Protein AF-A0A947VYG8-F1 (afdb_monomer_lite)

Radius of gyration: 32.1 Å; chains: 1; bounding box: 90×70×93 Å

Foldseek 3Di:
DAEEEEFEDDPQFTWDAQLLDPVRIDTPGSAVLVVLVVLVVLVHQAYEYEDVVQLQVLARDNLVSLLSNVVRDNHAYEYEGNCQAPVRVVSCVVSPHQAYEAEQNVVVPLVRVLVCCLFPNQRRYEYEFEDDPQFTAHSSNPDTPVDGNLVVLVVCVVSPHAEYEYEDSVAANVLQADDPVVLLVSVVSNHQYEYEGNDQAPVNLVVCVVSPHNHYYDYPNCSVVSDRSSVSCVVRRDPPAAFFEEEEFEDEPQFGWDDFLPPPTDTLGHPLVVLLVVLQLFGQEYEYEYQYADPVCLVVVLVSLLSNQVRHDHAYEYEYNDQAPVSLVSSVVSRHQAYEDEPNCVVPVLRLLVNCVVPNQLRAEYEFEWEDDPPFIFGADPSRPRTPVDTRLVSLLSSVVSRHQEYEYHYPVQAPPLQAFPLVNLQSNVVSDDHAYETDGHHNDLVSQLCNCPRRVHRYYYDYPCPSVVVDRPNVSVVVNVVVVRRHDDDQNDLVPADLVPPVQKAKEFEAAQNRRHGAEIAIAGPVQVVCCVVVQWRWGQDPVVRHIDTQCPPPVWIWGFDDWGADPNNRYIYTHTHTPADSDPVRHSHPPDDPPDDLQVLLVVLLVCCVPVDPPDPSSVCVVVHDVSLVVQLVVLVVQLVVCVVPVDDVSNVVSVVSNSSSVSSNCSSVVHDPVNVVVVVVVVVD

Structure (mmCIF, N/CA/C/O backbone):
data_AF-A0A947VYG8-F1
#
_entry.id   AF-A0A947VYG8-F1
#
loop_
_atom_site.group_PDB
_atom_site.id
_atom_site.type_symbol
_atom_site.label_atom_id
_atom_site.label_alt_id
_atom_site.label_comp_id
_atom_site.label_asym_id
_atom_site.label_entity_id
_atom_site.label_seq_id
_atom_site.pdbx_PDB_ins_code
_atom_site.Cartn_x
_atom_site.Cartn_y
_atom_site.Cartn_z
_atom_site.occupancy
_atom_site.B_iso_or_equiv
_atom_site.auth_seq_id
_atom_site.auth_comp_id
_atom_site.auth_asym_id
_atom_site.auth_atom_id
_atom_site.pdbx_PDB_model_num
ATOM 1 N N . MET A 1 1 ? 12.716 6.355 5.913 1.00 83.19 1 MET A N 1
ATOM 2 C CA . MET A 1 1 ? 11.717 6.657 6.961 1.00 83.19 1 MET A CA 1
ATOM 3 C C . MET A 1 1 ? 10.630 7.531 6.345 1.00 83.19 1 MET A C 1
ATOM 5 O O . MET A 1 1 ? 10.802 7.948 5.210 1.00 83.19 1 MET A O 1
ATOM 9 N N . LEU A 1 2 ? 9.520 7.810 7.023 1.00 86.75 2 LEU A N 1
ATOM 10 C CA . LEU A 1 2 ? 8.539 8.784 6.518 1.00 86.75 2 LEU A CA 1
ATOM 11 C C . LEU A 1 2 ? 9.048 10.226 6.698 1.00 86.75 2 LEU A C 1
ATOM 13 O O . LEU A 1 2 ? 9.554 10.544 7.772 1.00 86.75 2 LEU A O 1
ATOM 17 N N . ILE A 1 3 ? 8.870 11.100 5.704 1.00 93.06 3 ILE A N 1
ATOM 18 C CA . ILE A 1 3 ? 9.035 12.554 5.846 1.00 93.06 3 ILE A CA 1
ATOM 19 C C . ILE A 1 3 ? 7.648 13.195 5.852 1.00 93.06 3 ILE A C 1
ATOM 21 O O . ILE A 1 3 ? 6.894 13.083 4.887 1.00 93.06 3 ILE A O 1
ATOM 25 N N . LEU A 1 4 ? 7.298 13.829 6.972 1.00 94.69 4 LEU A N 1
ATOM 26 C CA . LEU A 1 4 ? 5.983 14.417 7.209 1.00 94.69 4 LEU A CA 1
ATOM 27 C C . LEU A 1 4 ? 6.114 15.940 7.354 1.00 94.69 4 LEU A C 1
ATOM 29 O O . LEU A 1 4 ? 6.438 16.420 8.445 1.00 94.69 4 LEU A O 1
ATOM 33 N N . PRO A 1 5 ? 5.880 16.727 6.295 1.00 95.88 5 PRO A N 1
ATOM 34 C CA . PRO A 1 5 ? 5.713 18.164 6.442 1.00 95.88 5 PRO A CA 1
ATOM 35 C C . PRO A 1 5 ? 4.527 18.486 7.367 1.00 95.88 5 PRO A C 1
ATOM 37 O O . PRO A 1 5 ? 3.507 17.790 7.354 1.00 95.88 5 PRO A O 1
ATOM 40 N N . ALA A 1 6 ? 4.673 19.526 8.191 1.00 95.81 6 ALA A N 1
ATOM 41 C CA . ALA A 1 6 ? 3.685 19.910 9.198 1.00 95.81 6 ALA A CA 1
ATOM 42 C C . ALA A 1 6 ? 2.953 21.218 8.864 1.00 95.81 6 ALA A C 1
ATOM 44 O O . ALA A 1 6 ? 3.576 22.214 8.481 1.00 95.81 6 ALA A O 1
ATOM 45 N N . ILE A 1 7 ? 1.641 21.232 9.098 1.00 96.12 7 ILE A N 1
ATOM 46 C CA . ILE A 1 7 ? 0.778 22.415 9.080 1.00 96.12 7 ILE A CA 1
ATOM 47 C C . ILE A 1 7 ? 0.109 22.539 10.448 1.00 96.12 7 ILE A C 1
ATOM 49 O O . ILE A 1 7 ? -0.629 21.645 10.860 1.00 96.12 7 ILE A O 1
ATOM 53 N N . ASP A 1 8 ? 0.309 23.671 11.117 1.00 95.12 8 ASP A N 1
ATOM 54 C CA . ASP A 1 8 ? -0.466 24.007 12.309 1.00 95.12 8 ASP A CA 1
ATOM 55 C C . ASP A 1 8 ? -1.554 25.013 11.921 1.00 95.12 8 ASP A C 1
ATOM 57 O O . ASP A 1 8 ? -1.298 25.924 11.127 1.00 95.12 8 ASP A O 1
ATOM 61 N N . ILE A 1 9 ? -2.763 24.855 12.464 1.00 95.62 9 ILE A N 1
ATOM 62 C CA . ILE A 1 9 ? -3.916 25.694 12.120 1.00 95.62 9 ILE A CA 1
ATOM 63 C C . ILE A 1 9 ? -4.407 26.459 13.351 1.00 95.62 9 ILE A C 1
ATOM 65 O O . ILE A 1 9 ? -4.705 25.849 14.379 1.00 95.62 9 ILE A O 1
ATOM 69 N N . ILE A 1 10 ? -4.501 27.788 13.221 1.00 94.25 10 ILE A N 1
ATOM 70 C CA . ILE A 1 10 ? -5.163 28.696 14.173 1.00 94.25 10 ILE A CA 1
ATOM 71 C C . ILE A 1 10 ? -6.081 29.635 13.391 1.00 94.25 10 ILE A C 1
ATOM 73 O O . ILE A 1 10 ? -5.635 30.292 12.450 1.00 94.25 10 ILE A O 1
ATOM 77 N N . GLY A 1 11 ? -7.349 29.735 13.785 1.00 92.19 11 GLY A N 1
ATOM 78 C CA . GLY A 1 11 ? -8.349 30.595 13.152 1.00 92.19 11 GLY A CA 1
ATOM 79 C C . GLY A 1 11 ? -8.540 30.304 11.662 1.00 92.19 11 GLY A C 1
ATOM 80 O O . GLY A 1 11 ? -8.814 31.219 10.889 1.00 92.19 11 GLY A O 1
ATOM 81 N N . GLY A 1 12 ? -8.332 29.053 11.244 1.00 93.12 12 GLY A N 1
ATOM 82 C CA . GLY A 1 12 ? -8.359 28.636 9.846 1.00 93.12 12 GLY A CA 1
ATOM 83 C C . GLY A 1 12 ? -7.119 28.993 9.016 1.00 93.12 12 GLY A C 1
ATOM 84 O O . GLY A 1 12 ? -7.085 28.659 7.834 1.00 93.12 12 GLY A O 1
ATOM 85 N N . GLU A 1 13 ? -6.100 29.631 9.599 1.00 94.88 13 GLU A N 1
ATOM 86 C CA . GLU A 1 13 ? -4.858 30.009 8.916 1.00 94.88 13 GLU A CA 1
ATOM 87 C C . GLU A 1 13 ? -3.723 29.014 9.205 1.00 94.88 13 GLU A C 1
ATOM 89 O O . GLU A 1 13 ? -3.649 28.434 10.285 1.00 94.88 13 GLU A O 1
ATOM 94 N N . CYS A 1 14 ? -2.797 28.854 8.254 1.00 94.38 14 CYS A N 1
ATOM 95 C CA . CYS A 1 14 ? -1.573 28.074 8.435 1.00 94.38 14 CYS A CA 1
ATOM 96 C C . CYS A 1 14 ? -0.538 28.908 9.191 1.00 94.38 14 CYS A C 1
ATOM 98 O O . CYS A 1 14 ? -0.036 29.918 8.677 1.00 94.38 14 CYS A O 1
ATOM 100 N N . VAL A 1 15 ? -0.175 28.452 10.383 1.00 93.00 15 VAL A N 1
ATOM 101 C CA . VAL A 1 15 ? 0.704 29.167 11.308 1.00 93.00 15 VAL A CA 1
ATOM 102 C C . VAL A 1 15 ? 1.844 28.280 11.809 1.00 93.00 15 VAL A C 1
ATOM 104 O O . VAL A 1 15 ? 1.849 27.068 11.609 1.00 93.00 15 VAL A O 1
ATOM 107 N N . ARG A 1 16 ? 2.818 28.889 12.487 1.00 87.69 16 ARG A N 1
ATOM 108 C CA . ARG A 1 16 ? 3.726 28.200 13.415 1.00 87.69 16 ARG A CA 1
ATOM 109 C C . ARG A 1 16 ? 3.848 28.998 14.703 1.00 87.69 16 ARG A C 1
ATOM 111 O O . ARG A 1 16 ? 3.875 30.230 14.671 1.00 87.69 16 ARG A O 1
ATOM 118 N N . LEU A 1 17 ? 3.978 28.284 15.815 1.00 81.38 17 LEU A N 1
ATOM 119 C CA . LEU A 1 17 ? 4.295 28.866 17.118 1.00 81.38 17 LEU A CA 1
ATOM 120 C C . LEU A 1 17 ? 5.803 28.807 17.380 1.00 81.38 17 LEU A C 1
ATOM 122 O O . LEU A 1 17 ? 6.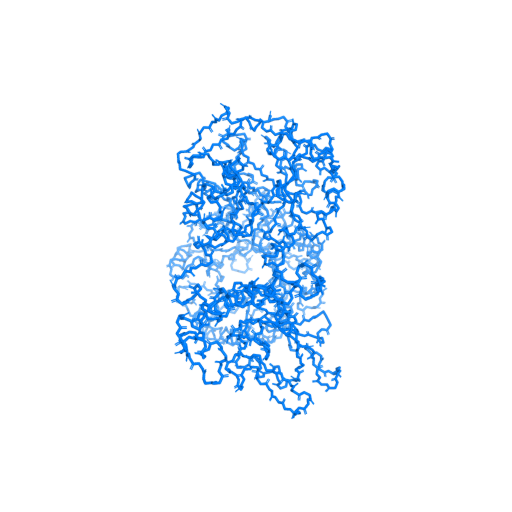470 27.825 17.039 1.00 81.38 17 LEU A O 1
ATOM 126 N N . ALA A 1 18 ? 6.349 29.835 18.025 1.00 72.00 18 ALA A N 1
ATOM 127 C CA . ALA A 1 18 ? 7.686 29.763 18.603 1.00 72.00 18 ALA A CA 1
ATOM 128 C C . ALA A 1 18 ? 7.600 29.143 20.006 1.00 72.00 18 ALA A C 1
ATOM 130 O O . ALA A 1 18 ? 7.003 29.737 20.896 1.00 72.00 18 ALA A O 1
ATOM 131 N N . GLN A 1 19 ? 8.201 27.963 20.212 1.00 67.44 19 GLN A N 1
ATOM 132 C CA . GLN A 1 19 ? 8.195 27.251 21.506 1.00 67.44 19 GLN A CA 1
ATOM 133 C C . GLN A 1 19 ? 6.783 27.004 22.080 1.00 67.44 19 GLN A C 1
ATOM 135 O O . GLN A 1 19 ? 6.585 27.083 23.289 1.00 67.44 19 GLN A O 1
ATOM 140 N N . GLY A 1 20 ? 5.791 26.734 21.223 1.00 68.75 20 GLY A N 1
ATOM 141 C CA . GLY A 1 20 ? 4.409 26.480 21.659 1.00 68.75 20 GLY A CA 1
ATOM 142 C C . GLY A 1 20 ? 3.669 27.705 22.219 1.00 68.75 20 GLY A C 1
ATOM 143 O O . GLY A 1 20 ? 2.561 27.564 22.729 1.00 68.75 20 GLY A O 1
ATOM 144 N N . ASP A 1 21 ? 4.253 28.901 22.120 1.00 74.81 21 ASP A N 1
ATOM 145 C CA . ASP A 1 21 ? 3.682 30.150 22.627 1.00 74.81 21 ASP A CA 1
ATOM 146 C C . ASP A 1 21 ? 2.686 30.748 21.617 1.00 74.81 21 ASP A C 1
ATOM 148 O O . ASP A 1 21 ? 3.079 31.209 20.540 1.00 74.81 21 ASP A O 1
ATOM 152 N N . TYR A 1 22 ? 1.396 30.745 21.971 1.00 78.25 22 TYR A N 1
ATOM 153 C CA . TYR A 1 22 ? 0.299 31.257 21.137 1.00 78.25 22 TYR A CA 1
ATOM 154 C C . TYR A 1 22 ? 0.411 32.764 20.855 1.00 78.25 22 TYR A C 1
ATOM 156 O O . TYR A 1 22 ? -0.053 33.224 19.810 1.00 78.25 22 TYR A O 1
ATOM 164 N N . GLU A 1 23 ? 1.076 33.525 21.730 1.00 77.94 23 GLU A N 1
ATOM 165 C CA . GLU A 1 23 ? 1.310 34.962 21.537 1.00 77.94 23 GLU A CA 1
ATOM 166 C C . GLU A 1 23 ? 2.397 35.226 20.482 1.00 77.94 23 GLU A C 1
ATOM 168 O O . GLU A 1 23 ? 2.447 36.292 19.867 1.00 77.94 23 GLU A O 1
ATOM 173 N N . LYS A 1 24 ? 3.257 34.236 20.214 1.00 79.94 24 LYS A N 1
ATOM 174 C CA . LYS A 1 24 ? 4.342 34.306 19.222 1.00 79.94 24 LYS A CA 1
ATOM 175 C C . LYS A 1 24 ? 4.006 33.496 17.975 1.00 79.94 24 LYS A C 1
ATOM 177 O O . LYS A 1 24 ? 4.790 32.648 17.535 1.00 79.94 24 LYS A O 1
ATOM 182 N N . LYS A 1 25 ? 2.834 33.767 17.400 1.00 85.50 25 LYS A N 1
ATOM 183 C CA . LYS A 1 25 ? 2.393 33.149 16.146 1.00 85.50 25 LYS A CA 1
ATOM 184 C C . LYS A 1 25 ? 2.983 33.853 14.924 1.00 85.50 25 LYS A C 1
ATOM 186 O O . LYS A 1 25 ? 2.993 35.080 14.837 1.00 85.50 25 LYS A O 1
ATOM 191 N N . GLN A 1 26 ? 3.403 33.065 13.942 1.00 86.88 26 GLN A N 1
ATOM 192 C CA . GLN A 1 26 ? 3.737 33.537 12.602 1.00 86.88 26 GLN A CA 1
ATOM 193 C C . GLN A 1 26 ? 2.807 32.869 11.588 1.00 86.88 26 GLN A C 1
ATOM 195 O O . GLN A 1 26 ? 2.761 31.642 11.510 1.00 86.88 26 GLN A O 1
ATOM 200 N N . THR A 1 27 ? 2.075 33.670 10.814 1.00 91.19 27 THR A N 1
ATOM 201 C CA . THR A 1 27 ? 1.198 33.179 9.741 1.00 91.19 27 THR A CA 1
ATOM 202 C C . THR A 1 27 ? 1.989 33.023 8.444 1.00 91.19 27 THR A C 1
ATOM 204 O O . THR A 1 27 ? 2.642 33.966 7.997 1.00 91.19 27 THR A O 1
ATOM 207 N N . TYR A 1 28 ? 1.900 31.848 7.819 1.00 89.31 28 TYR A N 1
ATOM 208 C CA . TYR A 1 28 ? 2.552 31.533 6.540 1.00 89.31 28 TYR A CA 1
ATOM 209 C C . TYR A 1 28 ? 1.575 31.496 5.364 1.00 89.31 28 TYR A C 1
ATOM 211 O O . TYR A 1 28 ? 1.962 31.768 4.229 1.00 89.31 28 TYR A O 1
ATOM 219 N N . SER A 1 29 ? 0.305 31.175 5.618 1.00 92.88 29 SER A N 1
ATOM 220 C CA . SER A 1 29 ? -0.757 31.235 4.613 1.00 92.88 29 SER A CA 1
ATOM 221 C C . SER A 1 29 ? -2.111 31.445 5.275 1.00 92.88 29 SER A C 1
ATOM 223 O O . SER A 1 29 ? -2.379 30.882 6.332 1.00 92.88 29 SER A O 1
ATOM 225 N N . LYS A 1 30 ? -2.994 32.193 4.611 1.00 92.50 30 LYS A N 1
ATOM 226 C CA . LYS A 1 30 ? -4.406 32.307 5.008 1.00 92.50 30 LYS A CA 1
ATOM 227 C C . LYS A 1 30 ? -5.228 31.067 4.654 1.00 92.50 30 LYS A C 1
ATOM 229 O O . LYS A 1 30 ? -6.322 30.897 5.171 1.00 92.50 30 LYS A O 1
ATOM 234 N N . ASN A 1 31 ? -4.712 30.221 3.763 1.00 93.94 31 ASN A N 1
ATOM 235 C CA . ASN A 1 31 ? -5.356 28.990 3.330 1.00 93.94 31 ASN A CA 1
ATOM 236 C C . ASN A 1 31 ? -4.375 27.810 3.468 1.00 93.94 31 ASN A C 1
ATOM 238 O O . ASN A 1 31 ? -3.435 27.692 2.671 1.00 93.94 31 ASN A O 1
ATOM 242 N N . PRO A 1 32 ? -4.569 26.935 4.467 1.00 96.19 32 PRO A N 1
ATOM 243 C CA . PRO A 1 32 ? -3.758 25.736 4.671 1.00 96.19 32 PRO A CA 1
ATOM 244 C C . PRO A 1 32 ? -3.665 24.809 3.449 1.00 96.19 32 PRO A C 1
ATOM 246 O O . PRO A 1 32 ? -2.601 24.244 3.197 1.00 96.19 32 PRO A O 1
ATOM 249 N N . ALA A 1 33 ? -4.721 24.710 2.633 1.00 94.81 33 ALA A N 1
ATOM 250 C CA . ALA A 1 33 ? -4.729 23.857 1.440 1.00 94.81 33 ALA A CA 1
ATOM 251 C C . ALA A 1 33 ? -3.736 24.312 0.355 1.00 94.81 33 ALA A C 1
ATOM 253 O O . ALA A 1 33 ? -3.274 23.496 -0.441 1.00 94.81 33 ALA A O 1
ATOM 254 N N . ASP A 1 34 ? -3.364 25.596 0.324 1.00 94.06 34 ASP A N 1
ATOM 255 C CA . ASP A 1 34 ? -2.327 26.085 -0.595 1.00 94.06 34 ASP A CA 1
ATOM 256 C C . ASP A 1 34 ? -0.932 25.598 -0.181 1.00 94.06 34 ASP A C 1
ATOM 258 O O . ASP A 1 34 ? -0.081 25.345 -1.032 1.00 94.06 34 ASP A O 1
ATOM 262 N N . ILE A 1 35 ? -0.686 25.461 1.124 1.00 96.62 35 ILE A N 1
ATOM 263 C CA . ILE A 1 35 ? 0.578 24.932 1.647 1.00 96.62 35 ILE A CA 1
ATOM 264 C C . ILE A 1 35 ? 0.637 23.417 1.456 1.00 96.62 35 ILE A C 1
ATOM 266 O O . ILE A 1 35 ? 1.655 22.911 0.993 1.00 96.62 35 ILE A O 1
ATOM 270 N N . ALA A 1 36 ? -0.465 22.711 1.720 1.00 94.62 36 ALA A N 1
ATOM 271 C CA . ALA A 1 36 ? -0.563 21.274 1.477 1.00 94.62 36 ALA A CA 1
ATOM 272 C C . ALA A 1 36 ? -0.249 20.924 0.010 1.00 94.62 36 ALA A C 1
ATOM 274 O O . ALA A 1 36 ? 0.618 20.092 -0.244 1.00 94.62 36 ALA A O 1
ATOM 275 N N . ARG A 1 37 ? -0.839 21.646 -0.956 1.00 91.44 37 ARG A N 1
ATOM 276 C CA . ARG A 1 37 ? -0.539 21.472 -2.390 1.00 91.44 37 ARG A CA 1
ATOM 277 C C . ARG A 1 37 ? 0.927 21.722 -2.740 1.00 91.44 37 ARG A C 1
ATOM 279 O O . ARG A 1 37 ? 1.482 21.016 -3.571 1.00 91.44 37 ARG A O 1
ATOM 286 N N . LYS A 1 38 ? 1.583 22.701 -2.108 1.00 92.75 38 LYS A N 1
ATOM 287 C CA . LYS A 1 38 ? 3.029 22.914 -2.308 1.00 92.75 38 LYS A CA 1
ATOM 288 C C . LYS A 1 38 ? 3.843 21.727 -1.802 1.00 92.75 38 LYS A C 1
ATOM 290 O O . LYS A 1 38 ? 4.776 21.309 -2.472 1.00 92.75 38 LYS A O 1
ATOM 295 N N . PHE A 1 39 ? 3.487 21.178 -0.643 1.00 94.62 39 PHE A N 1
ATOM 296 C CA . PHE A 1 39 ? 4.173 20.010 -0.096 1.00 94.62 39 PHE A CA 1
ATOM 297 C C . PHE A 1 39 ? 3.979 18.753 -0.948 1.00 94.62 39 PHE A C 1
ATOM 299 O O . PHE A 1 39 ? 4.938 18.010 -1.151 1.00 94.62 39 PHE A O 1
ATOM 306 N N . GLU A 1 40 ? 2.781 18.548 -1.493 1.00 88.38 40 GLU A N 1
ATOM 307 C CA . GLU A 1 40 ? 2.500 17.497 -2.476 1.00 88.38 40 GLU A CA 1
ATOM 308 C C . GLU A 1 40 ? 3.323 17.672 -3.758 1.00 88.38 40 GLU A C 1
ATOM 310 O O . GLU A 1 40 ? 3.960 16.731 -4.222 1.00 88.38 40 GLU A O 1
ATOM 315 N N . GLN A 1 41 ? 3.393 18.895 -4.296 1.00 83.38 41 GLN A N 1
ATOM 316 C CA . GLN A 1 41 ? 4.207 19.211 -5.477 1.00 83.38 41 GLN A CA 1
ATOM 317 C C . GLN A 1 41 ? 5.709 18.991 -5.248 1.00 83.38 41 GLN A C 1
ATOM 319 O O . GLN A 1 41 ? 6.432 18.692 -6.194 1.00 83.38 41 GLN A O 1
ATOM 324 N N . SER A 1 42 ? 6.176 19.099 -4.002 1.00 84.06 42 SER A N 1
ATOM 325 C CA . SER A 1 42 ? 7.536 18.732 -3.584 1.00 84.06 42 SER A CA 1
ATOM 326 C C . SER A 1 42 ? 7.720 17.223 -3.344 1.00 84.06 42 SER A C 1
ATOM 328 O O . SER A 1 42 ? 8.717 16.811 -2.758 1.00 84.06 42 SER A O 1
ATOM 330 N N . GLY A 1 43 ? 6.765 16.387 -3.763 1.00 80.56 43 GLY A N 1
ATOM 331 C CA . GLY A 1 43 ? 6.853 14.926 -3.727 1.00 80.56 43 GLY A CA 1
ATOM 332 C C . GLY A 1 43 ? 6.416 14.280 -2.411 1.00 80.56 43 GLY A C 1
ATOM 333 O O . GLY A 1 43 ? 6.522 13.060 -2.265 1.00 80.56 43 GLY A O 1
ATOM 334 N N . SER A 1 44 ? 5.931 15.052 -1.435 1.00 85.38 44 SER A N 1
ATOM 335 C CA . SER A 1 44 ? 5.440 14.461 -0.191 1.00 85.38 44 SER A CA 1
ATOM 336 C C . SER A 1 44 ? 4.196 13.609 -0.444 1.00 85.38 44 SER A C 1
ATOM 338 O O . SER A 1 44 ? 3.337 13.971 -1.237 1.00 85.38 44 SER A O 1
ATOM 340 N N . THR A 1 45 ? 4.085 12.484 0.261 1.00 82.06 45 THR A N 1
ATOM 341 C CA . THR A 1 45 ? 2.912 11.591 0.208 1.00 82.06 45 THR A CA 1
ATOM 342 C C . THR A 1 45 ? 2.113 11.589 1.512 1.00 82.06 45 THR A C 1
ATOM 344 O O . THR A 1 45 ? 1.112 10.888 1.622 1.00 82.06 45 THR A O 1
ATOM 347 N N . PHE A 1 46 ? 2.584 12.307 2.535 1.00 89.88 46 PHE A N 1
ATOM 348 C CA . PHE A 1 46 ? 1.961 12.365 3.853 1.00 89.88 46 PHE A CA 1
ATOM 349 C C . PHE A 1 46 ? 1.964 13.793 4.381 1.00 89.88 46 PHE A C 1
ATOM 351 O O . PHE A 1 46 ? 2.961 14.494 4.267 1.00 89.88 46 PHE A O 1
ATOM 358 N N . LEU A 1 47 ? 0.891 14.185 5.057 1.00 95.75 47 LEU A N 1
ATOM 359 C CA . LEU A 1 47 ? 0.773 15.483 5.704 1.00 95.75 47 LEU A CA 1
ATOM 360 C C . LEU A 1 47 ? 0.460 15.321 7.186 1.00 95.75 47 LEU A C 1
ATOM 362 O O . LEU A 1 47 ? -0.432 14.561 7.568 1.00 95.75 47 LEU A O 1
ATOM 366 N N . HIS A 1 48 ? 1.172 16.065 8.028 1.00 97.81 48 HIS A N 1
ATOM 367 C CA . HIS A 1 48 ? 0.849 16.182 9.442 1.00 97.81 48 HIS A CA 1
ATOM 368 C C . HIS A 1 48 ? 0.130 17.502 9.719 1.00 97.81 48 HIS A C 1
ATOM 370 O O . HIS A 1 48 ? 0.661 18.570 9.426 1.00 97.81 48 HIS A O 1
ATOM 376 N N . ILE A 1 49 ? -1.065 17.426 10.304 1.00 97.00 49 ILE A N 1
ATOM 377 C CA . ILE A 1 49 ? -1.869 18.590 10.674 1.00 97.00 49 ILE A CA 1
ATOM 378 C C . ILE A 1 49 ? -2.059 18.634 12.188 1.00 97.00 49 ILE A C 1
ATOM 380 O O . ILE A 1 49 ? -2.391 17.620 12.814 1.00 97.00 49 ILE A O 1
ATOM 384 N N . VAL A 1 50 ? -1.910 19.826 12.762 1.00 94.81 50 VAL A N 1
ATOM 385 C CA . VAL A 1 50 ? -2.264 20.113 14.153 1.00 94.81 50 VAL A CA 1
ATOM 386 C C . VAL A 1 50 ? -3.325 21.214 14.200 1.00 94.81 50 VAL A C 1
ATOM 388 O O . VAL A 1 50 ? -3.055 22.364 13.863 1.00 94.81 50 VAL A O 1
ATOM 391 N N . ASP A 1 51 ? -4.534 20.869 14.644 1.00 94.69 51 ASP A N 1
ATOM 392 C CA . ASP A 1 51 ? -5.582 21.829 15.000 1.00 94.69 51 ASP A CA 1
ATOM 393 C C . ASP A 1 51 ? -5.268 22.419 16.385 1.00 94.69 51 ASP A C 1
ATOM 395 O O . ASP A 1 51 ? -5.598 21.830 17.422 1.00 94.69 51 ASP A O 1
ATOM 399 N N . LEU A 1 52 ? -4.573 23.560 16.412 1.00 90.50 52 LEU A N 1
ATOM 400 C CA . LEU A 1 52 ? -4.139 24.193 17.659 1.00 90.50 52 LEU A CA 1
ATOM 401 C C . LEU A 1 52 ? -5.317 24.812 18.423 1.00 90.50 52 LEU A C 1
ATOM 403 O O . LEU A 1 52 ? -5.364 24.708 19.649 1.00 90.50 52 LEU A O 1
ATOM 407 N N . ASP A 1 53 ? -6.319 25.355 17.726 1.00 88.69 53 ASP A N 1
ATOM 408 C CA . ASP A 1 53 ? -7.561 25.808 18.371 1.00 88.69 53 ASP A CA 1
ATOM 409 C C . ASP A 1 53 ? -8.285 24.638 19.045 1.00 88.69 53 ASP A C 1
ATOM 411 O O . ASP A 1 53 ? -8.787 24.752 20.168 1.00 88.69 53 ASP A O 1
ATOM 415 N N . GLY A 1 54 ? -8.304 23.477 18.388 1.00 86.62 54 GLY A N 1
ATOM 416 C CA . GLY A 1 54 ? -8.834 22.251 18.962 1.00 86.62 54 GLY A CA 1
ATOM 417 C C . GLY A 1 54 ? -8.017 21.759 20.152 1.00 86.62 54 GLY A C 1
ATOM 418 O O . GLY A 1 54 ? -8.582 21.332 21.161 1.00 86.62 54 GLY A O 1
ATOM 419 N N . ALA A 1 55 ? -6.688 21.838 20.077 1.00 86.38 55 ALA A N 1
ATOM 420 C CA . ALA A 1 55 ? -5.809 21.488 21.188 1.00 86.38 55 ALA A CA 1
ATOM 421 C C . ALA A 1 55 ? -6.084 22.352 22.433 1.00 86.38 55 ALA A C 1
ATOM 423 O O . ALA A 1 55 ? -6.152 21.797 23.534 1.00 86.38 55 ALA A O 1
ATOM 424 N N . ALA A 1 56 ? -6.302 23.659 22.250 1.00 84.31 56 ALA A N 1
ATOM 425 C CA . ALA A 1 56 ? -6.599 24.609 23.320 1.00 84.31 56 ALA A CA 1
ATOM 426 C C . ALA A 1 56 ? -8.031 24.476 23.871 1.00 84.31 56 ALA A C 1
ATOM 428 O O . ALA A 1 56 ? -8.225 24.424 25.083 1.00 84.31 56 ALA A O 1
ATOM 429 N N . SER A 1 57 ? -9.039 24.384 22.998 1.00 84.12 57 SER A N 1
ATOM 430 C CA . SER A 1 57 ? -10.459 24.332 23.391 1.00 84.12 57 SER A CA 1
ATOM 431 C C . SER A 1 57 ? -10.941 22.941 23.814 1.00 84.12 57 SER A C 1
ATOM 433 O O . SER A 1 57 ? -11.991 22.806 24.439 1.00 84.12 57 SER A O 1
ATOM 435 N N . GLY A 1 58 ? -10.205 21.885 23.456 1.00 80.81 58 GLY A N 1
ATOM 436 C CA . GLY A 1 58 ? -10.608 20.499 23.686 1.00 80.81 58 GLY A CA 1
ATOM 437 C C . GLY A 1 58 ? -11.614 19.948 22.669 1.00 80.81 58 GLY A C 1
ATOM 438 O O . GLY A 1 58 ? -12.077 18.825 22.850 1.00 80.81 58 GLY A O 1
ATOM 439 N N . SER A 1 59 ? -11.935 20.676 21.598 1.00 83.62 59 SER A N 1
ATOM 440 C CA . SER A 1 59 ? -12.798 20.193 20.511 1.00 83.62 59 SER A CA 1
ATOM 441 C C . SER A 1 59 ? -12.330 20.748 19.171 1.00 83.62 59 SER A C 1
ATOM 443 O O . SER A 1 59 ? -12.040 21.935 19.090 1.00 83.62 59 SER A O 1
ATOM 445 N N . SER A 1 60 ? -12.228 19.914 18.133 1.00 85.19 60 SER A N 1
ATOM 446 C CA . SER A 1 60 ? -11.713 20.348 16.826 1.00 85.19 60 SER A CA 1
ATOM 447 C C . SER A 1 60 ? -12.514 21.528 16.261 1.00 85.19 60 SER A C 1
ATOM 449 O O . SER A 1 60 ? -13.732 21.429 16.107 1.00 85.19 60 SER A O 1
ATOM 451 N N . GLN A 1 61 ? -11.824 22.626 15.951 1.00 89.19 61 GLN A N 1
ATOM 452 C CA . GLN A 1 61 ? -12.411 23.875 15.446 1.00 89.19 61 GLN A CA 1
ATOM 453 C C . GLN A 1 61 ? -12.164 24.063 13.946 1.00 89.19 61 GLN A C 1
ATOM 455 O O . GLN A 1 61 ? -12.904 24.783 13.283 1.00 89.19 61 GLN A O 1
ATOM 460 N N . ASN A 1 62 ? -11.152 23.392 13.389 1.00 92.94 62 ASN A N 1
ATOM 461 C CA . ASN A 1 62 ? -10.687 23.613 12.018 1.00 92.94 62 ASN A CA 1
ATOM 462 C C . ASN A 1 62 ? -11.058 22.466 11.055 1.00 92.94 62 ASN A C 1
ATOM 464 O O . ASN A 1 62 ? -10.332 22.176 10.103 1.00 92.94 62 ASN A O 1
ATOM 468 N N . LEU A 1 63 ? -12.195 21.793 11.288 1.00 93.00 63 LEU A N 1
ATOM 469 C CA . LEU A 1 63 ? -12.644 20.660 10.461 1.00 93.00 63 LEU A CA 1
ATOM 470 C C . LEU A 1 63 ? -12.853 21.042 8.988 1.00 93.00 63 LEU A C 1
ATOM 472 O O . LEU A 1 63 ? -12.492 20.266 8.107 1.00 93.00 63 LEU A O 1
ATOM 476 N N . ALA A 1 64 ? -13.372 22.242 8.712 1.00 93.44 64 ALA A N 1
ATOM 477 C CA . ALA A 1 64 ? -13.593 22.712 7.343 1.00 93.44 64 ALA A CA 1
ATOM 478 C C . ALA A 1 64 ? -12.276 22.860 6.557 1.00 93.44 64 ALA A C 1
ATOM 480 O O . ALA A 1 64 ? -12.222 22.610 5.358 1.00 93.44 64 ALA A O 1
ATOM 481 N N . GLN A 1 65 ? -11.192 23.232 7.232 1.00 97.00 65 GLN A N 1
ATOM 482 C CA . GLN A 1 65 ? -9.870 23.418 6.647 1.00 97.00 65 GLN A CA 1
ATOM 483 C C . GLN A 1 65 ? -9.190 22.072 6.412 1.00 97.00 65 GLN A C 1
ATOM 485 O O . GLN A 1 65 ? -8.548 21.897 5.380 1.00 97.00 65 GLN A O 1
ATOM 490 N N . VAL A 1 66 ? -9.370 21.115 7.330 1.00 95.50 66 VAL A N 1
ATOM 491 C CA . VAL A 1 66 ? -8.948 19.721 7.125 1.00 95.50 66 VAL A CA 1
ATOM 492 C C . VAL A 1 66 ? -9.668 19.124 5.916 1.00 95.50 66 VAL A C 1
ATOM 494 O O . VAL A 1 66 ? -9.010 18.571 5.040 1.00 95.50 66 VAL A O 1
ATOM 497 N N . GLN A 1 67 ? -10.989 19.299 5.820 1.00 94.06 67 GLN A N 1
ATOM 498 C CA . GLN A 1 67 ? -11.770 18.862 4.663 1.00 94.06 67 GLN A CA 1
ATOM 499 C C . GLN A 1 67 ? -11.274 19.517 3.366 1.00 94.06 67 GLN A C 1
ATOM 501 O O . GLN A 1 67 ? -11.010 18.824 2.391 1.00 94.06 67 GLN A O 1
ATOM 506 N N . ASN A 1 68 ? -11.058 20.834 3.369 1.00 93.44 68 ASN A N 1
ATOM 507 C CA . ASN A 1 68 ? -10.543 21.552 2.203 1.00 93.44 68 ASN A CA 1
ATOM 508 C C . ASN A 1 68 ? -9.159 21.041 1.757 1.00 93.44 68 ASN A C 1
ATOM 510 O O . ASN A 1 68 ? -8.874 21.010 0.565 1.00 93.44 68 ASN A O 1
ATOM 514 N N . ILE A 1 69 ? -8.289 20.630 2.685 1.00 94.06 69 ILE A N 1
ATOM 515 C CA . ILE A 1 69 ? -7.010 19.993 2.335 1.00 94.06 69 ILE A CA 1
ATOM 516 C C . ILE A 1 69 ? -7.248 18.638 1.655 1.00 94.06 69 ILE A C 1
ATOM 518 O O . ILE A 1 69 ? -6.688 18.399 0.588 1.00 94.06 69 ILE A O 1
ATOM 522 N N . LEU A 1 70 ? -8.090 17.784 2.244 1.00 86.62 70 LEU A N 1
ATOM 523 C CA . LEU A 1 70 ? -8.402 16.448 1.719 1.00 86.62 70 LEU A CA 1
ATOM 524 C C . LEU A 1 70 ? -9.047 16.500 0.326 1.00 86.62 70 LEU A C 1
ATOM 526 O O . LEU A 1 70 ? -8.780 15.651 -0.510 1.00 86.62 70 LEU A O 1
ATOM 530 N N . GLU A 1 71 ? -9.868 17.513 0.052 1.00 85.56 71 GLU A N 1
ATOM 531 C CA . GLU A 1 71 ? -10.520 17.688 -1.253 1.00 85.56 71 GLU A CA 1
ATOM 532 C C . GLU A 1 71 ? -9.581 18.237 -2.341 1.00 85.56 71 GLU A C 1
ATOM 534 O O . GLU A 1 71 ? -9.901 18.154 -3.526 1.00 85.56 71 GLU A O 1
ATOM 539 N N . ASN A 1 72 ? -8.439 18.823 -1.963 1.00 86.81 72 ASN A N 1
ATOM 540 C CA . ASN A 1 72 ? -7.531 19.515 -2.886 1.00 86.81 72 ASN A CA 1
ATOM 541 C C . ASN A 1 72 ? -6.130 18.887 -2.976 1.00 86.81 72 ASN A C 1
ATOM 543 O O . ASN A 1 72 ? -5.262 19.479 -3.623 1.00 86.81 72 ASN A O 1
ATOM 547 N N . THR A 1 73 ? -5.897 17.748 -2.320 1.00 85.50 73 THR A N 1
ATOM 548 C CA . THR A 1 73 ? -4.634 16.993 -2.362 1.00 85.50 73 THR A CA 1
ATOM 549 C C . THR A 1 73 ? -4.915 15.493 -2.274 1.00 85.50 73 THR A C 1
ATOM 551 O O . THR A 1 73 ? -5.869 15.092 -1.616 1.00 85.50 73 THR A O 1
ATOM 554 N N . ASP A 1 74 ? -4.047 14.674 -2.858 1.00 80.88 74 ASP A N 1
ATOM 555 C CA . ASP A 1 74 ? -4.016 13.211 -2.731 1.00 80.88 74 ASP A CA 1
ATOM 556 C C . ASP A 1 74 ? -3.115 12.751 -1.559 1.00 80.88 74 ASP A C 1
ATOM 558 O O . ASP A 1 74 ? -2.756 11.575 -1.435 1.00 80.88 74 ASP A O 1
ATOM 562 N N . LEU A 1 75 ? -2.710 13.680 -0.685 1.00 81.75 75 LEU A N 1
ATOM 563 C CA . LEU A 1 75 ? -1.866 13.407 0.476 1.00 81.75 75 LEU A CA 1
ATOM 564 C C . LEU A 1 75 ? -2.594 12.528 1.494 1.00 81.75 75 LEU A C 1
ATOM 566 O O . LEU A 1 75 ? -3.719 12.823 1.888 1.00 81.75 75 LEU A O 1
ATOM 570 N N . SER A 1 76 ? -1.898 11.532 2.047 1.00 85.56 76 SER A N 1
ATOM 571 C CA . SER A 1 76 ? -2.391 10.859 3.249 1.00 85.56 76 SER A CA 1
ATOM 572 C C . SER A 1 76 ? -2.248 11.775 4.468 1.00 85.56 76 SER A C 1
ATOM 574 O O . SER A 1 76 ? -1.152 12.246 4.784 1.00 85.56 76 SER A O 1
ATOM 576 N N . VAL A 1 77 ? -3.328 12.019 5.204 1.00 93.12 77 VAL A N 1
ATOM 577 C CA . VAL A 1 77 ? -3.377 13.036 6.263 1.00 93.12 77 VAL A CA 1
ATOM 578 C C . VAL A 1 77 ? -3.424 12.401 7.651 1.00 93.12 77 VAL A C 1
ATOM 580 O O . VAL A 1 77 ? -4.232 11.517 7.935 1.00 93.12 77 VAL A O 1
ATOM 583 N N . GLN A 1 78 ? -2.580 12.900 8.562 1.00 96.94 78 GLN A N 1
ATOM 584 C CA . GLN A 1 78 ? -2.699 12.634 9.995 1.00 96.94 78 GLN A CA 1
ATOM 585 C C . GLN A 1 78 ? -3.058 13.906 10.773 1.00 96.94 78 GLN A C 1
ATOM 587 O O . GLN A 1 78 ? -2.374 14.920 10.635 1.00 96.94 78 GLN A O 1
ATOM 592 N N . VAL A 1 79 ? -4.091 13.848 11.619 1.00 97.19 79 VAL A N 1
ATOM 593 C CA . VAL A 1 79 ? -4.612 15.019 12.350 1.00 97.19 79 VAL A CA 1
ATOM 594 C C . VAL A 1 79 ? -4.510 14.829 13.862 1.00 97.19 79 VAL A C 1
ATOM 596 O O . VAL A 1 79 ? -4.946 13.815 14.411 1.00 97.19 79 VAL A O 1
ATOM 599 N N . GLY A 1 80 ? -3.959 15.829 14.547 1.00 95.00 80 GLY A N 1
ATOM 600 C CA . GLY A 1 80 ? -4.025 15.983 16.001 1.00 95.00 80 GLY A CA 1
ATOM 601 C C . GLY A 1 80 ? -4.712 17.290 16.401 1.00 95.00 80 GLY A C 1
ATOM 602 O O . GLY A 1 80 ? -4.792 18.214 15.601 1.00 95.00 80 GLY A O 1
ATOM 603 N N . GLY A 1 81 ? -5.180 17.371 17.651 1.00 90.38 81 GLY A N 1
ATOM 604 C CA . GLY A 1 81 ? -5.812 18.573 18.218 1.00 90.38 81 GLY A CA 1
ATOM 605 C C . GLY A 1 81 ? -7.304 18.397 18.525 1.00 90.38 81 GLY A C 1
ATOM 606 O O . GLY A 1 81 ? -8.115 18.135 17.644 1.00 90.38 81 GLY A O 1
ATOM 607 N N . GLY A 1 82 ? -7.680 18.511 19.804 1.00 86.06 82 GLY A N 1
ATOM 608 C CA . GLY A 1 82 ? -9.092 18.523 20.229 1.00 86.06 82 GLY A CA 1
ATOM 609 C C . GLY A 1 82 ? -9.835 17.182 20.218 1.00 86.06 82 GLY A C 1
ATOM 610 O O . GLY A 1 82 ? -11.050 17.155 20.386 1.00 86.06 82 GLY A O 1
ATOM 611 N N . ILE A 1 83 ? -9.138 16.053 20.070 1.00 91.62 83 ILE A N 1
ATOM 612 C CA . ILE A 1 83 ? -9.767 14.723 20.032 1.00 91.62 83 ILE A CA 1
ATOM 613 C C . ILE A 1 83 ? -9.936 14.186 21.462 1.00 91.62 83 ILE A C 1
ATOM 615 O O . ILE A 1 83 ? -9.031 13.562 22.025 1.00 91.62 83 ILE A O 1
ATOM 619 N N . ARG A 1 84 ? -11.086 14.476 22.083 1.00 87.06 84 ARG A N 1
ATOM 620 C CA . ARG A 1 84 ? -11.391 14.138 23.492 1.00 87.06 84 ARG A CA 1
ATOM 621 C C . ARG A 1 84 ? -12.415 13.022 23.677 1.00 87.06 84 ARG A C 1
ATOM 623 O O . ARG A 1 84 ? -12.577 12.537 24.787 1.00 87.06 84 ARG A O 1
ATOM 630 N N . ASN A 1 85 ? -13.110 12.621 22.619 1.00 85.38 85 ASN A N 1
ATOM 631 C CA . ASN A 1 85 ? -14.133 11.583 22.672 1.00 85.38 85 ASN A CA 1
ATOM 632 C C . ASN A 1 85 ? -14.220 10.830 21.336 1.00 85.38 85 ASN A C 1
ATOM 634 O O . ASN A 1 85 ? -13.567 11.182 20.352 1.00 85.38 85 ASN A O 1
ATOM 638 N N . PHE A 1 86 ? -15.016 9.761 21.323 1.00 84.69 86 PHE A N 1
ATOM 639 C CA . PHE A 1 86 ? -15.150 8.880 20.164 1.00 84.69 86 PHE A CA 1
ATOM 640 C C . PHE A 1 86 ? -15.812 9.573 18.967 1.00 84.69 86 PHE A C 1
ATOM 642 O O . PHE A 1 86 ? -15.437 9.308 17.830 1.00 84.69 86 PHE A O 1
ATOM 649 N N . GLU A 1 87 ? -16.755 10.479 19.220 1.00 85.00 87 GLU A N 1
ATOM 650 C CA . GLU A 1 87 ? -17.480 11.203 18.175 1.00 85.00 87 GLU A CA 1
ATOM 651 C C . GLU A 1 87 ? -16.562 12.182 17.428 1.00 85.00 87 GLU A C 1
ATOM 653 O O . GLU A 1 87 ? -16.576 12.234 16.202 1.00 85.00 87 GLU A O 1
ATOM 658 N N . ALA A 1 88 ? -15.680 12.888 18.142 1.00 88.69 88 ALA A N 1
ATOM 659 C CA . ALA A 1 88 ? -14.667 13.749 17.531 1.00 88.69 88 ALA A CA 1
ATOM 660 C C . ALA A 1 88 ? -13.721 12.957 16.610 1.00 88.69 88 ALA A C 1
ATOM 662 O O . ALA A 1 88 ? -13.427 13.390 15.498 1.00 88.69 88 ALA A O 1
ATOM 663 N N . ALA A 1 89 ? -13.286 11.771 17.048 1.00 91.50 89 ALA A N 1
ATOM 664 C CA . ALA A 1 89 ? -12.480 10.872 16.224 1.00 91.50 89 ALA A CA 1
ATOM 665 C C . ALA A 1 89 ? -13.252 10.372 14.992 1.00 91.50 89 ALA A C 1
ATOM 667 O O . ALA A 1 89 ? -12.714 10.379 13.888 1.00 91.50 89 ALA A O 1
ATOM 668 N N . LYS A 1 90 ? -14.515 9.969 15.178 1.00 89.19 90 LYS A N 1
ATOM 669 C CA . LYS A 1 90 ? -15.392 9.502 14.100 1.00 89.19 90 LYS A CA 1
ATOM 670 C C . LYS A 1 90 ? -15.555 10.564 13.013 1.00 89.19 90 LYS A C 1
ATOM 672 O O . LYS A 1 90 ? -15.349 10.250 11.850 1.00 89.19 90 LYS A O 1
ATOM 677 N N . ARG A 1 91 ? -15.824 11.822 13.381 1.00 89.25 91 ARG A N 1
ATOM 678 C CA . ARG A 1 91 ? -15.962 12.932 12.419 1.00 89.25 91 ARG A CA 1
ATOM 679 C C . ARG A 1 91 ? -14.728 13.106 11.534 1.00 89.25 91 ARG A C 1
ATOM 681 O O . ARG A 1 91 ? -14.877 13.322 10.341 1.00 89.25 91 ARG A O 1
ATOM 688 N N . LEU A 1 92 ? -13.522 12.990 12.092 1.00 93.12 92 LEU A N 1
ATOM 689 C CA . LEU A 1 92 ? -12.285 13.078 11.307 1.00 93.12 92 LEU A CA 1
ATOM 690 C C . LEU A 1 92 ? -12.145 11.904 10.329 1.00 93.12 92 LEU A C 1
ATOM 692 O O . LEU A 1 92 ? -11.798 12.115 9.170 1.00 93.12 92 LEU A O 1
ATOM 696 N N . PHE A 1 93 ? -12.444 10.679 10.767 1.00 87.94 93 PHE A N 1
ATOM 697 C CA . PHE A 1 93 ? -12.409 9.514 9.880 1.00 87.94 93 PHE A CA 1
ATOM 698 C C . PHE A 1 93 ? -13.478 9.570 8.785 1.00 87.94 93 PHE A C 1
ATOM 700 O O . PHE A 1 93 ? -13.177 9.229 7.645 1.00 87.94 93 PHE A O 1
ATOM 707 N N . ASP A 1 94 ? -14.685 10.043 9.102 1.00 83.81 94 ASP A N 1
ATOM 708 C CA . ASP A 1 94 ? -15.773 10.222 8.133 1.00 83.81 94 ASP A CA 1
ATOM 709 C C . ASP A 1 94 ? -15.411 11.251 7.044 1.00 83.81 94 ASP A C 1
ATOM 711 O O . ASP A 1 94 ? -15.874 11.130 5.913 1.00 83.81 94 ASP A O 1
ATOM 715 N N . LEU A 1 95 ? -14.553 12.233 7.358 1.00 83.62 95 LEU A N 1
ATOM 716 C CA . LEU A 1 95 ? -14.012 13.190 6.382 1.00 83.62 95 LEU A CA 1
ATOM 717 C C . LEU A 1 95 ? -12.932 12.593 5.465 1.00 83.62 95 LEU A C 1
ATOM 719 O O . LEU A 1 95 ? -12.615 13.202 4.450 1.00 83.62 95 LEU A O 1
ATOM 723 N N . GLY A 1 96 ? -12.360 11.434 5.809 1.00 81.81 96 GLY A N 1
ATOM 724 C CA . GLY A 1 96 ? -11.282 10.796 5.046 1.00 81.81 96 GLY A CA 1
ATOM 725 C C . GLY A 1 96 ? -9.880 10.942 5.647 1.00 81.81 96 GLY A C 1
ATOM 726 O O . GLY A 1 96 ? -8.905 10.631 4.975 1.00 81.81 96 GLY A O 1
ATOM 727 N N . VAL A 1 97 ? -9.742 11.379 6.905 1.00 89.81 97 VAL A N 1
ATOM 728 C CA . VAL A 1 97 ? -8.435 11.413 7.589 1.00 89.81 97 VAL A CA 1
ATOM 729 C C . VAL A 1 97 ? -7.886 9.992 7.777 1.00 89.81 97 VAL A C 1
ATOM 731 O O . VAL A 1 97 ? -8.561 9.131 8.341 1.00 89.81 97 VAL A O 1
ATOM 734 N N . ASP A 1 98 ? -6.635 9.742 7.382 1.00 89.56 98 ASP A N 1
ATOM 735 C CA . ASP A 1 98 ? -6.022 8.409 7.474 1.00 89.56 98 ASP A CA 1
ATOM 736 C C . ASP A 1 98 ? -5.651 8.017 8.905 1.00 89.56 98 ASP A C 1
ATOM 738 O O . ASP A 1 98 ? -5.790 6.853 9.302 1.00 89.56 98 ASP A O 1
ATOM 742 N N . ARG A 1 99 ? -5.131 8.979 9.681 1.00 95.25 99 ARG A N 1
ATOM 743 C CA . ARG A 1 99 ? -4.645 8.747 11.048 1.00 95.25 99 ARG A CA 1
ATOM 744 C C . ARG A 1 99 ? -5.040 9.872 11.994 1.00 95.25 99 ARG A C 1
ATOM 746 O O . ARG A 1 99 ? -4.921 11.047 11.664 1.00 95.25 99 ARG A O 1
ATOM 753 N N . ILE A 1 100 ? -5.418 9.517 13.216 1.00 96.88 100 ILE A N 1
ATOM 754 C CA . ILE A 1 100 ? -5.650 10.492 14.285 1.00 96.88 100 ILE A CA 1
ATOM 755 C C . ILE A 1 100 ? -4.593 10.386 15.376 1.00 96.88 100 ILE A C 1
ATOM 757 O O . ILE A 1 100 ? -4.064 9.307 15.659 1.00 96.88 100 ILE A O 1
ATOM 761 N N . ILE A 1 101 ? -4.306 11.520 16.009 1.00 96.19 101 ILE A N 1
ATOM 762 C CA . ILE A 1 101 ? -3.265 11.652 17.023 1.00 96.19 101 ILE A CA 1
ATOM 763 C C . ILE A 1 101 ? -3.902 12.102 18.336 1.00 96.19 101 ILE A C 1
ATOM 765 O O . ILE A 1 101 ? -4.454 13.200 18.441 1.00 96.19 101 ILE A O 1
ATOM 769 N N . LEU A 1 102 ? -3.793 11.260 19.362 1.00 93.31 102 LEU A N 1
ATOM 770 C CA . LEU A 1 102 ? -4.227 11.580 20.717 1.00 93.31 102 LEU A CA 1
ATOM 771 C C . LEU A 1 102 ? -3.019 11.997 21.561 1.00 93.31 102 LEU A C 1
ATOM 773 O O . LEU A 1 102 ? -2.097 11.216 21.761 1.00 93.31 102 LEU A O 1
ATOM 777 N N . GLY A 1 103 ? -3.027 13.226 22.073 1.00 86.44 103 GLY A N 1
ATOM 778 C CA . GLY A 1 103 ? -2.050 13.693 23.062 1.00 86.44 103 GLY A CA 1
ATOM 779 C C . GLY A 1 103 ? -2.561 13.459 24.483 1.00 86.44 103 GLY A C 1
ATOM 780 O O . GLY A 1 103 ? -2.700 12.330 24.945 1.00 86.44 103 GLY A O 1
ATOM 781 N N . THR A 1 104 ? -2.945 14.540 25.165 1.00 78.38 104 THR A N 1
ATOM 782 C CA . THR A 1 104 ? -3.426 14.513 26.561 1.00 78.38 104 THR A CA 1
ATOM 783 C C . THR A 1 104 ? -4.562 13.510 26.820 1.00 78.38 104 THR A C 1
ATOM 785 O O . THR A 1 104 ? -4.601 12.891 27.880 1.00 78.38 104 THR A O 1
ATOM 788 N N . SER A 1 105 ? -5.473 13.301 25.865 1.00 79.88 105 SER A N 1
ATOM 789 C CA . SER A 1 105 ? -6.558 12.315 25.995 1.00 79.88 105 SER A CA 1
ATOM 790 C C . SER A 1 105 ? -6.042 10.883 26.144 1.00 79.88 105 SER A C 1
ATOM 792 O O . SER A 1 105 ? -6.628 10.114 26.892 1.00 79.88 105 SER A O 1
ATOM 794 N N . ALA A 1 106 ? -4.936 10.525 25.484 1.00 79.19 106 ALA A N 1
ATOM 795 C CA . ALA A 1 106 ? -4.350 9.189 25.600 1.00 79.19 106 ALA A CA 1
ATOM 796 C C . ALA A 1 106 ? -3.760 8.935 26.996 1.00 79.19 106 ALA A C 1
ATOM 798 O O . ALA A 1 106 ? -3.758 7.799 27.467 1.00 79.19 106 ALA A O 1
ATOM 799 N N . VAL A 1 107 ? -3.289 9.990 27.668 1.00 76.50 107 VAL A N 1
ATOM 800 C CA . VAL A 1 107 ? -2.774 9.909 29.042 1.00 76.50 107 VAL A CA 1
ATOM 801 C C . VAL A 1 107 ? -3.921 9.754 30.047 1.00 76.50 107 VAL A C 1
ATOM 803 O O . VAL A 1 107 ? -3.812 8.951 30.978 1.00 76.50 107 VAL A O 1
ATOM 806 N N . ASN A 1 108 ? -5.018 10.492 29.841 1.00 78.19 108 ASN A N 1
ATOM 807 C CA . ASN A 1 108 ? -6.101 10.630 30.820 1.00 78.19 108 ASN A CA 1
ATOM 808 C C . ASN A 1 108 ? -7.256 9.633 30.625 1.00 78.19 108 ASN A C 1
ATOM 810 O O . ASN A 1 108 ? -7.900 9.263 31.603 1.00 78.19 108 ASN A O 1
ATOM 814 N N . ASP A 1 109 ? -7.517 9.177 29.397 1.00 80.31 109 ASP A N 1
ATOM 815 C CA . ASP A 1 109 ? -8.656 8.318 29.061 1.00 80.31 109 ASP A CA 1
ATOM 816 C C . ASP A 1 109 ? -8.228 7.091 28.239 1.00 80.31 109 ASP A C 1
ATOM 818 O O . ASP A 1 109 ? -8.273 7.034 27.005 1.00 80.31 109 ASP A O 1
ATOM 822 N N . LYS A 1 110 ? -7.833 6.046 28.968 1.00 82.12 110 LYS A N 1
ATOM 823 C CA . LYS A 1 110 ? -7.438 4.758 28.382 1.00 82.12 110 LYS A CA 1
ATOM 824 C C . LYS A 1 110 ? -8.624 3.995 27.794 1.00 82.12 110 LYS A C 1
ATOM 826 O O . LYS A 1 110 ? -8.420 3.117 26.954 1.00 82.12 110 LYS A O 1
ATOM 831 N N . ILE A 1 111 ? -9.844 4.272 28.261 1.00 79.94 111 ILE A N 1
ATOM 832 C CA . ILE A 1 111 ? -11.054 3.598 27.783 1.00 79.94 111 ILE A CA 1
ATOM 833 C C . ILE A 1 111 ? -11.330 4.066 26.358 1.00 79.94 111 ILE A C 1
ATOM 835 O O . ILE A 1 111 ? -11.508 3.231 25.469 1.00 79.94 11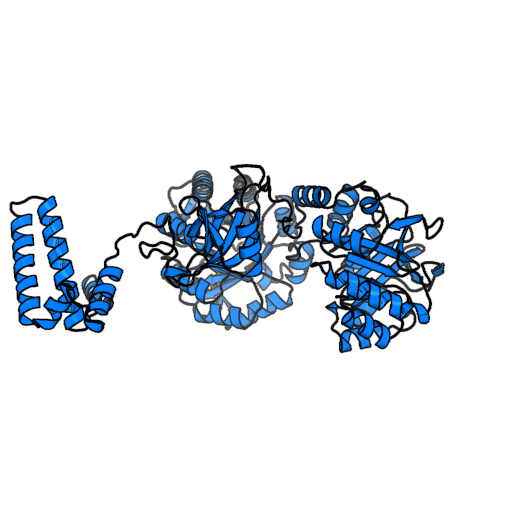1 ILE A O 1
ATOM 839 N N . LEU A 1 112 ? -11.258 5.377 26.122 1.00 85.50 112 LEU A N 1
ATOM 840 C CA . LEU A 1 112 ? -11.341 5.953 24.788 1.00 85.50 112 LEU A CA 1
ATOM 841 C C . LEU A 1 112 ? -10.268 5.375 23.861 1.00 85.50 112 LEU A C 1
ATOM 843 O O . LEU A 1 112 ? -10.603 4.908 22.774 1.00 85.50 112 LEU A O 1
ATOM 847 N N . LEU A 1 113 ? -9.002 5.344 24.295 1.00 85.88 113 LEU A N 1
ATOM 848 C CA . LEU A 1 113 ? -7.902 4.831 23.470 1.00 85.88 113 LEU A CA 1
ATOM 849 C C . LEU A 1 113 ? -8.134 3.371 23.048 1.00 85.88 113 LEU A C 1
ATOM 851 O O . LEU A 1 113 ? -8.022 3.039 21.869 1.00 85.88 113 LEU A O 1
ATOM 855 N N . LYS A 1 114 ? -8.539 2.505 23.987 1.00 81.75 114 LYS A N 1
ATOM 856 C CA . LYS A 1 114 ? -8.887 1.104 23.699 1.00 81.75 114 LYS A CA 1
ATOM 857 C C . LYS A 1 114 ? -10.096 0.983 22.772 1.00 81.75 114 LYS A C 1
ATOM 859 O O . LYS A 1 114 ? -10.091 0.136 21.881 1.00 81.75 114 LYS A O 1
ATOM 864 N N . LYS A 1 115 ? -11.123 1.819 22.958 1.00 82.25 115 LYS A N 1
ATOM 865 C CA . LYS A 1 115 ? -12.321 1.833 22.106 1.00 82.25 115 LYS A CA 1
ATOM 866 C C . LYS A 1 115 ? -11.971 2.215 20.667 1.00 82.25 115 LYS A C 1
ATOM 868 O O . LYS A 1 115 ? -12.408 1.542 19.739 1.00 82.25 115 LYS A O 1
ATOM 873 N N . LEU A 1 116 ? -11.148 3.247 20.485 1.00 86.00 116 LEU A N 1
ATOM 874 C CA . LEU A 1 116 ? -10.678 3.686 19.170 1.00 86.00 116 LEU A CA 1
ATOM 875 C C . LEU A 1 116 ? -9.808 2.627 18.494 1.00 86.00 116 LEU A C 1
ATOM 877 O O . LEU A 1 116 ? -10.011 2.342 17.319 1.00 86.00 116 LEU A O 1
ATOM 881 N N . LEU A 1 117 ? -8.900 1.992 19.240 1.00 81.69 117 LEU A N 1
ATOM 882 C CA . LEU A 1 117 ? -8.086 0.890 18.724 1.00 81.69 117 LEU A CA 1
ATOM 883 C C . LEU A 1 117 ? -8.931 -0.299 18.274 1.00 81.69 117 LEU A C 1
ATOM 885 O O . LEU A 1 117 ? -8.653 -0.881 17.229 1.00 81.69 117 LEU A O 1
ATOM 889 N N . LYS A 1 118 ? -9.969 -0.640 19.042 1.00 74.81 118 LYS A N 1
ATOM 890 C CA . LYS A 1 118 ? -10.897 -1.717 18.696 1.00 74.81 118 LYS A CA 1
ATOM 891 C C . LYS A 1 118 ? -11.688 -1.407 17.421 1.00 74.81 118 LYS A C 1
ATOM 893 O O . LYS A 1 118 ? -11.912 -2.322 16.642 1.00 74.81 118 LYS A O 1
ATOM 898 N N . GLN A 1 119 ? -12.109 -0.156 17.227 1.00 82.00 119 GLN A N 1
ATOM 899 C CA . GLN A 1 119 ? -12.925 0.236 16.075 1.00 82.00 119 GLN A CA 1
ATOM 900 C C . GLN A 1 119 ? -12.104 0.456 14.798 1.00 82.00 119 GLN A C 1
ATOM 902 O O . GLN A 1 119 ? -12.501 0.003 13.732 1.00 82.00 119 GLN A O 1
ATOM 907 N N . TYR A 1 120 ? -11.000 1.200 14.890 1.00 74.56 120 TYR A N 1
ATOM 908 C CA . TYR A 1 120 ? -10.279 1.728 13.723 1.00 74.56 120 TYR A CA 1
ATOM 909 C C . TYR A 1 120 ? -8.909 1.067 13.498 1.00 74.56 120 TYR A C 1
ATOM 911 O O . TYR A 1 120 ? -8.281 1.282 12.461 1.00 74.56 120 TYR A O 1
ATOM 919 N N . GLY A 1 121 ? -8.441 0.248 14.446 1.00 72.19 121 GLY A N 1
ATOM 920 C CA . GLY A 1 121 ? -7.179 -0.484 14.358 1.00 72.19 121 GLY A CA 1
ATOM 921 C C . GLY A 1 121 ? -5.934 0.337 14.719 1.00 72.19 121 GLY A C 1
ATOM 922 O O . GLY A 1 121 ? -5.896 1.563 14.641 1.00 72.19 121 GLY A O 1
ATOM 923 N N . ALA A 1 122 ? -4.858 -0.361 15.092 1.00 75.75 122 ALA A N 1
ATOM 924 C CA . ALA A 1 122 ? -3.628 0.254 15.610 1.00 75.75 122 ALA A CA 1
ATOM 925 C C . ALA A 1 122 ? -2.797 1.045 14.584 1.00 75.75 122 ALA A C 1
ATOM 927 O O . ALA A 1 122 ? -1.887 1.770 14.975 1.00 75.75 122 ALA A O 1
ATOM 928 N N . GLN A 1 123 ? -3.094 0.915 13.288 1.00 77.88 123 GLN A N 1
ATOM 929 C CA . GLN A 1 123 ? -2.409 1.672 12.232 1.00 77.88 123 GLN A CA 1
ATOM 930 C C . GLN A 1 123 ? -2.971 3.090 12.065 1.00 77.88 123 GLN A C 1
ATOM 932 O O . GLN A 1 123 ? -2.255 3.985 11.619 1.00 77.88 123 GLN A O 1
ATOM 937 N N . LYS A 1 124 ? -4.240 3.298 12.446 1.00 86.25 124 LYS A N 1
ATOM 938 C CA . LYS A 1 124 ? -4.945 4.582 12.319 1.00 86.25 124 LYS A CA 1
ATOM 939 C C . LYS A 1 124 ? -4.884 5.441 13.582 1.00 86.25 124 LYS A C 1
ATOM 941 O O . LYS A 1 124 ? -5.208 6.625 13.535 1.00 86.25 124 LYS A O 1
ATOM 946 N N . ILE A 1 125 ? -4.480 4.857 14.711 1.00 93.44 125 ILE A N 1
ATOM 947 C CA . ILE A 1 125 ? -4.460 5.515 16.020 1.00 93.44 125 ILE A CA 1
ATOM 948 C C . ILE A 1 125 ? -3.019 5.713 16.480 1.00 93.44 125 ILE A C 1
ATOM 950 O O . ILE A 1 125 ? -2.280 4.747 16.670 1.00 93.44 125 ILE A O 1
ATOM 954 N N . MET A 1 126 ? -2.639 6.968 16.698 1.00 94.69 126 MET A N 1
ATOM 955 C CA . MET A 1 126 ? -1.317 7.357 17.181 1.00 94.69 126 MET A CA 1
ATOM 956 C C . MET A 1 126 ? -1.415 8.127 18.493 1.00 94.69 126 MET A C 1
ATOM 958 O O . MET A 1 126 ? -2.420 8.783 18.774 1.00 94.69 126 MET A O 1
ATOM 962 N N . VAL A 1 127 ? -0.342 8.073 19.280 1.00 94.69 127 VAL A N 1
ATOM 963 C CA . VAL A 1 127 ? -0.223 8.848 20.519 1.00 94.69 127 VAL A CA 1
ATOM 964 C C . VAL A 1 127 ? 0.920 9.846 20.401 1.00 94.69 127 VAL A C 1
ATOM 966 O O . VAL A 1 127 ? 2.026 9.466 20.016 1.00 94.69 127 VAL A O 1
ATOM 969 N N . SER A 1 128 ? 0.645 11.111 20.726 1.00 93.06 128 SER A N 1
ATOM 970 C CA . SER A 1 128 ? 1.690 12.123 20.907 1.00 93.06 128 SER A CA 1
ATOM 971 C C . SER A 1 128 ? 2.247 12.010 22.318 1.00 93.06 128 SER A C 1
ATOM 973 O O . SER A 1 128 ? 1.497 12.090 23.293 1.00 93.06 128 SER A O 1
ATOM 975 N N . VAL A 1 129 ? 3.552 11.800 22.414 1.00 90.25 129 VAL A N 1
ATOM 976 C CA . VAL A 1 129 ? 4.318 11.700 23.650 1.00 90.25 129 VAL A CA 1
ATOM 977 C C . VAL A 1 129 ? 5.264 12.887 23.688 1.00 90.25 129 VAL A C 1
ATOM 979 O O . VAL A 1 129 ? 6.348 12.861 23.104 1.00 90.25 129 VAL A O 1
ATOM 982 N N . ASP A 1 130 ? 4.835 13.931 24.382 1.00 86.12 130 ASP A N 1
ATOM 983 C CA . ASP A 1 130 ? 5.664 15.103 24.607 1.00 86.12 130 ASP A CA 1
ATOM 984 C C . ASP A 1 130 ? 6.395 14.929 25.940 1.00 86.12 130 ASP A C 1
ATOM 986 O O . ASP A 1 130 ? 5.763 14.622 26.955 1.00 86.12 130 ASP A O 1
ATOM 990 N N . ALA A 1 131 ? 7.718 15.088 25.947 1.00 82.44 131 ALA A N 1
ATOM 991 C CA . ALA A 1 131 ? 8.528 14.853 27.137 1.00 82.44 131 ALA A CA 1
ATOM 992 C C . ALA A 1 131 ? 9.472 16.014 27.460 1.00 82.44 131 ALA A C 1
ATOM 994 O O . ALA A 1 131 ? 10.002 16.686 26.570 1.00 82.44 131 ALA A O 1
ATOM 995 N N . ARG A 1 132 ? 9.703 16.209 28.762 1.00 79.50 132 ARG A N 1
ATOM 996 C CA . ARG A 1 132 ? 10.734 17.085 29.330 1.00 79.50 132 ARG A CA 1
ATOM 997 C C . ARG A 1 132 ? 11.364 16.365 30.518 1.00 79.50 132 ARG A C 1
ATOM 999 O O . ARG A 1 132 ? 10.643 15.867 31.375 1.00 79.50 132 ARG A O 1
ATOM 1006 N N . ASP A 1 133 ? 12.693 16.286 30.547 1.00 71.50 133 ASP A N 1
ATOM 1007 C CA . ASP A 1 133 ? 13.461 15.684 31.649 1.00 71.50 133 ASP A CA 1
ATOM 1008 C C . ASP A 1 133 ? 12.942 14.286 32.066 1.00 71.50 133 ASP A C 1
ATOM 1010 O O . ASP A 1 133 ? 12.684 14.020 33.237 1.00 71.50 133 ASP A O 1
ATOM 1014 N N . GLU A 1 134 ? 12.736 13.405 31.075 1.00 73.75 134 GLU A N 1
ATOM 1015 C CA . GLU A 1 134 ? 12.198 12.031 31.210 1.00 73.75 134 GLU A CA 1
ATOM 1016 C C . GLU A 1 134 ? 10.749 11.909 31.720 1.00 73.75 134 GLU A C 1
ATOM 1018 O O . GLU A 1 134 ? 10.249 10.796 31.911 1.00 73.75 134 GLU A O 1
ATOM 1023 N N . LYS A 1 135 ? 10.034 13.024 31.887 1.00 77.81 135 LYS A N 1
ATOM 1024 C CA . LYS A 1 135 ? 8.617 13.044 32.264 1.00 77.81 135 LYS A CA 1
ATOM 1025 C C . LYS A 1 135 ? 7.721 13.373 31.084 1.00 77.81 135 LYS A C 1
ATOM 1027 O O . LYS A 1 135 ? 8.066 14.196 30.237 1.00 77.81 135 LYS A O 1
ATOM 1032 N N . VAL A 1 136 ? 6.547 12.748 31.058 1.00 79.56 136 VAL A N 1
ATOM 1033 C CA . VAL A 1 136 ? 5.526 12.993 30.032 1.00 79.56 136 VAL A CA 1
ATOM 1034 C C . VAL A 1 136 ? 4.717 14.237 30.397 1.00 79.56 136 VAL A C 1
ATOM 1036 O O . VAL A 1 136 ? 4.227 14.362 31.522 1.00 79.56 136 VAL A O 1
ATOM 1039 N N . LEU A 1 137 ? 4.538 15.146 29.444 1.00 71.81 137 LEU A N 1
ATOM 1040 C CA . LEU A 1 137 ? 3.771 16.374 29.618 1.00 71.81 137 LEU A CA 1
ATOM 1041 C C . LEU A 1 137 ? 2.342 16.238 29.080 1.00 71.81 137 LEU A C 1
ATOM 1043 O O . LEU A 1 137 ? 2.059 15.514 28.127 1.00 71.81 137 LEU A O 1
ATOM 1047 N N . THR A 1 138 ? 1.419 16.952 29.720 1.00 64.31 138 THR A N 1
ATOM 1048 C CA . THR A 1 138 ? -0.006 17.011 29.364 1.00 64.31 138 THR A CA 1
ATOM 1049 C C . THR A 1 138 ? -0.490 18.458 29.294 1.00 64.31 138 THR A C 1
ATOM 1051 O O . THR A 1 138 ? 0.216 19.369 29.723 1.00 64.31 138 THR A O 1
ATOM 1054 N N . GLU A 1 139 ? -1.684 18.674 28.727 1.00 62.47 139 GLU A N 1
ATOM 1055 C CA . GLU A 1 139 ? -2.329 19.994 28.632 1.00 62.47 139 GLU A CA 1
ATOM 1056 C C . GLU A 1 139 ? -1.468 21.028 27.875 1.00 62.47 139 GLU A C 1
ATOM 1058 O O . GLU A 1 139 ? -1.226 22.124 28.362 1.00 62.47 139 GLU A O 1
ATOM 1063 N N . GLY A 1 140 ? -0.962 20.677 26.684 1.00 55.47 140 GLY A N 1
ATOM 1064 C CA . GLY A 1 140 ? -0.208 21.627 25.849 1.00 55.47 140 GLY A CA 1
ATOM 1065 C C . GLY A 1 140 ? 1.101 22.102 26.489 1.00 55.47 140 GLY A C 1
ATOM 1066 O O . GLY A 1 140 ? 1.434 23.277 26.403 1.00 55.47 140 GLY A O 1
ATOM 1067 N N . TRP A 1 141 ? 1.816 21.184 27.152 1.00 58.00 141 TRP A N 1
ATOM 1068 C CA . TRP A 1 141 ? 3.105 21.396 27.837 1.00 58.00 141 TRP A CA 1
ATOM 1069 C C . TRP A 1 141 ? 3.032 22.133 29.181 1.00 58.00 141 TRP A C 1
ATOM 1071 O O . TRP A 1 141 ? 4.072 22.421 29.777 1.00 58.00 141 TRP A O 1
ATOM 1081 N N . LEU A 1 142 ? 1.825 22.416 29.676 1.00 53.78 142 LEU A N 1
ATOM 1082 C CA . LEU A 1 142 ? 1.619 23.208 30.889 1.00 53.78 142 LEU A CA 1
ATOM 1083 C C . LEU A 1 142 ? 1.692 22.385 32.182 1.00 53.78 142 LEU A C 1
ATOM 1085 O O . LEU A 1 142 ? 1.900 22.961 33.251 1.00 53.78 142 LEU A O 1
ATOM 1089 N N . LYS A 1 143 ? 1.540 21.056 32.113 1.00 55.66 143 LYS A N 1
ATOM 1090 C CA . LYS A 1 143 ? 1.436 20.209 33.307 1.00 55.66 143 LYS A CA 1
ATOM 1091 C C . LYS A 1 143 ? 2.260 18.929 33.194 1.00 55.66 143 LYS A C 1
ATOM 1093 O O . LYS A 1 143 ? 2.025 18.113 32.297 1.00 55.66 143 LYS A O 1
ATOM 1098 N N . ASP A 1 144 ? 3.175 18.734 34.147 1.00 61.84 144 ASP A N 1
ATOM 1099 C CA . ASP A 1 144 ? 3.835 17.448 34.394 1.00 61.84 144 ASP A CA 1
ATOM 1100 C C . ASP A 1 144 ? 2.750 16.404 34.675 1.00 61.84 144 ASP A C 1
ATOM 1102 O O . ASP A 1 144 ? 2.088 16.443 35.718 1.00 61.84 144 ASP A O 1
ATOM 1106 N N . SER A 1 145 ? 2.561 15.450 33.761 1.00 59.16 145 SER A N 1
ATOM 1107 C CA . SER A 1 145 ? 1.916 14.208 34.163 1.00 59.16 145 SER A CA 1
ATOM 1108 C C . SER A 1 145 ? 2.953 13.490 35.015 1.00 59.16 145 SER A C 1
ATOM 1110 O O . SER A 1 145 ? 4.109 13.373 34.622 1.00 59.16 145 SER A O 1
ATOM 1112 N N . SER A 1 146 ? 2.606 13.055 36.216 1.00 63.56 146 SER A N 1
ATOM 1113 C CA . SER A 1 146 ? 3.527 12.424 37.172 1.00 63.56 146 SER A CA 1
ATOM 1114 C C . SER A 1 146 ? 4.129 11.080 36.701 1.00 63.56 146 SER A C 1
ATOM 1116 O O . SER A 1 146 ? 4.597 10.302 37.528 1.00 63.56 146 SER A O 1
ATOM 1118 N N . LYS A 1 147 ? 4.099 10.786 35.394 1.00 71.25 147 LYS A N 1
ATOM 1119 C CA . LYS A 1 147 ? 4.539 9.551 34.750 1.00 71.25 147 LYS A CA 1
ATOM 1120 C C . LYS A 1 147 ? 5.915 9.704 34.111 1.00 71.25 147 LYS A C 1
ATOM 1122 O O . LYS A 1 147 ? 6.173 10.660 33.373 1.00 71.25 147 LYS A O 1
ATOM 1127 N N . PHE A 1 148 ? 6.754 8.697 34.324 1.00 82.69 148 PHE A N 1
ATOM 1128 C CA . PHE A 1 148 ? 8.015 8.556 33.610 1.00 82.69 148 PHE A CA 1
ATOM 1129 C C . PHE A 1 148 ? 7.781 8.079 32.173 1.00 82.69 148 PHE A C 1
ATOM 1131 O O . PHE A 1 148 ? 6.872 7.294 31.891 1.00 82.69 148 PHE A O 1
ATOM 1138 N N . LEU A 1 149 ? 8.629 8.547 31.259 1.00 83.44 149 LEU A N 1
ATOM 1139 C CA . LEU A 1 149 ? 8.568 8.233 29.833 1.00 83.44 149 LEU A CA 1
ATOM 1140 C C . LEU A 1 149 ? 8.611 6.721 29.575 1.00 83.44 149 LEU A C 1
ATOM 1142 O O . LEU A 1 149 ? 7.777 6.206 28.838 1.00 83.44 149 LEU A O 1
ATOM 1146 N N . SER A 1 150 ? 9.532 5.998 30.212 1.00 84.38 150 SER A N 1
ATOM 1147 C CA . SER A 1 150 ? 9.686 4.545 30.049 1.00 84.38 150 SER A CA 1
ATOM 1148 C C . SER A 1 150 ? 8.425 3.765 30.437 1.00 84.38 150 SER A C 1
ATOM 1150 O O . SER A 1 150 ? 7.974 2.906 29.680 1.00 84.38 150 SER A O 1
ATOM 1152 N N . GLU A 1 151 ? 7.825 4.098 31.581 1.00 85.44 151 GLU A N 1
ATOM 1153 C CA . GLU A 1 151 ? 6.588 3.475 32.062 1.00 85.44 151 GLU A CA 1
ATOM 1154 C C . GLU A 1 151 ? 5.431 3.725 31.097 1.00 85.44 151 GLU A C 1
ATOM 1156 O O . GLU A 1 151 ? 4.660 2.814 30.789 1.00 85.44 151 GLU A O 1
ATOM 1161 N N . PHE A 1 152 ? 5.326 4.951 30.580 1.00 87.50 152 PHE A N 1
ATOM 1162 C CA . PHE A 1 152 ? 4.266 5.300 29.649 1.00 87.50 152 PHE A CA 1
ATOM 1163 C C . PHE A 1 152 ? 4.425 4.597 28.295 1.00 87.50 152 PHE A C 1
ATOM 1165 O O . PHE A 1 152 ? 3.438 4.132 27.732 1.00 87.50 152 PHE A O 1
ATOM 1172 N N . LEU A 1 153 ? 5.649 4.447 27.782 1.00 89.31 153 LEU A N 1
ATOM 1173 C CA . LEU A 1 153 ? 5.896 3.721 26.531 1.00 89.31 153 LEU A CA 1
ATOM 1174 C C . LEU A 1 153 ? 5.513 2.237 26.636 1.00 89.31 153 LEU A C 1
ATOM 1176 O O . LEU A 1 153 ? 4.847 1.714 25.738 1.00 89.31 153 LEU A O 1
ATOM 1180 N N . GLU A 1 154 ? 5.873 1.573 27.737 1.00 86.69 154 GLU A N 1
ATOM 1181 C CA . GLU A 1 154 ? 5.465 0.184 27.986 1.00 86.69 154 GLU A CA 1
ATOM 1182 C C . GLU A 1 154 ? 3.948 0.059 28.170 1.00 86.69 154 GLU A C 1
ATOM 1184 O O . GLU A 1 154 ? 3.321 -0.873 27.660 1.00 86.69 154 GLU A O 1
ATOM 1189 N N . GLU A 1 155 ? 3.322 1.042 28.817 1.00 86.94 155 GLU A N 1
ATOM 1190 C CA . GLU A 1 155 ? 1.869 1.111 28.935 1.00 86.94 155 GLU A CA 1
ATOM 1191 C C . GLU A 1 155 ? 1.183 1.199 27.559 1.00 86.94 155 GLU A C 1
ATOM 1193 O O . GLU A 1 155 ? 0.264 0.426 27.271 1.00 86.94 155 GLU A O 1
ATOM 1198 N N . LEU A 1 156 ? 1.638 2.103 26.685 1.00 88.69 156 LEU A N 1
ATOM 1199 C CA . LEU A 1 156 ? 1.093 2.267 25.333 1.00 88.69 156 LEU A CA 1
ATOM 1200 C C . LEU A 1 156 ? 1.247 0.988 24.503 1.00 88.69 156 LEU A C 1
ATOM 1202 O O . LEU A 1 156 ? 0.305 0.565 23.824 1.00 88.69 156 LEU A O 1
ATOM 1206 N N . LYS A 1 157 ? 2.406 0.337 24.606 1.00 85.06 157 LYS A N 1
ATOM 1207 C CA . LYS A 1 157 ? 2.684 -0.951 23.964 1.00 85.06 157 LYS A CA 1
ATOM 1208 C C . LYS A 1 157 ? 1.740 -2.044 24.464 1.00 85.06 157 LYS A C 1
ATOM 1210 O O . LYS A 1 157 ? 1.179 -2.776 23.650 1.00 85.06 157 LYS A O 1
ATOM 1215 N N . GLY A 1 158 ? 1.496 -2.108 25.775 1.00 82.44 158 GLY A N 1
ATOM 1216 C CA . GLY A 1 158 ? 0.545 -3.037 26.391 1.00 82.44 158 GLY A CA 1
ATOM 1217 C C . GLY A 1 158 ? -0.913 -2.791 25.987 1.00 82.44 158 GLY A C 1
ATOM 1218 O O . GLY A 1 158 ? -1.694 -3.735 25.883 1.00 82.44 158 GLY A O 1
ATOM 1219 N N . ILE A 1 159 ? -1.288 -1.538 25.707 1.00 82.81 159 ILE A N 1
ATOM 1220 C CA . ILE A 1 159 ? -2.614 -1.180 25.173 1.00 82.81 159 ILE A CA 1
ATOM 1221 C C . ILE A 1 159 ? -2.756 -1.571 23.689 1.00 82.81 159 ILE A C 1
ATOM 1223 O O . ILE A 1 159 ? -3.876 -1.756 23.211 1.00 82.81 159 ILE A O 1
ATOM 1227 N N . GLY A 1 160 ? -1.642 -1.753 22.975 1.00 81.00 160 GLY A N 1
ATOM 1228 C CA . GLY A 1 160 ? -1.613 -2.157 21.569 1.00 81.00 160 GLY A CA 1
ATOM 1229 C C . GLY A 1 160 ? -1.284 -1.026 20.594 1.00 81.00 160 GLY A C 1
ATOM 1230 O O . GLY A 1 160 ? -1.444 -1.212 19.386 1.00 81.00 160 GLY A O 1
ATOM 1231 N N . ILE A 1 161 ? -0.808 0.124 21.082 1.00 88.44 161 ILE A N 1
ATOM 1232 C CA . ILE A 1 161 ? -0.278 1.187 20.221 1.00 88.44 161 ILE A CA 1
ATOM 1233 C C . ILE A 1 161 ? 0.968 0.677 19.498 1.00 88.44 161 ILE A C 1
ATOM 1235 O O . ILE A 1 161 ? 1.823 0.013 20.085 1.00 88.44 161 ILE A O 1
ATOM 1239 N N . LYS A 1 162 ? 1.056 0.981 18.201 1.00 82.50 162 LYS A N 1
ATOM 1240 C CA . LYS A 1 162 ? 2.203 0.627 17.355 1.00 82.50 162 LYS A CA 1
ATOM 1241 C C . LYS A 1 162 ? 3.080 1.820 17.030 1.00 82.50 162 LYS A C 1
ATOM 1243 O O . LYS A 1 162 ? 4.295 1.664 16.983 1.00 82.50 162 LYS A O 1
ATOM 1248 N N . THR A 1 163 ? 2.470 2.986 16.840 1.00 87.12 163 THR A N 1
ATOM 1249 C CA . THR A 1 163 ? 3.151 4.187 16.360 1.00 87.12 163 THR A CA 1
ATOM 1250 C C . THR A 1 163 ? 2.914 5.347 17.313 1.00 87.12 163 THR A C 1
ATOM 1252 O O . THR A 1 163 ? 1.777 5.616 17.706 1.00 87.12 163 THR A O 1
ATOM 1255 N N . ILE A 1 164 ? 3.991 6.046 17.660 1.00 94.44 164 ILE A N 1
ATOM 1256 C CA . ILE A 1 164 ? 3.956 7.246 18.496 1.00 94.44 164 ILE A CA 1
ATOM 1257 C C . ILE A 1 164 ? 4.627 8.413 17.780 1.00 94.44 164 ILE A C 1
ATOM 1259 O O . ILE A 1 164 ? 5.505 8.218 16.937 1.00 94.44 164 ILE A O 1
ATOM 1263 N N . ILE A 1 165 ? 4.222 9.622 18.149 1.00 94.88 165 ILE A N 1
ATOM 1264 C CA . ILE A 1 165 ? 4.977 10.839 17.862 1.00 94.88 165 ILE A CA 1
ATOM 1265 C C . ILE A 1 165 ? 5.719 11.194 19.137 1.00 94.88 165 ILE A C 1
ATOM 1267 O O . ILE A 1 165 ? 5.093 11.306 20.185 1.00 94.88 165 ILE A O 1
ATOM 1271 N N . PHE A 1 166 ? 7.035 11.329 19.059 1.00 92.69 166 PHE A N 1
ATOM 1272 C CA . PHE A 1 166 ? 7.848 11.748 20.190 1.00 92.69 166 PHE A CA 1
ATOM 1273 C C . PHE A 1 166 ? 8.380 13.155 19.951 1.00 92.69 166 PHE A C 1
ATOM 1275 O O . PHE A 1 166 ? 9.078 13.386 18.960 1.00 92.69 166 PHE A O 1
ATOM 1282 N N . THR A 1 167 ? 8.080 14.056 20.885 1.00 87.94 167 THR A N 1
ATOM 1283 C CA . THR A 1 167 ? 8.557 15.440 20.867 1.00 87.94 167 THR A CA 1
ATOM 1284 C C . THR A 1 167 ? 9.363 15.710 22.130 1.00 87.94 167 THR A C 1
ATOM 1286 O O . THR A 1 167 ? 8.828 15.655 23.240 1.00 87.94 167 THR A O 1
ATOM 1289 N N . ASP A 1 168 ? 10.648 16.039 21.978 1.00 79.12 168 ASP A N 1
ATOM 1290 C CA . ASP A 1 168 ? 11.437 16.583 23.086 1.00 79.12 168 ASP A CA 1
ATOM 1291 C C . ASP A 1 168 ? 11.292 18.107 23.112 1.00 79.12 168 ASP A C 1
ATOM 1293 O O . ASP A 1 168 ? 11.861 18.828 22.280 1.00 79.12 168 ASP A O 1
ATOM 1297 N N . ILE A 1 169 ? 10.536 18.593 24.097 1.00 72.44 169 ILE A N 1
ATOM 1298 C CA . ILE A 1 169 ? 10.158 20.004 24.212 1.00 72.44 169 ILE A CA 1
ATOM 1299 C C . ILE A 1 169 ? 11.375 20.906 24.448 1.00 72.44 169 ILE A C 1
ATOM 1301 O O . ILE A 1 169 ? 11.349 22.070 24.055 1.00 72.44 169 ILE A O 1
ATOM 1305 N N . ASN A 1 170 ? 12.475 20.396 25.014 1.00 69.81 170 ASN A N 1
ATOM 1306 C CA . ASN A 1 170 ? 13.689 21.201 25.195 1.00 69.81 170 ASN A CA 1
ATOM 1307 C C . ASN A 1 170 ? 14.331 21.590 23.849 1.00 69.81 170 ASN A C 1
ATOM 1309 O O . ASN A 1 170 ? 15.077 22.568 23.772 1.00 69.81 170 ASN A O 1
ATOM 1313 N N . SER A 1 171 ? 14.040 20.833 22.788 1.00 64.50 171 SER A N 1
ATOM 1314 C CA . SER A 1 171 ? 14.590 21.038 21.446 1.00 64.50 171 SER A CA 1
ATOM 1315 C C . SER A 1 171 ? 13.587 21.591 20.426 1.00 64.50 171 SER A C 1
ATOM 1317 O O . SER A 1 171 ? 14.002 22.056 19.359 1.00 64.50 171 SER A O 1
ATOM 1319 N N . ASP A 1 172 ? 12.285 21.593 20.729 1.00 63.91 172 ASP A N 1
ATOM 1320 C CA . ASP A 1 172 ? 11.265 21.979 19.754 1.00 63.91 172 ASP A CA 1
ATOM 1321 C C . ASP A 1 172 ? 11.298 23.479 19.397 1.00 63.91 172 ASP A C 1
ATOM 1323 O O . ASP A 1 172 ? 11.445 24.359 20.244 1.00 63.91 172 ASP A O 1
ATOM 1327 N N . GLY A 1 173 ? 11.217 23.782 18.097 1.00 58.56 173 GLY A N 1
ATOM 1328 C CA . GLY A 1 173 ? 11.262 25.149 17.557 1.00 58.56 173 GLY A CA 1
ATOM 1329 C C . GLY A 1 173 ? 12.599 25.904 17.687 1.00 58.56 173 GLY A C 1
ATOM 1330 O O . GLY A 1 173 ? 12.685 27.045 17.224 1.00 58.56 173 GLY A O 1
ATOM 1331 N N . MET A 1 174 ? 13.639 25.292 18.270 1.00 66.94 174 MET A N 1
ATOM 1332 C CA . MET A 1 174 ? 14.920 25.951 18.584 1.00 66.94 174 MET A CA 1
ATOM 1333 C C . MET A 1 174 ? 15.964 25.901 17.463 1.00 66.94 174 MET A C 1
ATOM 1335 O O . MET A 1 174 ? 16.952 26.628 17.534 1.00 66.94 174 MET A O 1
ATOM 1339 N N . LEU A 1 175 ? 15.771 25.040 16.457 1.00 61.66 175 LEU A N 1
ATOM 1340 C CA . LEU A 1 175 ? 16.686 24.819 15.322 1.00 61.66 175 LEU A CA 1
ATOM 1341 C C . LEU A 1 175 ? 18.124 24.406 15.711 1.00 61.66 175 LEU A C 1
ATOM 1343 O O . LEU A 1 175 ? 19.050 24.530 14.912 1.00 61.66 175 LEU A O 1
ATOM 1347 N N . LYS A 1 176 ? 18.317 23.886 16.930 1.00 71.88 176 LYS A N 1
ATOM 1348 C CA . LYS A 1 176 ? 19.622 23.459 17.475 1.00 71.88 176 LYS A CA 1
ATOM 1349 C C . LYS A 1 176 ? 19.902 21.956 17.324 1.00 71.88 176 LYS A C 1
ATOM 1351 O O . LYS A 1 176 ? 20.897 21.475 17.862 1.00 71.88 176 LYS A O 1
ATOM 1356 N N . GLY A 1 177 ? 19.050 21.231 16.601 1.00 67.38 177 GLY A N 1
ATOM 1357 C CA . GLY A 1 177 ? 19.106 19.778 16.474 1.00 67.38 177 GLY A CA 1
ATOM 1358 C C . GLY A 1 177 ? 18.244 19.051 17.526 1.00 67.38 177 GLY A C 1
ATOM 1359 O O . GLY A 1 177 ? 17.994 19.602 18.604 1.00 67.38 177 GLY A O 1
ATOM 1360 N N . PRO A 1 178 ? 17.783 17.817 17.242 1.00 79.50 178 PRO A N 1
ATOM 1361 C CA . PRO A 1 178 ? 17.026 16.994 18.190 1.00 79.50 178 PRO A CA 1
ATOM 1362 C C . PRO A 1 178 ? 17.850 16.493 19.390 1.00 79.50 178 PRO A C 1
ATOM 1364 O O . PRO A 1 178 ? 19.071 16.331 19.308 1.00 79.50 178 PRO A O 1
ATOM 1367 N N . ASN A 1 179 ? 17.180 16.145 20.494 1.00 82.62 179 ASN A N 1
ATOM 1368 C CA . ASN A 1 179 ? 17.820 15.457 21.620 1.00 82.62 179 ASN A CA 1
ATOM 1369 C C . ASN A 1 179 ? 18.038 13.961 21.327 1.00 82.62 179 ASN A C 1
ATOM 1371 O O . ASN A 1 179 ? 17.183 13.106 21.571 1.00 82.62 179 ASN A O 1
ATOM 1375 N N . TRP A 1 180 ? 19.225 13.635 20.822 1.00 85.06 180 TRP A N 1
ATOM 1376 C CA . TRP A 1 180 ? 19.578 12.285 20.376 1.00 85.06 180 TRP A CA 1
ATOM 1377 C C . TRP A 1 180 ? 19.543 11.212 21.467 1.00 85.06 180 TRP A C 1
ATOM 1379 O O . TRP A 1 180 ? 19.288 10.050 21.151 1.00 85.06 180 TRP A O 1
ATOM 1389 N N . SER A 1 181 ? 19.820 11.569 22.726 1.00 82.56 181 SER A N 1
ATOM 1390 C CA . SER A 1 181 ? 19.841 10.601 23.830 1.00 82.56 181 SER A CA 1
ATOM 1391 C C . SER A 1 181 ? 18.437 10.057 24.086 1.00 82.56 181 SER A C 1
ATOM 1393 O O . SER A 1 181 ? 18.220 8.845 24.050 1.00 82.56 181 SER A O 1
ATOM 1395 N N . ASN A 1 182 ? 17.471 10.967 24.226 1.00 82.44 182 ASN A N 1
ATOM 1396 C CA . ASN A 1 182 ? 16.073 10.623 24.467 1.00 82.44 182 ASN A CA 1
ATOM 1397 C C . ASN A 1 182 ? 15.479 9.871 23.274 1.00 82.44 182 ASN A C 1
ATOM 1399 O O . ASN A 1 182 ? 14.849 8.832 23.446 1.00 82.44 182 ASN A O 1
ATOM 1403 N N . ILE A 1 183 ? 15.752 10.326 22.047 1.00 86.50 183 ILE A N 1
ATOM 1404 C CA . ILE A 1 183 ? 15.243 9.667 20.836 1.00 86.50 183 ILE A CA 1
ATOM 1405 C C . ILE A 1 183 ? 15.715 8.211 20.752 1.00 86.50 183 ILE A C 1
ATOM 1407 O O . ILE A 1 183 ? 14.908 7.323 20.484 1.00 86.50 183 ILE A O 1
ATOM 1411 N N . LYS A 1 184 ? 17.000 7.936 21.020 1.00 85.31 184 LYS A N 1
ATOM 1412 C CA . LYS A 1 184 ? 17.527 6.561 21.014 1.00 85.31 184 LYS A CA 1
ATOM 1413 C C . LYS A 1 184 ? 16.842 5.678 22.055 1.00 85.31 184 LYS A C 1
ATOM 1415 O O . LYS A 1 184 ? 16.525 4.531 21.753 1.00 85.31 184 LYS A O 1
ATOM 1420 N N . GLN A 1 185 ? 16.592 6.207 23.251 1.00 83.50 185 GLN A N 1
ATOM 1421 C CA . GLN A 1 185 ? 15.890 5.481 24.311 1.00 83.50 185 GLN A CA 1
ATOM 1422 C C . GLN A 1 185 ? 14.448 5.146 23.910 1.00 83.50 185 GLN A C 1
ATOM 1424 O O . GLN A 1 185 ? 13.995 4.023 24.115 1.00 83.50 185 GLN A O 1
ATOM 1429 N N . VAL A 1 186 ? 13.741 6.096 23.293 1.00 86.31 186 VAL A N 1
ATOM 1430 C CA . VAL A 1 186 ? 12.351 5.908 22.856 1.00 86.31 186 VAL A CA 1
ATOM 1431 C C . VAL A 1 186 ? 12.266 4.910 21.699 1.00 86.31 186 VAL A C 1
ATOM 1433 O O . VAL A 1 186 ? 11.403 4.035 21.714 1.00 86.31 186 VAL A O 1
ATOM 1436 N N . ILE A 1 187 ? 13.188 4.972 20.731 1.00 85.12 187 ILE A N 1
ATOM 1437 C CA . ILE A 1 187 ? 13.275 3.988 19.636 1.00 85.12 187 ILE A CA 1
ATOM 1438 C C . ILE A 1 187 ? 13.544 2.582 20.190 1.00 85.12 187 ILE A C 1
ATOM 1440 O O . ILE A 1 187 ? 12.923 1.612 19.752 1.00 85.12 187 ILE A O 1
ATOM 1444 N N . ALA A 1 188 ? 14.401 2.464 21.208 1.00 81.88 188 ALA A N 1
ATOM 1445 C CA . ALA A 1 188 ? 14.710 1.185 21.844 1.00 81.88 188 ALA A CA 1
ATOM 1446 C C . ALA A 1 188 ? 13.503 0.525 22.547 1.00 81.88 188 ALA A C 1
ATOM 1448 O O . ALA A 1 188 ? 13.541 -0.680 22.791 1.00 81.88 188 ALA A O 1
ATOM 1449 N N . ALA A 1 189 ? 12.410 1.255 22.816 1.00 80.19 189 ALA A N 1
ATOM 1450 C CA . ALA A 1 189 ? 11.178 0.685 23.376 1.00 80.19 189 ALA A CA 1
ATOM 1451 C C . ALA A 1 189 ? 10.441 -0.266 22.399 1.00 80.19 189 ALA A C 1
ATOM 1453 O O . ALA A 1 189 ? 9.560 -1.040 22.800 1.00 80.19 189 ALA A O 1
ATOM 1454 N N . GLY A 1 190 ? 10.810 -0.245 21.111 1.00 77.19 190 GLY A N 1
ATOM 1455 C CA . GLY A 1 190 ? 10.265 -1.137 20.082 1.00 77.19 190 GLY A CA 1
ATOM 1456 C C . GLY A 1 190 ? 8.906 -0.702 19.527 1.00 77.19 190 GLY A C 1
ATOM 1457 O O . GLY A 1 190 ? 8.140 -1.543 19.054 1.00 77.19 190 GLY A O 1
ATOM 1458 N N . LEU A 1 191 ? 8.594 0.594 19.611 1.00 82.38 191 LEU A N 1
ATOM 1459 C CA . LEU A 1 191 ? 7.470 1.236 18.923 1.00 82.38 191 LEU A CA 1
ATOM 1460 C C . LEU A 1 191 ? 7.962 1.906 17.631 1.00 82.38 191 LEU A C 1
ATOM 1462 O O . LEU A 1 191 ? 9.132 2.262 17.511 1.00 82.38 191 LEU A O 1
ATOM 1466 N N . ASN A 1 192 ? 7.063 2.133 16.675 1.00 87.12 192 ASN A N 1
ATOM 1467 C CA . ASN A 1 192 ? 7.348 2.957 15.504 1.00 87.12 192 ASN A CA 1
ATOM 1468 C C . ASN A 1 192 ? 7.391 4.431 15.931 1.00 87.12 192 ASN A C 1
ATOM 1470 O O . ASN A 1 192 ? 6.349 5.045 16.171 1.00 87.12 192 ASN A O 1
ATOM 1474 N N . VAL A 1 193 ? 8.591 4.999 16.050 1.00 91.31 193 VAL A N 1
ATOM 1475 C CA . VAL A 1 193 ? 8.778 6.370 16.545 1.00 91.31 193 VAL A CA 1
ATOM 1476 C C . VAL A 1 193 ? 8.863 7.356 15.389 1.00 91.31 193 VAL A C 1
ATOM 1478 O O . VAL A 1 193 ? 9.802 7.313 14.591 1.00 91.31 193 VAL A O 1
ATOM 1481 N N . ILE A 1 194 ? 7.897 8.268 15.322 1.00 94.31 194 ILE A N 1
ATOM 1482 C CA . ILE A 1 194 ? 7.972 9.465 14.487 1.00 94.31 194 ILE A CA 1
ATOM 1483 C C . ILE A 1 194 ? 8.535 10.588 15.351 1.00 94.31 194 ILE A C 1
ATOM 1485 O O . ILE A 1 194 ? 7.941 10.952 16.362 1.00 94.31 194 ILE A O 1
ATOM 1489 N N . VAL A 1 195 ? 9.691 11.121 14.972 1.00 93.69 195 VAL A N 1
ATOM 1490 C CA . VAL A 1 195 ? 10.352 12.185 15.730 1.00 93.69 195 VAL A CA 1
ATOM 1491 C C . VAL A 1 195 ? 9.822 13.540 15.280 1.00 93.69 195 VAL A C 1
ATOM 1493 O O . VAL A 1 195 ? 9.806 13.836 14.084 1.00 93.69 195 VAL A O 1
ATOM 1496 N N . ALA A 1 196 ? 9.414 14.361 16.241 1.00 89.81 196 ALA A N 1
ATOM 1497 C CA . ALA A 1 196 ? 9.044 15.753 16.049 1.00 89.81 196 ALA A CA 1
ATOM 1498 C C . ALA A 1 196 ? 9.936 16.665 16.907 1.00 89.81 196 ALA A C 1
ATOM 1500 O O . ALA A 1 196 ? 10.394 16.290 17.986 1.00 89.81 196 ALA A O 1
ATOM 1501 N N . GLY A 1 197 ? 10.170 17.880 16.414 1.00 81.56 197 GLY A N 1
ATOM 1502 C CA . GLY A 1 197 ? 10.924 18.918 17.114 1.00 81.56 197 GLY A CA 1
ATOM 1503 C C . GLY A 1 197 ? 12.445 18.856 16.937 1.00 81.56 197 GLY A C 1
ATOM 1504 O O . GLY A 1 197 ? 13.055 17.802 16.776 1.00 81.56 197 GLY A O 1
ATOM 1505 N N . GLY A 1 198 ? 13.069 20.035 16.896 1.00 79.44 198 GLY A N 1
ATOM 1506 C CA . GLY A 1 198 ? 14.527 20.207 16.821 1.00 79.44 198 GLY A CA 1
ATOM 1507 C C . GLY A 1 198 ? 15.190 19.923 15.467 1.00 79.44 198 GLY A C 1
ATOM 1508 O O . GLY A 1 198 ? 16.331 20.334 15.278 1.00 79.44 198 GLY A O 1
ATOM 1509 N N . ILE A 1 199 ? 14.505 19.280 14.517 1.00 89.31 199 ILE A N 1
ATOM 1510 C CA . ILE A 1 199 ? 15.034 18.964 13.178 1.00 89.31 199 ILE A CA 1
ATOM 1511 C C . ILE A 1 199 ? 15.252 20.259 12.382 1.00 89.31 199 ILE A C 1
ATOM 1513 O O . ILE A 1 199 ? 14.285 20.961 12.077 1.00 89.31 199 ILE A O 1
ATOM 1517 N N . SER A 1 200 ? 16.505 20.572 12.037 1.00 89.94 200 SER A N 1
ATOM 1518 C CA . SER A 1 200 ? 16.859 21.802 11.311 1.00 89.94 200 SER A CA 1
ATOM 1519 C C . SER A 1 200 ? 17.726 21.591 10.075 1.00 89.94 200 SER A C 1
ATOM 1521 O O . SER A 1 200 ? 17.910 22.532 9.311 1.00 89.94 200 SER A O 1
ATOM 1523 N N . SER A 1 201 ? 18.233 20.378 9.835 1.00 91.38 201 SER A N 1
ATOM 1524 C CA . SER A 1 201 ? 19.087 20.095 8.680 1.00 91.38 201 SER A CA 1
ATOM 1525 C C . SER A 1 201 ? 18.855 18.716 8.051 1.00 91.38 201 SER A C 1
ATOM 1527 O O . SER A 1 201 ? 18.423 17.769 8.709 1.00 91.38 201 SER A O 1
ATOM 1529 N N . SER A 1 202 ? 19.258 18.562 6.783 1.00 88.75 202 SER A N 1
ATOM 1530 C CA . SER A 1 202 ? 19.337 17.258 6.090 1.00 88.75 202 SER A CA 1
ATOM 1531 C C . SER A 1 202 ? 20.248 16.261 6.835 1.00 88.75 202 SER A C 1
ATOM 1533 O O . SER A 1 202 ? 20.009 15.053 6.829 1.00 88.75 202 SER A O 1
ATOM 1535 N N . SER A 1 203 ? 21.257 16.756 7.568 1.00 89.88 203 SER A N 1
ATOM 1536 C CA . SER A 1 203 ? 22.125 15.914 8.403 1.00 89.88 203 SER A CA 1
ATOM 1537 C C . SER A 1 203 ? 21.392 15.292 9.598 1.00 89.88 203 SER A C 1
ATOM 1539 O O . SER A 1 203 ? 21.700 14.164 9.985 1.00 89.88 203 SER A O 1
ATOM 1541 N N . ASP A 1 204 ? 20.388 15.982 10.148 1.00 92.75 204 ASP A N 1
ATOM 1542 C CA . ASP A 1 204 ? 19.558 15.440 11.224 1.00 92.75 204 ASP A CA 1
ATOM 1543 C C . ASP A 1 204 ? 18.659 14.321 10.693 1.00 92.75 204 ASP A C 1
ATOM 1545 O O . ASP A 1 204 ? 18.539 13.277 11.330 1.00 92.75 204 ASP A O 1
ATOM 1549 N N . LEU A 1 205 ? 18.095 14.491 9.491 1.00 91.88 205 LEU A N 1
ATOM 1550 C CA . LEU A 1 205 ? 17.299 13.457 8.822 1.00 91.88 205 LEU A CA 1
ATOM 1551 C C . LEU A 1 205 ? 18.123 12.198 8.524 1.00 91.88 205 LEU A C 1
ATOM 1553 O O . LEU A 1 205 ? 17.656 11.082 8.754 1.00 91.88 205 LEU A O 1
ATOM 1557 N N . GLN A 1 206 ? 19.368 12.367 8.077 1.00 88.56 206 GLN A N 1
ATOM 1558 C CA . GLN A 1 206 ? 20.294 11.254 7.873 1.00 88.56 206 GLN A CA 1
ATOM 1559 C C . GLN A 1 206 ? 20.555 10.495 9.184 1.00 88.56 206 GLN A C 1
ATOM 1561 O O . GLN A 1 206 ? 20.406 9.274 9.218 1.00 88.56 206 GLN A O 1
ATOM 1566 N N . LYS A 1 207 ? 20.851 11.201 10.282 1.00 89.69 207 LYS A N 1
ATOM 1567 C CA . LYS A 1 207 ? 21.045 10.577 11.602 1.00 89.69 207 LYS A CA 1
ATOM 1568 C C . LYS A 1 207 ? 19.791 9.863 12.097 1.00 89.69 207 LYS A C 1
ATOM 1570 O O . LYS A 1 207 ? 19.896 8.762 12.626 1.00 89.69 207 LYS A O 1
ATOM 1575 N N . LEU A 1 208 ? 18.609 10.460 11.919 1.00 90.62 208 LEU A N 1
ATOM 1576 C CA . LEU A 1 208 ? 17.329 9.838 12.270 1.00 90.62 208 LEU A CA 1
ATOM 1577 C C . LEU A 1 208 ? 17.115 8.522 11.509 1.00 90.62 208 LEU A C 1
ATOM 1579 O O . LEU A 1 208 ? 16.721 7.522 12.110 1.00 90.62 208 LEU A O 1
ATOM 1583 N N . LYS A 1 209 ? 17.440 8.497 10.211 1.00 85.56 209 LYS A N 1
ATOM 1584 C CA . LYS A 1 209 ? 17.412 7.276 9.395 1.00 85.56 209 LYS A CA 1
ATOM 1585 C C . LYS A 1 209 ? 18.397 6.224 9.920 1.00 85.56 209 LYS A C 1
ATOM 1587 O O . LYS A 1 209 ? 18.023 5.061 10.028 1.00 85.56 209 LYS A O 1
ATOM 1592 N N . GLU A 1 210 ? 19.615 6.621 10.286 1.00 83.94 210 GLU A N 1
ATOM 1593 C CA . GLU A 1 210 ? 20.657 5.720 10.811 1.00 83.94 210 GLU A CA 1
ATOM 1594 C C . GLU A 1 210 ? 20.297 5.087 12.159 1.00 83.94 210 GLU A C 1
ATOM 1596 O O . GLU A 1 210 ? 20.595 3.917 12.386 1.00 83.94 210 GLU A O 1
ATOM 1601 N N . ILE A 1 211 ? 19.634 5.830 13.049 1.00 81.81 211 ILE A N 1
ATOM 1602 C CA . ILE A 1 211 ? 19.201 5.309 14.356 1.00 81.81 211 ILE A CA 1
ATOM 1603 C C . ILE A 1 211 ? 17.862 4.560 14.298 1.00 81.81 211 ILE A C 1
ATOM 1605 O O . ILE A 1 211 ? 17.375 4.125 15.337 1.00 81.81 211 ILE A O 1
ATOM 1609 N N . GLY A 1 212 ? 17.269 4.403 13.109 1.00 80.69 212 GLY A N 1
ATOM 1610 C CA . GLY A 1 212 ? 16.058 3.608 12.904 1.00 80.69 212 GLY A CA 1
ATOM 1611 C C . GLY A 1 212 ? 14.748 4.322 13.243 1.00 80.69 212 GLY A C 1
ATOM 1612 O O . GLY A 1 212 ? 13.775 3.660 13.598 1.00 80.69 212 GLY A O 1
ATOM 1613 N N . ALA A 1 213 ? 14.688 5.654 13.142 1.00 87.62 213 ALA A N 1
ATOM 1614 C CA . ALA A 1 213 ? 13.424 6.375 13.288 1.00 87.62 213 ALA A CA 1
ATOM 1615 C C . ALA A 1 213 ? 12.418 5.945 12.201 1.00 87.62 213 ALA A C 1
ATOM 1617 O O . ALA A 1 213 ? 12.765 5.794 11.025 1.00 87.62 213 ALA A O 1
ATOM 1618 N N . TYR A 1 214 ? 11.149 5.781 12.583 1.00 86.31 214 TYR A N 1
ATOM 1619 C CA . TYR A 1 214 ? 10.080 5.401 11.655 1.00 86.31 214 TYR A CA 1
ATOM 1620 C C . TYR A 1 214 ? 9.684 6.565 10.738 1.00 86.31 214 TYR A C 1
ATOM 1622 O O . TYR A 1 214 ? 9.393 6.372 9.554 1.00 86.31 214 TYR A O 1
ATOM 1630 N N . GLY A 1 215 ? 9.733 7.792 11.258 1.00 91.12 215 GLY A N 1
ATOM 1631 C CA . GLY A 1 215 ? 9.510 9.004 10.481 1.00 91.12 215 GLY A CA 1
ATOM 1632 C C . GLY A 1 215 ? 10.012 10.266 11.168 1.00 91.12 215 GLY A C 1
ATOM 1633 O O . GLY A 1 215 ? 10.422 10.237 12.327 1.00 91.12 215 GLY A O 1
ATOM 1634 N N . ALA A 1 216 ? 9.949 11.372 10.439 1.00 94.75 216 ALA A N 1
ATOM 1635 C CA . ALA A 1 216 ? 10.345 12.697 10.884 1.00 94.75 216 ALA A CA 1
ATOM 1636 C C . ALA A 1 216 ? 9.259 13.714 10.515 1.00 94.75 216 ALA A C 1
ATOM 1638 O O . ALA A 1 216 ? 8.892 13.826 9.345 1.00 94.75 216 ALA A O 1
ATOM 1639 N N . ILE A 1 217 ? 8.762 14.455 11.506 1.00 95.12 217 ILE A N 1
ATOM 1640 C CA . ILE A 1 217 ? 7.869 15.598 11.299 1.00 95.12 217 ILE A CA 1
ATOM 1641 C C . ILE A 1 217 ? 8.717 16.860 11.163 1.00 95.12 217 ILE A C 1
ATOM 1643 O O . ILE A 1 217 ? 9.469 17.210 12.074 1.00 95.12 217 ILE A O 1
ATOM 1647 N N . ILE A 1 218 ? 8.575 17.564 10.039 1.00 93.12 218 ILE A N 1
ATOM 1648 C CA . ILE A 1 218 ? 9.339 18.776 9.740 1.00 93.12 218 ILE A CA 1
ATOM 1649 C C . ILE A 1 218 ? 8.371 19.949 9.585 1.00 93.12 218 ILE A C 1
ATOM 1651 O O . ILE A 1 218 ? 7.541 19.981 8.682 1.00 93.12 218 ILE A O 1
ATOM 1655 N N . GLY A 1 219 ? 8.468 20.916 10.496 1.00 89.88 219 GLY A N 1
ATOM 1656 C CA . GLY A 1 219 ? 7.668 22.140 10.472 1.00 89.88 219 GLY A CA 1
ATOM 1657 C C . GLY A 1 219 ? 8.509 23.339 10.052 1.00 89.88 219 GLY A C 1
ATOM 1658 O O . GLY A 1 219 ? 8.836 23.508 8.883 1.00 89.88 219 GLY A O 1
ATOM 1659 N N . LYS A 1 220 ? 8.892 24.163 11.035 1.00 87.25 220 LYS A N 1
ATOM 1660 C CA . LYS A 1 220 ? 9.571 25.461 10.853 1.00 87.25 220 LYS A CA 1
ATOM 1661 C C . LYS A 1 220 ? 10.751 25.441 9.865 1.00 87.25 220 LYS A C 1
ATOM 1663 O O . LYS A 1 220 ? 10.856 26.348 9.049 1.00 87.25 220 LYS A O 1
ATOM 1668 N N . ALA A 1 221 ? 11.588 24.402 9.893 1.00 89.31 221 ALA A N 1
ATOM 1669 C CA . ALA A 1 221 ? 12.748 24.283 9.006 1.00 89.31 221 ALA A CA 1
ATOM 1670 C C . ALA A 1 221 ? 12.387 24.238 7.506 1.00 89.31 221 ALA A C 1
ATOM 1672 O O . ALA A 1 221 ? 13.178 24.713 6.694 1.00 89.31 221 ALA A O 1
ATOM 1673 N N . LEU A 1 222 ? 11.202 23.726 7.138 1.00 92.12 222 LEU A N 1
ATOM 1674 C CA . LEU A 1 222 ? 10.712 23.773 5.752 1.00 92.12 222 LEU A CA 1
ATOM 1675 C C . LEU A 1 222 ? 10.333 25.200 5.355 1.00 92.12 222 LEU A C 1
ATOM 1677 O O . LEU A 1 222 ? 10.722 25.683 4.297 1.00 92.12 222 LEU A O 1
ATOM 1681 N N . TYR A 1 223 ? 9.600 25.896 6.225 1.00 88.81 223 TYR A N 1
ATOM 1682 C CA . TYR A 1 223 ? 9.135 27.254 5.947 1.00 88.81 223 TYR A CA 1
ATOM 1683 C C . TYR A 1 223 ? 10.273 28.282 5.902 1.00 88.81 223 TYR A C 1
ATOM 1685 O O . TYR A 1 223 ? 10.175 29.271 5.181 1.00 88.81 223 TYR A O 1
ATOM 1693 N N . GLU A 1 224 ? 11.348 28.059 6.661 1.00 88.81 224 GLU A N 1
ATOM 1694 C CA . GLU A 1 224 ? 12.547 28.908 6.656 1.00 88.81 224 GLU A CA 1
ATOM 1695 C C . GLU A 1 224 ? 13.581 28.492 5.594 1.00 88.81 224 GLU A C 1
ATOM 1697 O O . GLU A 1 224 ? 14.656 29.084 5.525 1.00 88.81 224 GLU A O 1
ATOM 1702 N N . GLY A 1 225 ? 13.272 27.488 4.761 1.00 88.31 225 GLY A N 1
ATOM 1703 C CA . GLY A 1 225 ? 14.149 27.030 3.679 1.00 88.31 225 GLY A CA 1
ATOM 1704 C C . GLY A 1 225 ? 15.450 26.374 4.153 1.00 88.31 225 GLY A C 1
ATOM 1705 O O . GLY A 1 225 ? 16.408 26.295 3.391 1.00 88.31 225 GLY A O 1
ATOM 1706 N N . MET A 1 226 ? 15.509 25.916 5.408 1.00 88.88 226 MET A N 1
ATOM 1707 C CA . MET A 1 226 ? 16.679 25.213 5.954 1.00 88.88 226 MET A CA 1
ATOM 1708 C C . MET A 1 226 ? 16.757 23.758 5.484 1.00 88.88 226 MET A C 1
ATOM 1710 O O . MET A 1 226 ? 17.836 23.167 5.445 1.00 88.88 226 MET A O 1
ATOM 1714 N N . ILE A 1 227 ? 15.606 23.178 5.146 1.00 92.31 227 ILE A N 1
ATOM 1715 C CA . ILE A 1 227 ? 15.486 21.855 4.541 1.00 92.31 227 ILE A CA 1
ATOM 1716 C C . ILE A 1 227 ? 14.637 22.007 3.283 1.00 92.31 227 ILE A C 1
ATOM 1718 O O . ILE A 1 227 ? 13.496 22.462 3.362 1.00 92.31 227 ILE A O 1
ATOM 1722 N N . ASP A 1 228 ? 15.189 21.597 2.145 1.00 93.00 228 ASP A N 1
ATOM 1723 C CA . ASP A 1 228 ? 14.419 21.431 0.918 1.00 93.00 228 ASP A CA 1
ATOM 1724 C C . ASP A 1 228 ? 13.587 20.145 1.012 1.00 93.00 228 ASP A C 1
ATOM 1726 O O . ASP A 1 228 ? 14.118 19.062 1.277 1.00 93.00 228 ASP A O 1
ATOM 1730 N N . LEU A 1 229 ? 12.264 20.269 0.866 1.00 91.75 229 LEU A N 1
ATOM 1731 C CA . LEU A 1 229 ? 11.359 19.130 1.021 1.00 91.75 229 LEU A CA 1
ATOM 1732 C C . LEU A 1 229 ? 11.550 18.101 -0.096 1.00 91.75 229 LEU A C 1
ATOM 1734 O O . LEU A 1 229 ? 11.491 16.910 0.193 1.00 91.75 229 LEU A O 1
ATOM 1738 N N . THR A 1 230 ? 11.808 18.544 -1.327 1.00 87.06 230 THR A N 1
ATOM 1739 C CA . THR A 1 230 ? 12.020 17.658 -2.477 1.00 87.06 230 THR A CA 1
ATOM 1740 C C . THR A 1 230 ? 13.259 16.796 -2.249 1.00 87.06 230 THR A C 1
ATOM 1742 O O . THR A 1 230 ? 13.161 15.571 -2.266 1.00 87.06 230 THR A O 1
ATOM 1745 N N . GLU A 1 231 ? 14.394 17.410 -1.892 1.00 84.62 231 GLU A N 1
ATOM 1746 C CA . GLU A 1 231 ? 15.629 16.687 -1.558 1.00 84.62 231 GLU A CA 1
ATOM 1747 C C . GLU A 1 231 ? 15.411 15.733 -0.372 1.00 84.62 231 GLU A C 1
ATOM 1749 O O . GLU A 1 231 ? 15.868 14.585 -0.377 1.00 84.62 231 GLU A O 1
ATOM 1754 N N . ALA A 1 232 ? 14.698 16.188 0.664 1.00 88.00 232 ALA A N 1
ATOM 1755 C CA . ALA A 1 232 ? 14.422 15.368 1.835 1.00 88.00 232 ALA A CA 1
ATOM 1756 C C . ALA A 1 232 ? 13.564 14.141 1.487 1.00 88.00 232 ALA A C 1
ATOM 1758 O O . ALA A 1 232 ? 13.850 13.035 1.954 1.00 88.00 232 ALA A O 1
ATOM 1759 N N . VAL A 1 233 ? 12.532 14.317 0.662 1.00 84.19 233 VAL A N 1
ATOM 1760 C CA . VAL A 1 233 ? 11.678 13.223 0.204 1.00 84.19 233 VAL A CA 1
ATOM 1761 C C . VAL A 1 233 ? 12.490 12.250 -0.646 1.00 84.19 233 VAL A C 1
ATOM 1763 O O . VAL A 1 233 ? 12.562 11.074 -0.298 1.00 84.19 233 VAL A O 1
ATOM 1766 N N . GLU A 1 234 ? 13.172 12.722 -1.689 1.00 79.31 234 GLU A N 1
ATOM 1767 C CA . GLU A 1 234 ? 13.964 11.877 -2.595 1.00 79.31 234 GLU A CA 1
ATOM 1768 C C . GLU A 1 234 ? 14.999 11.021 -1.850 1.00 79.31 234 GLU A C 1
ATOM 1770 O O . GLU A 1 234 ? 15.208 9.847 -2.158 1.00 79.31 234 GLU A O 1
ATOM 1775 N N . LYS A 1 235 ? 15.640 11.593 -0.827 1.00 79.44 235 LYS A N 1
ATOM 1776 C CA . LYS A 1 235 ? 16.740 10.944 -0.105 1.00 79.44 235 LYS A CA 1
ATOM 1777 C C . LYS A 1 235 ? 16.288 10.047 1.050 1.00 79.44 235 LYS A C 1
ATOM 1779 O O . LYS A 1 235 ? 16.965 9.062 1.394 1.00 79.44 235 LYS A O 1
ATOM 1784 N N . PHE A 1 236 ? 15.186 10.397 1.712 1.00 79.88 236 PHE A N 1
ATOM 1785 C CA . PHE A 1 236 ? 14.815 9.793 2.994 1.00 79.88 236 PHE A CA 1
ATOM 1786 C C . PHE A 1 236 ? 13.439 9.132 3.021 1.00 79.88 236 PHE A C 1
ATOM 1788 O O . PHE A 1 236 ? 13.283 8.206 3.833 1.00 79.88 236 PHE A O 1
ATOM 1795 N N . GLN A 1 237 ? 12.490 9.559 2.177 1.00 72.06 237 GLN A N 1
ATOM 1796 C CA . GLN A 1 237 ? 11.148 8.977 2.092 1.00 72.06 237 GLN A CA 1
ATOM 1797 C C . GLN A 1 237 ? 11.276 7.505 1.696 1.00 72.06 237 GLN A C 1
ATOM 1799 O O . GLN A 1 237 ? 11.937 7.152 0.722 1.00 72.06 237 GLN A O 1
ATOM 1804 N N . LEU A 1 238 ? 10.651 6.616 2.465 1.00 56.25 238 LEU A N 1
ATOM 1805 C CA . LEU A 1 238 ? 10.414 5.259 1.978 1.00 56.25 238 LEU A CA 1
ATOM 1806 C C . LEU A 1 238 ? 9.467 5.363 0.783 1.00 56.25 238 LEU A C 1
ATOM 1808 O O . LEU A 1 238 ? 8.395 5.952 0.918 1.00 56.25 238 LEU A O 1
ATOM 1812 N N . SER A 1 239 ? 9.841 4.796 -0.365 1.00 49.41 239 SER A N 1
ATOM 1813 C CA . SER A 1 239 ? 8.904 4.663 -1.477 1.00 49.41 239 SER A CA 1
ATOM 1814 C C . SER A 1 239 ? 7.679 3.893 -0.973 1.00 49.41 239 SER A C 1
ATOM 1816 O O . SER A 1 239 ? 7.798 2.735 -0.572 1.00 49.41 239 SER A O 1
ATOM 1818 N N . ASN A 1 240 ? 6.500 4.520 -0.996 1.00 45.75 240 ASN A N 1
ATOM 1819 C CA . ASN A 1 240 ? 5.225 3.858 -0.678 1.00 45.75 240 ASN A CA 1
ATOM 1820 C C . ASN A 1 240 ? 4.877 2.740 -1.686 1.00 45.75 240 ASN A C 1
ATOM 1822 O O . ASN A 1 240 ? 3.918 1.998 -1.489 1.00 45.75 240 ASN A O 1
ATOM 1826 N N . LEU A 1 241 ? 5.665 2.600 -2.758 1.00 56.91 241 LEU A N 1
ATOM 1827 C CA . LEU A 1 241 ? 5.588 1.503 -3.711 1.00 56.91 241 LEU A CA 1
ATOM 1828 C C . LEU A 1 241 ? 6.371 0.294 -3.189 1.00 56.91 241 LEU A C 1
ATOM 1830 O O . LEU A 1 241 ? 7.576 0.357 -2.939 1.00 56.91 241 LEU A O 1
ATOM 1834 N N . THR A 1 242 ? 5.668 -0.827 -3.047 1.00 76.75 242 THR A N 1
ATOM 1835 C CA . THR A 1 242 ? 6.274 -2.129 -2.765 1.00 76.75 242 THR A CA 1
ATOM 1836 C C . THR A 1 242 ? 7.209 -2.534 -3.903 1.00 76.75 242 THR A C 1
ATOM 1838 O O . THR A 1 242 ? 6.825 -2.451 -5.071 1.00 76.75 242 THR A O 1
ATOM 1841 N N . LYS A 1 243 ? 8.401 -3.032 -3.574 1.00 89.19 243 LYS A N 1
ATOM 1842 C CA . LYS A 1 243 ? 9.355 -3.565 -4.552 1.00 89.19 243 LYS A CA 1
ATOM 1843 C C . LYS A 1 243 ? 8.840 -4.873 -5.174 1.00 89.19 243 LYS A C 1
ATOM 1845 O O . LYS A 1 243 ? 8.076 -5.604 -4.534 1.00 89.19 243 LYS A O 1
ATOM 1850 N N . ARG A 1 244 ? 9.246 -5.158 -6.419 1.00 94.69 244 ARG A N 1
ATOM 1851 C CA . ARG A 1 244 ? 8.718 -6.271 -7.239 1.00 94.69 244 ARG A CA 1
ATOM 1852 C C . ARG A 1 244 ? 9.790 -7.291 -7.637 1.00 94.69 244 ARG A C 1
ATOM 1854 O O . ARG A 1 244 ? 10.905 -6.912 -7.991 1.00 94.69 244 ARG A O 1
ATOM 1861 N N . ILE A 1 245 ? 9.433 -8.575 -7.636 1.00 96.69 245 ILE A N 1
ATOM 1862 C CA . ILE A 1 245 ? 10.219 -9.687 -8.195 1.00 96.69 245 ILE A CA 1
ATOM 1863 C C . ILE A 1 245 ? 9.590 -10.140 -9.511 1.00 96.69 245 ILE A C 1
ATOM 1865 O O . ILE A 1 245 ? 8.421 -10.530 -9.532 1.00 96.69 245 ILE A O 1
ATOM 1869 N N . ILE A 1 246 ? 10.380 -10.129 -10.587 1.00 97.56 246 ILE A N 1
ATOM 1870 C CA . ILE A 1 246 ? 9.897 -10.367 -11.950 1.00 97.56 246 ILE A CA 1
ATOM 1871 C C . ILE A 1 246 ? 10.645 -11.546 -12.592 1.00 97.56 246 ILE A C 1
ATOM 1873 O O . ILE A 1 246 ? 11.807 -11.422 -12.984 1.00 97.56 246 ILE A O 1
ATOM 1877 N N . PRO A 1 247 ? 10.013 -12.719 -12.724 1.00 96.25 247 PRO A N 1
ATOM 1878 C CA . PRO A 1 247 ? 10.527 -13.780 -13.578 1.00 96.25 247 PRO A CA 1
ATOM 1879 C C . PRO A 1 247 ? 10.446 -13.410 -15.064 1.00 96.25 247 PRO A C 1
ATOM 1881 O O . PRO A 1 247 ? 9.407 -12.960 -15.550 1.00 96.25 247 PRO A O 1
ATOM 1884 N N . CYS A 1 248 ? 11.537 -13.637 -15.796 1.00 94.69 248 CYS A N 1
ATOM 1885 C CA . CYS A 1 248 ? 11.610 -13.402 -17.240 1.00 94.69 248 CYS A CA 1
ATOM 1886 C C . CYS A 1 248 ? 11.704 -14.710 -18.023 1.00 94.69 248 CYS A C 1
ATOM 1888 O O . CYS A 1 248 ? 12.448 -15.605 -17.633 1.00 94.69 248 CYS A O 1
ATOM 1890 N N . MET A 1 249 ? 10.992 -14.796 -19.146 1.00 92.50 249 MET A N 1
ATOM 1891 C CA . MET A 1 249 ? 10.973 -15.939 -20.055 1.00 92.50 249 MET A CA 1
ATOM 1892 C C . MET A 1 249 ? 11.360 -15.504 -21.463 1.00 92.50 249 MET A C 1
ATOM 1894 O O . MET A 1 249 ? 10.647 -14.731 -22.102 1.00 92.50 249 MET A O 1
ATOM 1898 N N . ASP A 1 250 ? 12.466 -16.049 -21.961 1.00 89.56 250 ASP A N 1
ATOM 1899 C CA . ASP A 1 250 ? 12.868 -15.873 -23.354 1.00 89.56 250 ASP A CA 1
ATOM 1900 C C . ASP A 1 250 ? 12.086 -16.882 -24.207 1.00 89.56 250 ASP A C 1
ATOM 1902 O O . ASP A 1 250 ? 12.162 -18.088 -23.967 1.00 89.56 250 ASP A O 1
ATOM 1906 N N . ILE A 1 251 ? 11.303 -16.407 -25.175 1.00 87.75 251 ILE A N 1
ATOM 1907 C CA . ILE A 1 251 ? 10.429 -17.236 -26.011 1.00 87.75 251 ILE A CA 1
ATOM 1908 C C . ILE A 1 251 ? 11.041 -17.401 -27.394 1.00 87.75 251 ILE A C 1
ATOM 1910 O O . ILE A 1 251 ? 11.349 -16.422 -28.072 1.00 87.75 251 ILE A O 1
ATOM 1914 N N . LYS A 1 252 ? 11.166 -18.649 -27.840 1.00 85.50 252 LYS A N 1
ATOM 1915 C CA . LYS A 1 252 ? 11.537 -18.986 -29.211 1.00 85.50 252 LYS A CA 1
ATOM 1916 C C . LYS A 1 252 ? 10.604 -20.052 -29.750 1.00 85.50 252 LYS A C 1
ATOM 1918 O O . LYS A 1 252 ? 10.442 -21.101 -29.134 1.00 85.50 252 LYS A O 1
ATOM 1923 N N . ASP A 1 253 ? 9.988 -19.772 -30.896 1.00 81.75 253 ASP A N 1
ATOM 1924 C CA . ASP A 1 253 ? 9.076 -20.707 -31.571 1.00 81.75 253 ASP A CA 1
ATOM 1925 C C . ASP A 1 253 ? 7.968 -21.246 -30.633 1.00 81.75 253 ASP A C 1
ATOM 1927 O O . ASP A 1 253 ? 7.606 -22.420 -30.664 1.00 81.75 253 ASP A O 1
ATOM 1931 N N . GLY A 1 254 ? 7.441 -20.371 -29.765 1.00 83.25 254 GLY A N 1
ATOM 1932 C CA . GLY A 1 254 ? 6.368 -20.688 -28.813 1.00 83.25 254 GLY A CA 1
ATOM 1933 C C . GLY A 1 254 ? 6.807 -21.439 -27.552 1.00 83.25 254 GLY A C 1
ATOM 1934 O O . GLY A 1 254 ? 5.954 -21.793 -26.742 1.00 83.25 254 GLY A O 1
ATOM 1935 N N . ARG A 1 255 ? 8.109 -21.674 -27.354 1.00 87.62 255 ARG A N 1
ATOM 1936 C CA . ARG A 1 255 ? 8.653 -22.354 -26.170 1.00 87.62 255 ARG A CA 1
ATOM 1937 C C . ARG A 1 255 ? 9.598 -21.465 -25.383 1.00 87.62 255 ARG A C 1
ATOM 1939 O O . ARG A 1 255 ? 10.263 -20.606 -25.960 1.00 87.62 255 ARG A O 1
ATOM 1946 N N . VAL A 1 256 ? 9.666 -21.684 -24.069 1.00 86.62 256 VAL A N 1
ATOM 1947 C CA . VAL A 1 256 ? 10.651 -20.999 -23.228 1.00 86.62 256 VAL A CA 1
ATOM 1948 C C . VAL A 1 256 ? 12.013 -21.614 -23.499 1.00 86.62 256 VAL A C 1
ATOM 1950 O O . VAL A 1 256 ? 12.174 -22.830 -23.422 1.00 86.62 256 VAL A O 1
ATOM 1953 N N . VAL A 1 257 ? 12.999 -20.782 -23.804 1.00 83.38 257 VAL A N 1
ATOM 1954 C CA . VAL A 1 257 ? 14.376 -21.208 -24.047 1.00 83.38 257 VAL A CA 1
ATOM 1955 C C . VAL A 1 257 ? 15.334 -20.539 -23.074 1.00 83.38 257 VAL A C 1
ATOM 1957 O O . VAL A 1 257 ? 15.079 -19.448 -22.571 1.00 83.38 257 VAL A O 1
ATOM 1960 N N . LYS A 1 258 ? 16.475 -21.178 -22.809 1.00 71.81 258 LYS A N 1
ATOM 1961 C CA . LYS A 1 258 ? 17.561 -20.556 -22.054 1.00 71.81 258 LYS A CA 1
ATOM 1962 C C . LYS A 1 258 ? 18.938 -20.958 -22.555 1.00 71.81 258 LYS A C 1
ATOM 1964 O O . LYS A 1 258 ? 19.201 -22.131 -22.787 1.00 71.81 258 LYS A O 1
ATOM 1969 N N . GLY A 1 259 ? 19.826 -19.976 -22.661 1.00 60.53 259 GLY A N 1
ATOM 1970 C CA . GLY A 1 259 ? 21.238 -20.144 -23.001 1.00 60.53 259 GLY A CA 1
ATOM 1971 C C . GLY A 1 259 ? 22.098 -19.089 -22.304 1.00 60.53 259 GLY A C 1
ATOM 1972 O O . GLY A 1 259 ? 21.580 -18.242 -21.573 1.00 60.53 259 GLY A O 1
ATOM 1973 N N . THR A 1 260 ? 23.408 -19.143 -22.518 1.00 54.38 260 THR A N 1
ATOM 1974 C CA . THR A 1 260 ? 24.362 -18.101 -22.101 1.00 54.38 260 THR A CA 1
ATOM 1975 C C . THR A 1 260 ? 24.684 -17.224 -23.306 1.00 54.38 260 THR A C 1
ATOM 1977 O O . THR A 1 260 ? 25.024 -17.761 -24.358 1.00 54.38 260 THR A O 1
ATOM 1980 N N . PHE A 1 261 ? 24.565 -15.896 -23.195 1.00 54.12 261 PHE A N 1
ATOM 1981 C CA . PHE A 1 261 ? 24.818 -14.957 -24.306 1.00 54.12 261 PHE A CA 1
ATOM 1982 C C . PHE A 1 261 ? 24.049 -15.294 -25.601 1.00 54.12 261 PHE A C 1
ATOM 1984 O O . PHE A 1 261 ? 24.594 -15.190 -26.696 1.00 54.12 261 PHE A O 1
ATOM 1991 N N . PHE A 1 262 ? 22.808 -15.784 -25.484 1.00 52.22 262 PHE A N 1
ATOM 1992 C CA . PHE A 1 262 ? 21.985 -16.265 -26.612 1.00 52.22 262 PHE A CA 1
ATOM 1993 C C . PHE A 1 262 ? 22.615 -17.394 -27.461 1.00 52.22 262 PHE A C 1
ATOM 1995 O O . PHE A 1 262 ? 22.105 -17.733 -28.529 1.00 52.22 262 PHE A O 1
ATOM 2002 N N . THR A 1 263 ? 23.674 -18.033 -26.957 1.00 48.34 263 THR A N 1
ATOM 2003 C CA . THR A 1 263 ? 24.278 -19.260 -27.496 1.00 48.34 263 THR A CA 1
ATOM 2004 C C . THR A 1 263 ? 23.824 -20.477 -26.677 1.00 48.34 263 THR A C 1
ATOM 2006 O O . THR A 1 263 ? 23.447 -20.335 -25.511 1.00 48.34 263 THR A O 1
ATOM 2009 N N . ASP A 1 264 ? 23.790 -21.666 -27.290 1.00 57.88 264 ASP A N 1
ATOM 2010 C CA . ASP A 1 264 ? 23.375 -22.931 -26.653 1.00 57.88 264 ASP A CA 1
ATOM 2011 C C . ASP A 1 264 ? 21.969 -22.913 -26.016 1.00 57.88 264 ASP A C 1
ATOM 2013 O O . ASP A 1 264 ? 21.770 -23.346 -24.878 1.00 57.88 264 ASP A O 1
ATOM 2017 N N . LEU A 1 265 ? 20.971 -22.411 -26.757 1.00 61.53 265 LEU A N 1
ATOM 2018 C CA . LEU A 1 265 ? 19.573 -22.363 -26.313 1.00 61.53 265 LEU A CA 1
ATOM 2019 C C . LEU A 1 265 ? 19.020 -23.770 -26.039 1.00 61.53 265 LEU A C 1
ATOM 2021 O O . LEU A 1 265 ? 18.806 -24.563 -26.957 1.00 61.53 265 LEU A O 1
ATOM 2025 N N . LYS A 1 266 ? 18.746 -24.052 -24.767 1.00 69.50 266 LYS A N 1
ATOM 2026 C CA . LYS A 1 266 ? 18.045 -25.245 -24.297 1.00 69.50 266 LYS A CA 1
ATOM 2027 C C . LYS A 1 266 ? 16.589 -24.930 -24.049 1.00 69.50 266 LYS A C 1
ATOM 2029 O O . LYS A 1 266 ? 16.229 -23.829 -23.649 1.00 69.50 266 LYS A O 1
ATOM 2034 N N . ASP A 1 267 ? 15.770 -25.933 -24.259 1.00 76.56 267 ASP A N 1
ATOM 2035 C CA . ASP A 1 267 ? 14.354 -25.872 -23.990 1.00 76.56 267 ASP A CA 1
ATOM 2036 C C . ASP A 1 267 ? 14.072 -25.913 -22.477 1.00 76.56 267 ASP A C 1
ATOM 2038 O O . ASP A 1 267 ? 14.568 -26.795 -21.774 1.00 76.56 267 ASP A O 1
ATOM 2042 N N . ALA A 1 268 ? 13.309 -24.941 -21.981 1.00 73.62 268 ALA A N 1
ATOM 2043 C CA . ALA A 1 268 ? 12.995 -24.750 -20.570 1.00 73.62 268 ALA A CA 1
ATOM 2044 C C . ALA A 1 268 ? 11.519 -25.019 -20.227 1.00 73.62 268 ALA A C 1
ATOM 2046 O O . ALA A 1 268 ? 11.178 -25.001 -19.045 1.00 73.62 268 ALA A O 1
ATOM 2047 N N . GLY A 1 269 ? 10.656 -25.302 -21.213 1.00 83.62 269 GLY A N 1
ATOM 2048 C CA . GLY A 1 269 ? 9.266 -25.702 -20.967 1.00 83.62 269 GLY A CA 1
ATOM 2049 C C . GLY A 1 269 ? 8.202 -24.884 -21.699 1.00 83.62 269 GLY A C 1
ATOM 2050 O O . GLY A 1 269 ? 8.487 -24.067 -22.577 1.00 83.62 269 GLY A O 1
ATOM 2051 N N . ASP A 1 270 ? 6.943 -25.165 -21.353 1.00 89.25 270 ASP A N 1
ATOM 2052 C CA . ASP A 1 270 ? 5.782 -24.429 -21.856 1.00 89.25 270 ASP A CA 1
ATOM 2053 C C . ASP A 1 270 ? 5.636 -23.065 -21.143 1.00 89.25 270 ASP A C 1
ATOM 2055 O O . ASP A 1 270 ? 5.696 -23.014 -19.908 1.00 89.25 270 ASP A O 1
ATOM 2059 N N . PRO A 1 271 ? 5.448 -21.951 -21.879 1.00 90.69 271 PRO A N 1
ATOM 2060 C CA . PRO A 1 271 ? 5.347 -20.628 -21.268 1.00 90.69 271 PRO A CA 1
ATOM 2061 C C . PRO A 1 271 ? 4.099 -20.437 -20.402 1.00 90.69 271 PRO A C 1
ATOM 2063 O O . PRO A 1 271 ? 4.173 -19.720 -19.408 1.00 90.69 271 PRO A O 1
ATOM 2066 N N . VAL A 1 272 ? 2.967 -21.061 -20.744 1.00 92.62 272 VAL A N 1
ATOM 2067 C CA . VAL A 1 272 ? 1.705 -20.920 -19.998 1.00 92.62 272 VAL A CA 1
ATOM 2068 C C . VAL A 1 272 ? 1.812 -21.645 -18.659 1.00 92.62 272 VAL A C 1
ATOM 2070 O O . VAL A 1 272 ? 1.473 -21.079 -17.618 1.00 92.62 272 VAL A O 1
ATOM 2073 N N . GLU A 1 273 ? 2.350 -22.866 -18.661 1.00 88.56 273 GLU A N 1
ATOM 2074 C CA . GLU A 1 273 ? 2.585 -23.632 -17.432 1.00 88.56 273 GLU A CA 1
ATOM 2075 C C . GLU A 1 273 ? 3.563 -22.917 -16.491 1.00 88.56 273 GLU A C 1
ATOM 2077 O O . GLU A 1 273 ? 3.314 -22.814 -15.286 1.00 88.56 273 GLU A O 1
ATOM 2082 N N . LEU A 1 274 ? 4.661 -22.377 -17.032 1.00 89.81 274 LEU A N 1
ATOM 2083 C CA . LEU A 1 274 ? 5.639 -21.623 -16.247 1.00 89.81 274 LEU A CA 1
ATOM 2084 C C . LEU A 1 274 ? 5.074 -20.300 -15.723 1.00 89.81 274 LEU A C 1
ATOM 2086 O O . LEU A 1 274 ? 5.364 -19.933 -14.583 1.00 89.81 274 LEU A O 1
ATOM 2090 N N . ALA A 1 275 ? 4.257 -19.602 -16.515 1.00 91.81 275 ALA A N 1
ATOM 2091 C CA . ALA A 1 275 ? 3.590 -18.373 -16.093 1.00 91.81 275 ALA A CA 1
ATOM 2092 C C . ALA A 1 275 ? 2.676 -18.627 -14.897 1.00 91.81 275 ALA A C 1
ATOM 2094 O O . ALA A 1 275 ? 2.799 -17.953 -13.872 1.00 91.81 275 ALA A O 1
ATOM 2095 N N . LYS A 1 276 ? 1.830 -19.658 -14.994 1.00 86.19 276 LYS A N 1
ATOM 2096 C CA . LYS A 1 276 ? 0.959 -20.085 -13.899 1.00 86.19 276 LYS A CA 1
ATOM 2097 C C . LYS A 1 276 ? 1.766 -20.456 -12.660 1.00 86.19 276 LYS A C 1
ATOM 2099 O O . LYS A 1 276 ? 1.522 -19.917 -11.586 1.00 86.19 276 LYS A O 1
ATOM 2104 N N . LYS A 1 277 ? 2.805 -21.282 -12.824 1.00 85.56 277 LYS A N 1
ATOM 2105 C CA . LYS A 1 277 ? 3.686 -21.682 -11.721 1.00 85.56 277 LYS A CA 1
ATOM 2106 C C . LYS A 1 277 ? 4.286 -20.475 -10.996 1.00 85.56 277 LYS A C 1
ATOM 2108 O O . LYS A 1 277 ? 4.276 -20.444 -9.771 1.00 85.56 277 LYS A O 1
ATOM 2113 N N . TYR A 1 278 ? 4.827 -19.491 -11.712 1.00 89.62 278 TYR A N 1
ATOM 2114 C CA . TYR A 1 278 ? 5.418 -18.321 -11.059 1.00 89.62 278 TYR A CA 1
ATOM 2115 C C . TYR A 1 278 ? 4.385 -17.392 -10.432 1.00 89.62 278 TYR A C 1
ATOM 2117 O O . TYR A 1 278 ? 4.658 -16.847 -9.363 1.00 89.62 278 TYR A O 1
ATOM 2125 N N . SER A 1 279 ? 3.209 -17.256 -11.048 1.00 85.12 279 SER A N 1
ATOM 2126 C CA . SER A 1 279 ? 2.069 -16.568 -10.441 1.00 85.12 279 SER A CA 1
ATOM 2127 C C . SER A 1 279 ? 1.714 -17.199 -9.089 1.00 85.12 279 SER A C 1
ATOM 2129 O O . SER A 1 279 ? 1.637 -16.495 -8.083 1.00 85.12 279 SER A O 1
ATOM 2131 N N . ASP A 1 280 ? 1.613 -18.530 -9.033 1.00 78.75 280 ASP A N 1
ATOM 2132 C CA . ASP A 1 280 ? 1.288 -19.288 -7.816 1.00 78.75 280 ASP A CA 1
ATOM 2133 C C . ASP A 1 280 ? 2.413 -19.245 -6.763 1.00 78.75 280 ASP A C 1
ATOM 2135 O O . ASP A 1 280 ? 2.161 -19.297 -5.559 1.00 78.75 280 ASP A O 1
ATOM 2139 N N . LEU A 1 281 ? 3.672 -19.119 -7.200 1.00 80.38 281 LEU A N 1
ATOM 2140 C CA . LEU A 1 281 ? 4.840 -18.932 -6.326 1.00 80.38 281 LEU A CA 1
ATOM 2141 C C . LEU A 1 281 ? 5.013 -17.483 -5.839 1.00 80.38 281 LEU A C 1
ATOM 2143 O O . LEU A 1 281 ? 5.976 -17.185 -5.127 1.00 80.38 281 LEU A O 1
ATOM 2147 N N . GLY A 1 282 ? 4.091 -16.588 -6.200 1.00 82.19 282 GLY A N 1
ATOM 2148 C CA . GLY A 1 282 ? 4.051 -15.217 -5.708 1.00 82.19 282 GLY A CA 1
ATOM 2149 C C . GLY A 1 282 ? 4.969 -14.254 -6.455 1.00 82.19 282 GLY A C 1
ATOM 2150 O O . GLY A 1 282 ? 5.439 -13.295 -5.844 1.00 82.19 282 GLY A O 1
ATOM 2151 N N . ALA A 1 283 ? 5.244 -14.479 -7.743 1.00 90.88 283 ALA A N 1
ATOM 2152 C CA . ALA A 1 283 ? 5.821 -13.447 -8.607 1.00 90.88 283 ALA A CA 1
ATOM 2153 C C . ALA A 1 283 ? 4.932 -12.191 -8.628 1.00 90.88 283 ALA A C 1
ATOM 2155 O O . ALA A 1 283 ? 3.710 -12.287 -8.532 1.00 90.88 283 ALA A O 1
ATOM 2156 N N . ASP A 1 284 ? 5.540 -11.008 -8.728 1.00 93.38 284 ASP A N 1
ATOM 2157 C CA . ASP A 1 284 ? 4.781 -9.750 -8.724 1.00 93.38 284 ASP A CA 1
ATOM 2158 C C . ASP A 1 284 ? 4.295 -9.358 -10.121 1.00 93.38 284 ASP A C 1
ATOM 2160 O O . ASP A 1 284 ? 3.196 -8.818 -10.251 1.00 93.38 284 ASP A O 1
ATOM 2164 N N . GLU A 1 285 ? 5.115 -9.645 -11.135 1.00 96.00 285 GLU A N 1
ATOM 2165 C CA . GLU A 1 285 ? 4.846 -9.486 -12.567 1.00 96.00 285 GLU A CA 1
ATOM 2166 C C . GLU A 1 285 ? 5.635 -10.550 -13.355 1.00 96.00 285 GLU A C 1
ATOM 2168 O O . GLU A 1 285 ? 6.545 -11.179 -12.808 1.00 96.00 285 GLU A O 1
ATOM 2173 N N . LEU A 1 286 ? 5.335 -10.722 -14.644 1.00 97.38 286 LEU A N 1
ATOM 2174 C CA . LEU A 1 286 ? 6.116 -11.555 -15.570 1.00 97.38 286 LEU A CA 1
ATOM 2175 C C . LEU A 1 286 ? 6.598 -10.757 -16.784 1.00 97.38 286 LEU A C 1
ATOM 2177 O O . LEU A 1 286 ? 5.952 -9.805 -17.217 1.00 97.38 286 LEU A O 1
ATOM 2181 N N . VAL A 1 287 ? 7.719 -11.171 -17.374 1.00 97.25 287 VAL A N 1
ATOM 2182 C CA . VAL A 1 287 ? 8.219 -10.615 -18.641 1.00 97.25 287 VAL A CA 1
ATOM 2183 C C . VAL A 1 287 ? 8.433 -11.739 -19.647 1.00 97.25 287 VAL A C 1
ATOM 2185 O O . VAL A 1 287 ? 9.109 -12.721 -19.350 1.00 97.25 287 VAL A O 1
ATOM 2188 N N . PHE A 1 288 ? 7.888 -11.577 -20.850 1.00 94.56 288 PHE A N 1
ATOM 2189 C CA . PHE A 1 288 ? 8.077 -12.488 -21.977 1.00 94.56 288 PHE A CA 1
ATOM 2190 C C . PHE A 1 288 ? 8.828 -11.762 -23.091 1.00 94.56 288 PHE A C 1
ATOM 2192 O O . PHE A 1 288 ? 8.328 -10.771 -23.622 1.00 94.56 288 PHE A O 1
ATOM 2199 N N . LEU A 1 289 ? 10.015 -12.246 -23.456 1.00 90.12 289 LEU A N 1
ATOM 2200 C CA . LEU A 1 289 ? 10.835 -11.674 -24.526 1.00 90.12 289 LEU A CA 1
ATOM 2201 C C . LEU A 1 289 ? 10.889 -12.641 -25.707 1.00 90.12 289 LEU A C 1
ATOM 2203 O O . LEU A 1 289 ? 11.572 -13.660 -25.656 1.00 90.12 289 LEU A O 1
ATOM 2207 N N . ASP A 1 290 ? 10.164 -12.334 -26.779 1.00 87.00 290 ASP A N 1
ATOM 2208 C CA . ASP A 1 290 ? 10.173 -13.144 -27.996 1.00 87.00 290 ASP A CA 1
ATOM 2209 C C . ASP A 1 290 ? 11.407 -12.834 -28.853 1.00 87.00 290 ASP A C 1
ATOM 2211 O O . ASP A 1 290 ? 11.548 -11.749 -29.422 1.00 87.00 290 ASP A O 1
ATOM 2215 N N . ILE A 1 291 ? 12.305 -13.810 -28.979 1.00 79.00 291 ILE A N 1
ATOM 2216 C CA . ILE A 1 291 ? 13.516 -13.693 -29.803 1.00 79.00 291 ILE A CA 1
ATOM 2217 C C . ILE A 1 291 ? 13.284 -14.143 -31.254 1.00 79.00 291 ILE A C 1
ATOM 2219 O O . ILE A 1 291 ? 14.220 -14.216 -32.054 1.00 79.00 291 ILE A O 1
ATOM 2223 N N . THR A 1 292 ? 12.039 -14.444 -31.627 1.00 69.94 292 THR A N 1
ATOM 2224 C CA . THR A 1 292 ? 11.685 -14.963 -32.947 1.00 69.94 292 THR A CA 1
ATOM 2225 C C . THR A 1 292 ? 11.302 -13.836 -33.915 1.00 69.94 292 THR A C 1
ATOM 2227 O O . THR A 1 292 ? 10.138 -13.488 -34.094 1.00 69.94 292 THR A O 1
ATOM 2230 N N . ALA A 1 293 ? 12.290 -13.250 -34.591 1.00 55.16 293 ALA A N 1
ATOM 2231 C CA . ALA A 1 293 ? 12.091 -12.078 -35.447 1.00 55.16 293 ALA A CA 1
ATOM 2232 C C . ALA A 1 293 ? 11.501 -12.401 -36.846 1.00 55.16 293 ALA A C 1
ATOM 2234 O O . ALA A 1 293 ? 12.250 -12.470 -37.815 1.00 55.16 293 ALA A O 1
ATOM 2235 N N . THR A 1 294 ? 10.172 -12.561 -36.988 1.00 56.34 294 THR A N 1
ATOM 2236 C CA . THR A 1 294 ? 9.462 -12.498 -38.300 1.00 56.34 294 THR A CA 1
ATOM 2237 C C . THR A 1 294 ? 7.989 -12.064 -38.168 1.00 56.34 294 THR A C 1
ATOM 2239 O O . THR A 1 294 ? 7.341 -12.363 -37.167 1.00 56.34 294 THR A O 1
ATOM 2242 N N . VAL A 1 295 ? 7.437 -11.412 -39.204 1.00 51.09 295 VAL A N 1
ATOM 2243 C CA . VAL A 1 295 ? 6.041 -10.910 -39.260 1.00 51.09 295 VAL A CA 1
ATOM 2244 C C . VAL A 1 295 ? 4.997 -12.036 -39.171 1.00 51.09 295 VAL A C 1
ATOM 2246 O O . VAL A 1 295 ? 3.992 -11.892 -38.477 1.00 51.09 295 VAL A O 1
ATOM 2249 N N . GLU A 1 296 ? 5.243 -13.189 -39.805 1.00 55.31 296 GLU A N 1
ATOM 2250 C CA . GLU A 1 296 ? 4.322 -14.343 -39.790 1.00 55.31 296 GLU A CA 1
ATOM 2251 C C . GLU A 1 296 ? 4.113 -14.931 -38.383 1.00 55.31 296 GLU A C 1
ATOM 2253 O O . GLU A 1 296 ? 3.065 -15.508 -38.099 1.00 55.31 296 GLU A O 1
ATOM 2258 N N . LYS A 1 297 ? 5.057 -14.707 -37.462 1.00 64.38 297 LYS A N 1
ATOM 2259 C CA . LYS A 1 297 ? 5.016 -15.218 -36.085 1.00 64.38 297 LYS A CA 1
ATOM 2260 C C . LYS A 1 297 ? 4.304 -14.288 -35.099 1.00 64.38 297 LYS A C 1
ATOM 2262 O O . LYS A 1 297 ? 4.199 -14.612 -33.916 1.00 64.38 297 LYS A O 1
ATOM 2267 N N . ARG A 1 298 ? 3.759 -13.143 -35.548 1.00 73.44 298 ARG A N 1
ATOM 2268 C CA . ARG A 1 298 ? 3.018 -12.230 -34.656 1.00 73.44 298 ARG A CA 1
ATOM 2269 C C . ARG A 1 298 ? 1.654 -12.743 -34.238 1.00 73.44 298 ARG A C 1
ATOM 2271 O O . ARG A 1 298 ? 1.302 -12.591 -33.071 1.00 73.44 298 ARG A O 1
ATOM 2278 N N . LYS A 1 299 ? 0.953 -13.444 -35.128 1.00 74.25 299 LYS A N 1
ATOM 2279 C CA . LYS A 1 299 ? -0.282 -14.151 -34.762 1.00 74.25 299 LYS A CA 1
ATOM 2280 C C . LYS A 1 299 ? -0.022 -15.188 -33.671 1.00 74.25 299 LYS A C 1
ATOM 2282 O O . LYS A 1 299 ? -0.735 -15.210 -32.677 1.00 74.25 299 LYS A O 1
ATOM 2287 N N . THR A 1 300 ? 1.057 -15.958 -33.807 1.00 77.12 300 THR A N 1
ATOM 2288 C CA . THR A 1 300 ? 1.457 -16.969 -32.821 1.00 77.12 300 THR A CA 1
ATOM 2289 C C . THR A 1 300 ? 1.785 -16.355 -31.460 1.00 77.12 300 THR A C 1
ATOM 2291 O O . THR A 1 300 ? 1.370 -16.902 -30.442 1.00 77.12 300 THR A O 1
ATOM 2294 N N . LEU A 1 301 ? 2.467 -15.200 -31.416 1.00 84.69 301 LEU A N 1
ATOM 2295 C CA . LEU A 1 301 ? 2.698 -14.516 -30.140 1.00 84.69 301 LEU A CA 1
ATOM 2296 C C . LEU A 1 301 ? 1.391 -13.996 -29.529 1.00 84.69 301 LEU A C 1
ATOM 2298 O O . LEU A 1 301 ? 1.182 -14.184 -28.339 1.00 84.69 301 LEU A O 1
ATOM 2302 N N . CYS A 1 302 ? 0.495 -13.395 -30.316 1.00 88.81 302 CYS A N 1
ATOM 2303 C CA . CYS A 1 302 ? -0.797 -12.916 -29.807 1.00 88.81 302 CYS A CA 1
ATOM 2304 C C . CYS A 1 302 ? -1.648 -14.065 -29.237 1.00 88.81 302 CYS A C 1
ATOM 2306 O O . CYS A 1 302 ? -2.244 -13.929 -28.171 1.00 88.81 302 CYS A O 1
ATOM 2308 N N . GLU A 1 303 ? -1.658 -15.225 -29.898 1.00 89.31 303 GLU A N 1
ATOM 2309 C CA . GLU A 1 303 ? -2.319 -16.433 -29.388 1.00 89.31 303 GLU A CA 1
ATOM 2310 C C . GLU A 1 303 ? -1.702 -16.925 -28.074 1.00 89.31 303 GLU A C 1
ATOM 2312 O O . GLU A 1 303 ? -2.430 -17.316 -27.162 1.00 89.31 303 GLU A O 1
ATOM 2317 N N . LEU A 1 304 ? -0.371 -16.893 -27.957 1.00 90.12 304 LEU A N 1
ATOM 2318 C CA . LEU A 1 304 ? 0.321 -17.242 -26.718 1.00 90.12 304 LEU A CA 1
ATOM 2319 C C . LEU A 1 304 ? -0.020 -16.258 -25.590 1.00 90.12 304 LEU A C 1
ATOM 2321 O O . LEU A 1 304 ? -0.362 -16.689 -24.494 1.00 90.12 304 LEU A O 1
ATOM 2325 N N . VAL A 1 305 ? 0.021 -14.954 -25.871 1.00 93.75 305 VAL A N 1
ATOM 2326 C CA . VAL A 1 305 ? -0.338 -13.881 -24.929 1.00 93.75 305 VAL A CA 1
ATOM 2327 C C . VAL A 1 305 ? -1.758 -14.070 -24.412 1.00 93.75 305 VAL A C 1
ATOM 2329 O O . VAL A 1 305 ? -1.971 -14.025 -23.203 1.00 93.75 305 VAL A O 1
ATOM 2332 N N . LYS A 1 306 ? -2.705 -14.383 -25.301 1.00 94.38 306 LYS A N 1
ATOM 2333 C CA . LYS A 1 306 ? -4.087 -14.672 -24.919 1.00 94.38 306 LYS A CA 1
ATOM 2334 C C . LYS A 1 306 ? -4.186 -15.862 -23.965 1.00 94.38 306 LYS A C 1
ATOM 2336 O O . LYS A 1 306 ? -4.841 -15.765 -22.933 1.00 94.38 306 LYS A O 1
ATOM 2341 N N . LYS A 1 307 ? -3.494 -16.965 -24.268 1.00 93.25 307 LYS A N 1
ATOM 2342 C CA . LYS A 1 307 ? -3.466 -18.143 -23.386 1.00 93.25 307 LYS A CA 1
ATOM 2343 C C . LYS A 1 307 ? -2.846 -17.833 -22.024 1.00 93.25 307 LYS A C 1
ATOM 2345 O O . LYS A 1 307 ? -3.330 -18.339 -21.019 1.00 93.25 307 LYS A O 1
ATOM 2350 N N . ILE A 1 308 ? -1.790 -17.021 -21.977 1.00 93.00 308 ILE A N 1
ATOM 2351 C CA . ILE A 1 308 ? -1.165 -16.596 -20.718 1.00 93.00 308 ILE A CA 1
ATOM 2352 C C . ILE A 1 308 ? -2.161 -15.770 -19.898 1.00 93.00 308 ILE A C 1
ATOM 2354 O O . ILE A 1 308 ? -2.407 -16.113 -18.745 1.00 93.00 308 ILE A O 1
ATOM 2358 N N . ALA A 1 309 ? -2.783 -14.753 -20.502 1.00 91.81 309 ALA A N 1
ATOM 2359 C CA . ALA A 1 309 ? -3.750 -13.876 -19.840 1.00 91.81 309 ALA A CA 1
ATOM 2360 C C . ALA A 1 309 ? -4.962 -14.636 -19.267 1.00 91.81 309 ALA A C 1
ATOM 2362 O O . ALA A 1 309 ? -5.472 -14.281 -18.211 1.00 91.81 309 ALA A O 1
ATOM 2363 N N . GLU A 1 310 ? -5.397 -15.718 -19.920 1.00 90.88 310 GLU A N 1
ATOM 2364 C CA . GLU A 1 310 ? -6.471 -16.593 -19.426 1.00 90.88 310 GLU A CA 1
ATOM 2365 C C . GLU A 1 310 ? -6.066 -17.439 -18.198 1.00 90.88 310 GLU A C 1
ATOM 2367 O O . GLU A 1 310 ? -6.936 -17.989 -17.523 1.00 90.88 310 GLU A O 1
ATOM 2372 N N . ASN A 1 311 ? -4.766 -17.568 -17.898 1.00 87.19 311 ASN A N 1
ATOM 2373 C CA . ASN A 1 311 ? -4.240 -18.497 -16.889 1.00 87.19 311 ASN A CA 1
ATOM 2374 C C . ASN A 1 311 ? -3.520 -17.836 -15.702 1.00 87.19 311 ASN A C 1
ATOM 2376 O O . ASN A 1 311 ? -3.177 -18.547 -14.755 1.00 87.19 311 ASN A O 1
ATOM 2380 N N . ILE A 1 312 ? -3.290 -16.519 -15.720 1.00 85.94 312 ILE A N 1
ATOM 2381 C CA . ILE A 1 312 ? -2.618 -15.793 -14.630 1.00 85.94 312 ILE A CA 1
ATOM 2382 C C . ILE A 1 312 ? -3.422 -14.574 -14.175 1.00 85.94 312 ILE A C 1
ATOM 2384 O O . ILE A 1 312 ? -4.265 -14.058 -14.898 1.00 85.94 312 ILE A O 1
ATOM 2388 N N . ASN A 1 313 ? -3.151 -14.105 -12.956 1.00 82.94 313 ASN A N 1
ATOM 2389 C CA . ASN A 1 313 ? -3.827 -12.953 -12.345 1.00 82.94 313 ASN A CA 1
ATOM 2390 C C . ASN A 1 313 ? -2.852 -11.861 -11.869 1.00 82.94 313 ASN A C 1
ATOM 2392 O O . ASN A 1 313 ? -3.214 -11.015 -11.044 1.00 82.94 313 ASN A O 1
ATOM 2396 N N . ILE A 1 314 ? -1.618 -11.904 -12.372 1.00 88.62 314 ILE A N 1
ATOM 2397 C CA . ILE A 1 314 ? -0.575 -10.902 -12.151 1.00 88.62 314 ILE A CA 1
ATOM 2398 C C . ILE A 1 314 ? -0.234 -10.211 -13.476 1.00 88.62 314 ILE A C 1
ATOM 2400 O O . ILE A 1 314 ? -0.370 -10.848 -14.524 1.00 88.62 314 ILE A O 1
ATOM 2404 N N . PRO A 1 315 ? 0.219 -8.943 -13.448 1.00 93.88 315 PRO A N 1
ATOM 2405 C CA . PRO A 1 315 ? 0.539 -8.223 -14.669 1.00 93.88 315 PRO A CA 1
ATOM 2406 C C . PRO A 1 315 ? 1.700 -8.861 -15.428 1.00 93.88 315 PRO A C 1
ATOM 2408 O O . PRO A 1 315 ? 2.624 -9.413 -14.818 1.00 93.88 315 PRO A O 1
ATOM 2411 N N . PHE A 1 316 ? 1.709 -8.727 -16.749 1.00 97.06 316 PHE A N 1
ATOM 2412 C CA . PHE A 1 316 ? 2.848 -9.154 -17.547 1.00 97.06 316 PHE A CA 1
ATOM 2413 C C . PHE A 1 316 ? 3.181 -8.229 -18.716 1.00 97.06 316 PHE A C 1
ATOM 2415 O O . PHE A 1 316 ? 2.329 -7.592 -19.336 1.00 97.06 316 PHE A O 1
ATOM 2422 N N . THR A 1 317 ? 4.478 -8.177 -19.015 1.00 97.69 317 THR A N 1
ATOM 2423 C CA . THR A 1 317 ? 5.050 -7.398 -20.112 1.00 97.69 317 THR A CA 1
ATOM 2424 C C . THR A 1 317 ? 5.453 -8.318 -21.252 1.00 97.69 317 THR A C 1
ATOM 2426 O O . THR A 1 317 ? 6.075 -9.358 -21.027 1.00 97.69 317 THR A O 1
ATOM 2429 N N . VAL A 1 318 ? 5.172 -7.903 -22.485 1.00 95.50 318 VAL A N 1
ATOM 2430 C CA . VAL A 1 318 ? 5.593 -8.623 -23.692 1.00 95.50 318 VAL A CA 1
ATOM 2431 C C . VAL A 1 318 ? 6.554 -7.765 -24.506 1.00 95.50 318 VAL A C 1
ATOM 2433 O O . VAL A 1 318 ? 6.254 -6.622 -24.844 1.00 95.50 318 VAL A O 1
ATOM 2436 N N . GLY A 1 319 ? 7.721 -8.311 -24.827 1.00 90.94 319 GLY A N 1
ATOM 2437 C CA . GLY A 1 319 ? 8.753 -7.682 -25.645 1.00 90.94 319 GLY A CA 1
ATOM 2438 C C . GLY A 1 319 ? 9.213 -8.585 -26.783 1.00 90.94 319 GLY A C 1
ATOM 2439 O O . GLY A 1 319 ? 8.862 -9.761 -26.846 1.00 90.94 319 GLY A O 1
ATOM 2440 N N . GLY A 1 320 ? 10.026 -8.026 -27.681 1.00 83.75 320 GLY A N 1
ATOM 2441 C CA . GLY A 1 320 ? 10.613 -8.764 -28.802 1.00 83.75 320 GLY A CA 1
ATOM 2442 C C . GLY A 1 320 ? 9.996 -8.418 -30.158 1.00 83.75 320 GLY A C 1
ATOM 2443 O O . GLY A 1 320 ? 8.844 -8.747 -30.452 1.00 83.75 320 GLY A O 1
ATOM 2444 N N . GLY A 1 321 ? 10.777 -7.728 -30.997 1.00 79.50 321 GLY A N 1
ATOM 2445 C CA . GLY A 1 321 ? 10.417 -7.436 -32.391 1.00 79.50 321 GLY A CA 1
ATOM 2446 C C . GLY A 1 321 ? 9.245 -6.465 -32.599 1.00 79.50 321 GLY A C 1
ATOM 2447 O O . GLY A 1 321 ? 8.672 -6.446 -33.685 1.00 79.50 321 GLY A O 1
ATOM 2448 N N . ILE A 1 322 ? 8.876 -5.672 -31.587 1.00 87.31 322 ILE A N 1
ATOM 2449 C CA . ILE A 1 322 ? 7.775 -4.698 -31.650 1.00 87.31 322 ILE A CA 1
ATOM 2450 C C . ILE A 1 322 ? 8.259 -3.420 -32.347 1.00 87.31 322 ILE A C 1
ATOM 2452 O O . ILE A 1 322 ? 9.125 -2.725 -31.816 1.00 87.31 322 ILE A O 1
ATOM 2456 N N . ASN A 1 323 ? 7.701 -3.100 -33.522 1.00 88.62 323 ASN A N 1
ATOM 2457 C CA . ASN A 1 323 ? 8.187 -1.996 -34.364 1.00 88.62 323 ASN A CA 1
ATOM 2458 C C . ASN A 1 323 ? 7.102 -0.979 -34.761 1.00 88.62 323 ASN A C 1
ATOM 2460 O O . ASN A 1 323 ? 7.418 0.043 -35.375 1.00 88.62 323 ASN A O 1
ATOM 2464 N N . SER A 1 324 ? 5.829 -1.230 -34.442 1.00 90.75 324 SER A N 1
ATOM 2465 C CA . SER A 1 324 ? 4.720 -0.361 -34.839 1.00 90.75 324 SER A CA 1
ATOM 2466 C C . SER A 1 324 ? 3.624 -0.250 -33.776 1.00 90.75 324 SER A C 1
ATOM 2468 O O . SER A 1 324 ? 3.477 -1.099 -32.902 1.00 90.75 324 SER A O 1
ATOM 2470 N N . ILE A 1 325 ? 2.794 0.792 -33.888 1.00 92.94 325 ILE A N 1
ATOM 2471 C CA . ILE A 1 325 ? 1.604 0.975 -33.036 1.00 92.94 325 ILE A CA 1
ATOM 2472 C C . ILE A 1 325 ? 0.584 -0.150 -33.235 1.00 92.94 325 ILE A C 1
ATOM 2474 O O . ILE A 1 325 ? -0.148 -0.474 -32.304 1.00 92.94 325 ILE A O 1
ATOM 2478 N N . ALA A 1 326 ? 0.513 -0.725 -34.439 1.00 91.31 326 ALA A N 1
ATOM 2479 C CA . ALA A 1 326 ? -0.376 -1.849 -34.711 1.00 91.31 326 ALA A CA 1
ATOM 2480 C C . ALA A 1 326 ? 0.043 -3.075 -33.888 1.00 91.31 326 ALA A C 1
ATOM 2482 O O . ALA A 1 326 ? -0.793 -3.622 -33.179 1.00 91.31 326 ALA A O 1
ATOM 2483 N N . ASP A 1 327 ? 1.341 -3.403 -33.874 1.00 89.25 327 ASP A N 1
ATOM 2484 C CA . ASP A 1 327 ? 1.871 -4.518 -33.073 1.00 89.25 327 ASP A CA 1
ATOM 2485 C C . ASP A 1 327 ? 1.554 -4.340 -31.584 1.00 89.25 327 ASP A C 1
ATOM 2487 O O . ASP A 1 327 ? 1.142 -5.277 -30.905 1.00 89.25 327 ASP A O 1
ATOM 2491 N N . ILE A 1 328 ? 1.732 -3.116 -31.079 1.00 92.38 328 ILE A N 1
ATOM 2492 C CA . ILE A 1 328 ? 1.466 -2.784 -29.678 1.00 92.38 328 ILE A CA 1
ATOM 2493 C C . ILE A 1 328 ? -0.019 -2.955 -29.362 1.00 92.38 328 ILE A C 1
ATOM 2495 O O . ILE A 1 328 ? -0.367 -3.581 -28.364 1.00 92.38 328 ILE A O 1
ATOM 2499 N N . ARG A 1 329 ? -0.899 -2.444 -30.232 1.00 94.12 329 ARG A N 1
ATOM 2500 C CA . ARG A 1 329 ? -2.348 -2.591 -30.074 1.00 94.12 329 ARG A CA 1
ATOM 2501 C C . ARG A 1 329 ? -2.757 -4.059 -30.020 1.00 94.12 329 ARG A C 1
ATOM 2503 O O . ARG A 1 329 ? -3.557 -4.421 -29.165 1.00 94.12 329 ARG A O 1
ATOM 2510 N N . ASP A 1 330 ? -2.226 -4.880 -30.920 1.00 92.50 330 ASP A N 1
ATOM 2511 C CA . ASP A 1 330 ? -2.590 -6.292 -31.015 1.00 92.50 330 ASP A CA 1
ATOM 2512 C C . ASP A 1 330 ? -2.165 -7.067 -29.760 1.00 92.50 330 ASP A C 1
ATOM 2514 O O . ASP A 1 330 ? -2.943 -7.871 -29.245 1.00 92.50 330 ASP A O 1
ATOM 2518 N N . LEU A 1 331 ? -0.979 -6.783 -29.211 1.00 93.38 331 LEU A N 1
ATOM 2519 C CA . LEU A 1 331 ? -0.492 -7.412 -27.979 1.00 93.38 331 LEU A CA 1
ATOM 2520 C C . LEU A 1 331 ? -1.298 -6.996 -26.745 1.00 93.38 331 LEU A C 1
ATOM 2522 O O . LEU A 1 331 ? -1.704 -7.864 -25.970 1.00 93.38 331 LEU A O 1
ATOM 2526 N N . LEU A 1 332 ? -1.580 -5.699 -26.588 1.00 94.25 332 LEU A N 1
ATOM 2527 C CA . LEU A 1 332 ? -2.399 -5.200 -25.479 1.00 94.25 332 LEU A CA 1
ATOM 2528 C C . LEU A 1 332 ? -3.829 -5.762 -25.553 1.00 94.25 332 LEU A C 1
ATOM 2530 O O . LEU A 1 332 ? -4.351 -6.271 -24.566 1.00 94.25 332 LEU A O 1
ATOM 2534 N N . ASN A 1 333 ? -4.440 -5.780 -26.744 1.00 93.75 333 ASN A N 1
ATOM 2535 C CA . ASN A 1 333 ? -5.767 -6.373 -26.955 1.00 93.75 333 ASN A CA 1
ATOM 2536 C C . ASN A 1 333 ? -5.795 -7.892 -26.737 1.00 93.75 333 ASN A C 1
ATOM 2538 O O . ASN A 1 333 ? -6.854 -8.451 -26.454 1.00 93.75 333 ASN A O 1
ATOM 2542 N N . SER A 1 334 ? -4.654 -8.565 -26.894 1.00 93.44 334 SER A N 1
ATOM 2543 C CA . SER A 1 334 ? -4.527 -9.998 -26.621 1.00 93.44 334 SER A CA 1
ATOM 2544 C C . SER A 1 334 ? -4.400 -10.303 -25.126 1.00 93.44 334 SER A C 1
ATOM 2546 O O . SER A 1 334 ? -4.500 -11.468 -24.756 1.00 93.44 334 SER A O 1
ATOM 2548 N N . GLY A 1 335 ? -4.212 -9.287 -24.276 1.00 93.19 335 GLY A N 1
ATOM 2549 C CA . GLY A 1 335 ? -4.203 -9.418 -22.819 1.00 93.19 335 GLY A CA 1
ATOM 2550 C C . GLY A 1 335 ? -2.889 -9.045 -22.137 1.00 93.19 335 GLY A C 1
ATOM 2551 O O . GLY A 1 335 ? -2.803 -9.210 -20.928 1.00 93.19 335 GLY A O 1
ATOM 2552 N N . ALA A 1 336 ? -1.874 -8.561 -22.864 1.00 94.94 336 ALA A N 1
ATOM 2553 C CA . ALA A 1 336 ? -0.674 -8.016 -22.229 1.00 94.94 336 ALA A CA 1
ATOM 2554 C C . ALA A 1 336 ? -0.990 -6.694 -21.511 1.00 94.94 336 ALA A C 1
ATOM 2556 O O . ALA A 1 336 ? -1.638 -5.821 -22.088 1.00 94.94 336 ALA A O 1
ATOM 2557 N N . ASP A 1 337 ? -0.478 -6.505 -20.296 1.00 96.38 337 ASP A N 1
ATOM 2558 C CA . ASP A 1 337 ? -0.641 -5.245 -19.557 1.00 96.38 337 ASP A CA 1
ATOM 2559 C C . ASP A 1 337 ? 0.315 -4.159 -20.064 1.00 96.38 337 ASP A C 1
ATOM 2561 O O . ASP A 1 337 ? -0.003 -2.965 -20.066 1.00 96.38 337 ASP A O 1
ATOM 2565 N N . LYS A 1 338 ? 1.514 -4.581 -20.485 1.00 97.62 338 LYS A N 1
ATOM 2566 C CA . LYS A 1 338 ? 2.600 -3.700 -20.922 1.00 97.62 338 LYS A CA 1
ATOM 2567 C C . LYS A 1 338 ? 3.324 -4.265 -22.141 1.00 97.62 338 LYS A C 1
ATOM 2569 O O . LYS A 1 338 ? 3.403 -5.479 -22.343 1.00 97.62 338 LYS A O 1
ATOM 2574 N N . VAL A 1 339 ? 3.939 -3.377 -22.917 1.00 96.50 339 VAL A N 1
ATOM 2575 C CA . VAL A 1 339 ? 4.834 -3.735 -24.023 1.00 96.50 339 VAL A CA 1
ATOM 2576 C C . VAL A 1 339 ? 6.246 -3.221 -23.778 1.00 96.50 339 VAL A C 1
ATOM 2578 O O . VAL A 1 339 ? 6.431 -2.090 -23.335 1.00 96.50 339 VAL A O 1
ATOM 2581 N N . SER A 1 340 ? 7.245 -4.045 -24.095 1.00 96.00 340 SER A N 1
ATOM 2582 C CA . SER A 1 340 ? 8.657 -3.668 -24.026 1.00 96.00 340 SER A CA 1
ATOM 2583 C C . SER A 1 340 ? 9.214 -3.326 -25.409 1.00 96.00 340 SER A C 1
ATOM 2585 O O . SER A 1 340 ? 9.212 -4.160 -26.321 1.00 96.00 340 SER A O 1
ATOM 2587 N N . ILE A 1 341 ? 9.702 -2.094 -25.569 1.00 95.12 341 ILE A N 1
ATOM 2588 C CA . ILE A 1 341 ? 10.260 -1.561 -26.816 1.00 95.12 341 ILE A CA 1
ATOM 2589 C C . ILE A 1 341 ? 11.768 -1.345 -26.632 1.00 95.12 341 ILE A C 1
ATOM 2591 O O . ILE A 1 341 ? 12.187 -0.524 -25.822 1.00 95.12 341 ILE A O 1
ATOM 2595 N N . GLY A 1 342 ? 12.588 -2.084 -27.385 1.00 93.12 342 GLY A N 1
ATOM 2596 C CA . GLY A 1 342 ? 14.056 -1.974 -27.369 1.00 93.12 342 GLY A CA 1
ATOM 2597 C C . GLY A 1 342 ? 14.598 -1.229 -28.589 1.00 93.12 342 GLY A C 1
ATOM 2598 O O . GLY A 1 342 ? 14.469 -0.013 -28.709 1.00 93.12 342 GLY A O 1
ATOM 2599 N N . SER A 1 343 ? 15.159 -1.961 -29.558 1.00 93.12 343 SER A N 1
ATOM 2600 C CA . SER A 1 343 ? 15.818 -1.381 -30.744 1.00 93.12 343 SER A CA 1
ATOM 2601 C C . SER A 1 343 ? 14.945 -0.409 -31.557 1.00 93.12 343 SER A C 1
ATOM 2603 O O . SER A 1 343 ? 15.470 0.527 -32.158 1.00 93.12 343 SER A O 1
ATOM 2605 N N . ALA A 1 344 ? 13.621 -0.590 -31.566 1.00 93.75 344 ALA A N 1
ATOM 2606 C CA . ALA A 1 344 ? 12.697 0.327 -32.234 1.00 93.75 344 ALA A CA 1
ATOM 2607 C C . ALA A 1 344 ? 12.627 1.707 -31.559 1.00 93.75 344 ALA A C 1
ATOM 2609 O O . ALA A 1 344 ? 12.517 2.707 -32.264 1.00 93.75 344 ALA A O 1
ATOM 2610 N N . ALA A 1 345 ? 12.746 1.776 -30.227 1.00 95.75 345 ALA A N 1
ATOM 2611 C CA . ALA A 1 345 ? 12.762 3.039 -29.489 1.00 95.75 345 ALA A CA 1
ATOM 2612 C C . ALA A 1 345 ? 14.026 3.850 -29.802 1.00 95.75 345 ALA A C 1
ATOM 2614 O O . ALA A 1 345 ? 13.959 5.066 -29.933 1.00 95.75 345 ALA A O 1
ATOM 2615 N N . VAL A 1 346 ? 15.158 3.173 -30.015 1.00 95.75 346 VAL A N 1
ATOM 2616 C CA . VAL A 1 346 ? 16.414 3.821 -30.415 1.00 95.75 346 VAL A CA 1
ATOM 2617 C C . VAL A 1 346 ? 16.362 4.323 -31.859 1.00 95.75 346 VAL A C 1
ATOM 2619 O O . VAL A 1 346 ? 16.779 5.438 -32.152 1.00 95.75 346 VAL A O 1
ATOM 2622 N N . ARG A 1 347 ? 15.844 3.506 -32.785 1.00 95.38 347 ARG A N 1
ATOM 2623 C CA . ARG A 1 347 ? 15.771 3.861 -34.214 1.00 95.38 347 ARG A CA 1
ATOM 2624 C C . ARG A 1 347 ? 14.699 4.905 -34.518 1.00 95.38 347 ARG A C 1
ATOM 2626 O O . ARG A 1 347 ? 14.839 5.663 -35.473 1.00 95.38 347 ARG A O 1
ATOM 2633 N N . ASN A 1 348 ? 13.608 4.900 -33.757 1.00 95.69 348 ASN A N 1
ATOM 2634 C CA . ASN A 1 348 ? 12.468 5.784 -33.950 1.00 95.69 348 ASN A CA 1
ATOM 2635 C C . ASN A 1 348 ? 11.842 6.176 -32.595 1.00 95.69 348 ASN A C 1
ATOM 2637 O O . ASN A 1 348 ? 10.777 5.656 -32.241 1.00 95.69 348 ASN A O 1
ATOM 2641 N N . PRO A 1 349 ? 12.459 7.118 -31.855 1.00 95.94 349 PRO A N 1
ATOM 2642 C CA . PRO A 1 349 ? 11.961 7.594 -30.559 1.00 95.94 349 PRO A CA 1
ATOM 2643 C C . PRO A 1 349 ? 10.498 8.064 -30.577 1.00 95.94 349 PRO A C 1
ATOM 2645 O O . PRO A 1 349 ? 9.755 7.866 -29.617 1.00 95.94 349 PRO A O 1
ATOM 2648 N N . GLU A 1 350 ? 10.025 8.611 -31.702 1.00 96.38 350 GLU A N 1
ATOM 2649 C CA . GLU A 1 350 ? 8.631 9.048 -31.870 1.00 96.38 350 GLU A CA 1
ATOM 2650 C C . GLU A 1 350 ? 7.607 7.910 -31.707 1.00 96.38 350 GLU A C 1
ATOM 2652 O O . GLU A 1 350 ? 6.435 8.173 -31.422 1.00 96.38 350 GLU A O 1
ATOM 2657 N N . LEU A 1 351 ? 8.012 6.641 -31.852 1.00 95.94 351 LEU A N 1
ATOM 2658 C CA . LEU A 1 351 ? 7.148 5.501 -31.538 1.00 95.94 351 LEU A CA 1
ATOM 2659 C C . LEU A 1 351 ? 6.744 5.495 -30.057 1.00 95.94 351 LEU A C 1
ATOM 2661 O O . LEU A 1 351 ? 5.575 5.247 -29.766 1.00 95.94 351 LEU A O 1
ATOM 2665 N N . VAL A 1 352 ? 7.662 5.822 -29.141 1.00 97.38 352 VAL A N 1
ATOM 2666 C CA . VAL A 1 352 ? 7.403 5.882 -27.690 1.00 97.38 352 VAL A CA 1
ATOM 2667 C C . VAL A 1 352 ? 6.322 6.918 -27.401 1.00 97.38 352 VAL A C 1
ATOM 2669 O O . VAL A 1 352 ? 5.280 6.587 -26.839 1.00 97.38 352 VAL A O 1
ATOM 2672 N N . LYS A 1 353 ? 6.494 8.133 -27.929 1.00 96.56 353 LYS A N 1
ATOM 2673 C CA . LYS A 1 353 ? 5.540 9.240 -27.777 1.00 96.56 353 LYS A CA 1
ATOM 2674 C C . LYS A 1 353 ? 4.157 8.930 -28.315 1.00 96.56 353 LYS A C 1
ATOM 2676 O O . LYS A 1 353 ? 3.150 9.210 -27.664 1.00 96.56 353 LYS A O 1
ATOM 2681 N N . LYS A 1 354 ? 4.081 8.347 -29.511 1.00 96.12 354 LYS A N 1
ATOM 2682 C CA . LYS A 1 354 ? 2.789 7.973 -30.093 1.00 96.12 354 LYS A CA 1
ATOM 2683 C C . LYS A 1 354 ? 2.121 6.844 -29.310 1.00 96.12 354 LYS A C 1
ATOM 2685 O O . LYS A 1 354 ? 0.900 6.854 -29.190 1.00 96.12 354 LYS A O 1
ATOM 2690 N N . THR A 1 355 ? 2.903 5.911 -28.773 1.00 94.38 355 THR A N 1
ATOM 2691 C CA . THR A 1 355 ? 2.398 4.797 -27.961 1.00 94.38 355 THR A CA 1
ATOM 2692 C C . THR A 1 355 ? 1.864 5.296 -26.624 1.00 94.38 355 THR A C 1
ATOM 2694 O O . THR A 1 355 ? 0.709 5.029 -26.306 1.00 94.38 355 THR A O 1
ATOM 2697 N N . ALA A 1 356 ? 2.646 6.097 -25.898 1.00 95.31 356 ALA A N 1
ATOM 2698 C CA . ALA A 1 356 ? 2.235 6.702 -24.636 1.00 95.31 356 ALA A CA 1
ATOM 2699 C C . ALA A 1 356 ? 0.962 7.544 -24.804 1.00 95.31 356 ALA A C 1
ATOM 2701 O O . ALA A 1 356 ? 0.030 7.436 -24.014 1.00 95.31 356 ALA A O 1
ATOM 2702 N N . LYS A 1 357 ? 0.858 8.312 -25.898 1.00 93.88 357 LYS A N 1
ATOM 2703 C CA . LYS A 1 357 ? -0.359 9.072 -26.220 1.00 93.88 357 LYS A CA 1
ATOM 2704 C C . LYS A 1 357 ? -1.574 8.182 -26.517 1.00 93.88 357 LYS A C 1
ATOM 2706 O O . LYS A 1 357 ? -2.698 8.597 -26.256 1.00 93.88 357 LYS A O 1
ATOM 2711 N N . ALA A 1 358 ? -1.371 7.010 -27.117 1.00 91.69 358 ALA A N 1
ATOM 2712 C CA . ALA A 1 358 ? -2.457 6.131 -27.544 1.00 91.69 358 ALA A CA 1
ATOM 2713 C C . ALA A 1 358 ? -2.955 5.188 -26.438 1.00 91.69 358 ALA A C 1
ATOM 2715 O O . ALA A 1 358 ? -4.147 4.892 -26.408 1.00 91.69 358 ALA A O 1
ATOM 2716 N N . PHE A 1 359 ? -2.065 4.718 -25.559 1.00 91.75 359 PHE A N 1
ATOM 2717 C CA . PHE A 1 359 ? -2.363 3.663 -24.578 1.00 91.75 359 PHE A CA 1
ATOM 2718 C C . PHE A 1 359 ? -2.030 4.053 -23.126 1.00 91.75 359 PHE A C 1
ATOM 2720 O O . PHE A 1 359 ? -2.382 3.327 -22.201 1.00 91.75 359 PHE A O 1
ATOM 2727 N N . GLY A 1 360 ? -1.401 5.212 -22.912 1.00 90.50 360 GLY A N 1
ATOM 2728 C CA . GLY A 1 360 ? -0.902 5.667 -21.615 1.00 90.50 360 GLY A CA 1
ATOM 2729 C C . GLY A 1 360 ? 0.528 5.196 -21.338 1.00 90.50 360 GLY A C 1
ATOM 2730 O O . GLY A 1 360 ? 0.949 4.127 -21.786 1.00 90.50 360 GLY A O 1
ATOM 2731 N N . SER A 1 361 ? 1.291 6.009 -20.605 1.00 92.81 361 SER A N 1
ATOM 2732 C CA . SER A 1 361 ? 2.705 5.742 -20.310 1.00 92.81 361 SER A CA 1
ATOM 2733 C C . SER A 1 361 ? 2.903 4.444 -19.526 1.00 92.81 361 SER A C 1
ATOM 2735 O O . SER A 1 361 ? 3.872 3.734 -19.766 1.00 92.81 361 SER A O 1
ATOM 2737 N N . GLN A 1 362 ? 1.959 4.079 -18.650 1.00 86.38 362 GLN A N 1
ATOM 2738 C CA . GLN A 1 362 ? 2.031 2.884 -17.799 1.00 86.38 362 GLN A CA 1
ATOM 2739 C C . GLN A 1 362 ? 2.145 1.561 -18.578 1.00 86.38 362 GLN A C 1
ATOM 2741 O O . GLN A 1 362 ? 2.595 0.562 -18.022 1.00 86.38 362 GLN A O 1
ATOM 2746 N N . CYS A 1 363 ? 1.757 1.550 -19.857 1.00 92.12 363 CYS A N 1
ATOM 2747 C CA . CYS A 1 363 ? 1.859 0.384 -20.736 1.00 92.12 363 CYS A CA 1
ATOM 2748 C C . CYS A 1 363 ? 3.184 0.331 -21.523 1.00 92.12 363 CYS A C 1
ATOM 2750 O O . CYS A 1 363 ? 3.402 -0.625 -22.267 1.00 92.12 363 CYS A O 1
ATOM 2752 N N . VAL A 1 364 ? 4.051 1.346 -21.410 1.00 97.25 364 VAL A N 1
ATOM 2753 C CA . VAL A 1 364 ? 5.260 1.512 -22.232 1.00 97.25 364 VAL A CA 1
ATOM 2754 C C . VAL A 1 364 ? 6.517 1.264 -21.404 1.00 97.25 364 VAL A C 1
ATOM 2756 O O . VAL A 1 364 ? 6.968 2.137 -20.661 1.00 97.25 364 VAL A O 1
ATOM 2759 N N . VAL A 1 365 ? 7.114 0.086 -21.584 1.00 98.44 365 VAL A N 1
ATOM 2760 C CA . VAL A 1 365 ? 8.402 -0.292 -20.992 1.00 98.44 365 VAL A CA 1
ATOM 2761 C C . VAL A 1 365 ? 9.499 -0.112 -22.039 1.00 98.44 365 VAL A C 1
ATOM 2763 O O . VAL A 1 365 ? 9.373 -0.604 -23.161 1.00 98.44 365 VAL A O 1
ATOM 2766 N N . ILE A 1 366 ? 10.599 0.557 -21.701 1.00 98.19 366 ILE A N 1
ATOM 2767 C CA . ILE A 1 366 ? 11.748 0.688 -22.609 1.00 98.19 366 ILE A CA 1
ATOM 2768 C C . ILE A 1 366 ? 12.850 -0.279 -22.203 1.00 98.19 366 ILE A C 1
ATOM 2770 O O . ILE A 1 366 ? 13.339 -0.224 -21.079 1.00 98.19 366 ILE A O 1
ATOM 2774 N N . SER A 1 367 ? 13.249 -1.152 -23.129 1.00 96.31 367 SER A N 1
ATOM 2775 C CA . SER A 1 367 ? 14.393 -2.046 -22.932 1.00 96.31 367 SER A CA 1
ATOM 2776 C C . SER A 1 367 ? 15.687 -1.298 -23.234 1.00 96.31 367 SER A C 1
ATOM 2778 O O . SER A 1 367 ? 15.885 -0.812 -24.349 1.00 96.31 367 SER A O 1
ATOM 2780 N N . VAL A 1 368 ? 16.565 -1.220 -22.241 1.00 97.69 368 VAL A N 1
ATOM 2781 C CA . VAL A 1 368 ? 17.838 -0.502 -22.272 1.00 97.69 368 VAL A CA 1
ATOM 2782 C C . VAL A 1 368 ? 18.962 -1.527 -22.177 1.00 97.69 368 VAL A C 1
ATOM 2784 O O . VAL A 1 368 ? 19.302 -1.975 -21.084 1.00 97.69 368 VAL A O 1
ATOM 2787 N N . ASP A 1 369 ? 19.544 -1.897 -23.316 1.00 96.56 369 ASP A N 1
ATOM 2788 C CA . ASP A 1 369 ? 20.724 -2.764 -23.347 1.00 96.56 369 ASP A CA 1
ATOM 2789 C C . ASP A 1 369 ? 21.975 -1.887 -23.251 1.00 96.56 369 ASP A C 1
ATOM 2791 O O . ASP A 1 369 ? 22.310 -1.154 -24.184 1.00 96.56 369 ASP A O 1
ATOM 2795 N N . ALA A 1 370 ? 22.644 -1.927 -22.103 1.00 97.44 370 ALA A N 1
ATOM 2796 C CA . ALA A 1 370 ? 23.742 -1.032 -21.763 1.00 97.44 370 ALA A CA 1
ATOM 2797 C C . ALA A 1 370 ? 25.056 -1.795 -21.583 1.00 97.44 370 ALA A C 1
ATOM 2799 O O . ALA A 1 370 ? 25.090 -2.882 -21.003 1.00 97.44 370 ALA A O 1
ATOM 2800 N N . LYS A 1 371 ? 26.159 -1.196 -22.038 1.00 96.94 371 LYS A N 1
ATOM 2801 C CA . LYS A 1 371 ? 27.515 -1.723 -21.830 1.00 96.94 371 LYS A CA 1
ATOM 2802 C C . LYS A 1 371 ? 28.498 -0.603 -21.524 1.00 96.94 371 LYS A C 1
ATOM 2804 O O . LYS A 1 371 ? 28.412 0.467 -22.132 1.00 96.94 371 LYS A O 1
ATOM 2809 N N . ARG A 1 372 ? 29.446 -0.853 -20.619 1.00 95.38 372 ARG A N 1
ATOM 2810 C CA . ARG A 1 372 ? 30.499 0.095 -20.249 1.00 95.38 372 ARG A CA 1
ATOM 2811 C C . ARG A 1 372 ? 31.341 0.460 -21.472 1.00 95.38 372 ARG A C 1
ATOM 2813 O O . ARG A 1 372 ? 31.801 -0.409 -22.216 1.00 95.38 372 ARG A O 1
ATOM 2820 N N . PHE A 1 373 ? 31.562 1.754 -21.666 1.00 93.12 373 PHE A N 1
ATOM 2821 C CA . PHE A 1 373 ? 32.402 2.302 -22.722 1.00 93.12 373 PHE A CA 1
ATOM 2822 C C . PHE A 1 373 ? 33.226 3.468 -22.159 1.00 93.12 373 PHE A C 1
ATOM 2824 O O . PHE A 1 373 ? 32.783 4.611 -22.120 1.00 93.12 373 PHE A O 1
ATOM 2831 N N . GLY A 1 374 ? 34.432 3.160 -21.670 1.00 91.81 374 GLY A N 1
ATOM 2832 C CA . GLY A 1 374 ? 35.245 4.120 -20.919 1.00 91.81 374 GLY A CA 1
ATOM 2833 C C . GLY A 1 374 ? 34.589 4.492 -19.585 1.00 91.81 374 GLY A C 1
ATOM 2834 O O . GLY A 1 374 ? 34.218 3.611 -18.804 1.00 91.81 374 GLY A O 1
ATOM 2835 N N . ASP A 1 375 ? 34.426 5.792 -19.344 1.00 89.62 375 ASP A N 1
ATOM 2836 C CA . ASP A 1 375 ? 33.843 6.328 -18.107 1.00 89.62 375 ASP A CA 1
ATOM 2837 C C . ASP A 1 375 ? 32.302 6.399 -18.129 1.00 89.62 375 ASP A C 1
ATOM 2839 O O . ASP A 1 375 ? 31.698 6.766 -17.124 1.00 89.62 375 ASP A O 1
ATOM 2843 N N . SER A 1 376 ? 31.657 6.029 -19.242 1.00 93.31 376 SER A N 1
ATOM 2844 C CA . SER A 1 376 ? 30.194 6.019 -19.401 1.00 93.31 376 SER A CA 1
ATOM 2845 C C . SER A 1 376 ? 29.671 4.664 -19.903 1.00 93.31 376 SER A C 1
ATOM 2847 O O . SER A 1 376 ? 30.400 3.667 -19.935 1.00 93.31 376 SER A O 1
ATOM 2849 N N . TRP A 1 377 ? 28.388 4.608 -20.276 1.00 97.94 377 TRP A N 1
ATOM 2850 C CA . TRP A 1 377 ? 27.762 3.436 -20.886 1.00 97.94 377 TRP A CA 1
ATOM 2851 C C . TRP A 1 377 ? 27.111 3.811 -22.208 1.00 97.94 377 TRP A C 1
ATOM 2853 O O . TRP A 1 377 ? 26.439 4.839 -22.305 1.00 97.94 377 TRP A O 1
ATOM 2863 N N . ASN A 1 378 ? 27.251 2.927 -23.191 1.00 98.12 378 ASN A N 1
ATOM 2864 C CA . ASN A 1 378 ? 26.589 3.065 -24.478 1.00 98.12 378 ASN A CA 1
ATOM 2865 C C . ASN A 1 378 ? 25.377 2.140 -24.588 1.00 98.12 378 ASN A C 1
ATOM 2867 O O . ASN A 1 378 ? 25.377 1.032 -24.048 1.00 98.12 378 ASN A O 1
ATOM 2871 N N . ILE A 1 379 ? 24.386 2.583 -25.361 1.00 98.00 379 ILE A N 1
ATOM 2872 C CA . ILE A 1 379 ? 23.229 1.787 -25.769 1.00 98.00 379 ILE A CA 1
ATOM 2873 C C . ILE A 1 379 ? 23.621 0.833 -26.895 1.00 98.00 379 ILE A C 1
ATOM 2875 O O . ILE A 1 379 ? 24.225 1.233 -27.901 1.00 98.00 379 ILE A O 1
ATOM 2879 N N . PHE A 1 380 ? 23.204 -0.417 -26.755 1.00 96.19 380 PHE A N 1
ATOM 2880 C CA . PHE A 1 380 ? 23.302 -1.441 -27.779 1.00 96.19 380 PHE A CA 1
ATOM 2881 C C . PHE A 1 380 ? 21.912 -1.824 -28.294 1.00 96.19 380 PHE A C 1
ATOM 2883 O O . PHE A 1 380 ? 20.908 -1.721 -27.596 1.00 96.19 380 PHE A O 1
ATOM 2890 N N . ILE A 1 381 ? 21.851 -2.245 -29.553 1.00 93.19 381 ILE A N 1
ATOM 2891 C CA . ILE A 1 381 ? 20.633 -2.734 -30.209 1.00 93.19 381 ILE A CA 1
ATOM 2892 C C . ILE A 1 381 ? 20.919 -4.047 -30.943 1.00 93.19 381 ILE A C 1
ATOM 2894 O O . ILE A 1 381 ? 22.057 -4.524 -30.953 1.00 93.19 381 ILE A O 1
ATOM 2898 N N . ASP A 1 382 ? 19.887 -4.631 -31.559 1.00 88.06 382 ASP A N 1
ATOM 2899 C CA . ASP A 1 382 ? 19.979 -5.891 -32.306 1.00 88.06 382 ASP A CA 1
ATOM 2900 C C . ASP A 1 382 ? 20.488 -7.045 -31.430 1.00 88.06 382 ASP A C 1
ATOM 2902 O O . ASP A 1 382 ? 21.454 -7.730 -31.763 1.00 88.06 382 ASP A O 1
ATOM 2906 N N . GLY A 1 383 ? 19.855 -7.218 -30.263 1.00 81.00 383 GLY A N 1
ATOM 2907 C CA . GLY A 1 383 ? 20.220 -8.253 -29.291 1.00 81.00 383 GLY A CA 1
ATOM 2908 C C . GLY A 1 383 ? 21.603 -8.037 -28.676 1.00 81.00 383 GLY A C 1
ATOM 2909 O O . GLY A 1 383 ? 22.348 -8.993 -28.489 1.00 81.00 383 GLY A O 1
ATOM 2910 N N . GLY A 1 384 ? 21.989 -6.780 -28.439 1.00 86.31 384 GLY A N 1
ATOM 2911 C CA . GLY A 1 384 ? 23.292 -6.432 -27.869 1.00 86.31 384 GLY A CA 1
ATOM 2912 C C . GLY A 1 384 ? 24.469 -6.462 -28.855 1.00 86.31 384 GLY A C 1
ATOM 2913 O O . GLY A 1 384 ? 25.610 -6.279 -28.435 1.00 86.31 384 GLY A O 1
ATOM 2914 N N . CYS A 1 385 ? 24.233 -6.682 -30.154 1.00 87.75 385 CYS A N 1
ATOM 2915 C CA . CYS A 1 385 ? 25.306 -6.848 -31.143 1.00 87.75 385 CYS A CA 1
ATOM 2916 C C . CYS A 1 385 ? 25.821 -5.525 -31.734 1.00 87.75 385 CYS A C 1
ATOM 2918 O O . CYS A 1 385 ? 26.961 -5.463 -32.196 1.00 87.75 385 CYS A O 1
ATOM 2920 N N . THR A 1 386 ? 25.004 -4.468 -31.735 1.00 94.19 386 THR A N 1
ATOM 2921 C CA . THR A 1 386 ? 25.331 -3.198 -32.404 1.00 94.19 386 THR A CA 1
ATOM 2922 C C . THR A 1 386 ? 25.446 -2.060 -31.399 1.00 94.19 386 THR A C 1
ATOM 2924 O O . THR A 1 386 ? 24.451 -1.677 -30.788 1.00 94.19 386 THR A O 1
ATOM 2927 N N . ASN A 1 387 ? 26.648 -1.491 -31.254 1.00 96.62 387 ASN A N 1
ATOM 2928 C CA . ASN A 1 387 ? 26.874 -0.277 -30.464 1.00 96.62 387 ASN A CA 1
ATOM 2929 C C . ASN A 1 387 ? 26.333 0.938 -31.226 1.00 96.62 387 ASN A C 1
ATOM 2931 O O . ASN A 1 387 ? 26.766 1.212 -32.344 1.00 96.62 387 ASN A O 1
ATOM 2935 N N . THR A 1 388 ? 25.411 1.675 -30.618 1.00 96.38 388 THR A N 1
ATOM 2936 C CA . THR A 1 388 ? 24.775 2.843 -31.249 1.00 96.38 388 THR A CA 1
ATOM 2937 C C . THR A 1 388 ? 25.582 4.129 -31.082 1.00 96.38 388 THR A C 1
ATOM 2939 O O . THR A 1 388 ? 25.320 5.112 -31.769 1.00 96.38 388 THR A O 1
ATOM 2942 N N . GLY A 1 389 ? 26.549 4.138 -30.158 1.00 95.00 389 GLY A N 1
ATOM 2943 C CA . GLY A 1 389 ? 27.277 5.340 -29.751 1.00 95.00 389 GLY A CA 1
ATOM 2944 C C . GLY A 1 389 ? 26.485 6.280 -28.835 1.00 95.00 389 GLY A C 1
ATOM 2945 O O . GLY A 1 389 ? 27.033 7.296 -28.418 1.00 95.00 389 GLY A O 1
ATOM 2946 N N . LEU A 1 390 ? 25.223 5.969 -28.520 1.00 96.44 390 LEU A N 1
ATOM 2947 C CA . LEU A 1 390 ? 24.385 6.799 -27.656 1.00 96.44 390 LEU A CA 1
ATOM 2948 C C . LEU A 1 390 ? 24.699 6.543 -26.185 1.00 96.44 390 LEU A C 1
ATOM 2950 O O . LEU A 1 390 ? 24.722 5.392 -25.754 1.00 96.44 390 LEU A O 1
ATOM 2954 N N . ASP A 1 391 ? 24.871 7.620 -25.422 1.00 97.69 391 ASP A N 1
ATOM 2955 C CA . ASP A 1 391 ? 25.006 7.557 -23.968 1.00 97.69 391 ASP A CA 1
ATOM 2956 C C . ASP A 1 391 ? 23.690 7.113 -23.310 1.00 97.69 391 ASP A C 1
ATOM 2958 O O . ASP A 1 391 ? 22.612 7.635 -23.619 1.00 97.69 391 ASP A O 1
ATOM 2962 N N . VAL A 1 392 ? 23.788 6.164 -22.378 1.00 98.25 392 VAL A N 1
ATOM 2963 C CA . VAL A 1 392 ? 22.629 5.574 -21.696 1.00 98.25 392 VAL A CA 1
ATOM 2964 C C . VAL A 1 392 ? 21.839 6.613 -20.904 1.00 98.25 392 VAL A C 1
ATOM 2966 O O . VAL A 1 392 ? 20.612 6.611 -20.978 1.00 98.25 392 VAL A O 1
ATOM 2969 N N . LEU A 1 393 ? 22.501 7.516 -20.174 1.00 96.81 393 LEU A N 1
ATOM 2970 C CA . LEU A 1 393 ? 21.816 8.487 -19.313 1.00 96.81 393 LEU A CA 1
ATOM 2971 C C . LEU A 1 393 ? 21.068 9.543 -20.132 1.00 96.81 393 LEU A C 1
ATOM 2973 O O . LEU A 1 393 ? 19.994 9.996 -19.737 1.00 96.81 393 LEU A O 1
ATOM 2977 N N . ASN A 1 394 ? 21.617 9.939 -21.278 1.00 97.19 394 ASN A N 1
ATOM 2978 C CA . ASN A 1 394 ? 20.920 10.820 -22.213 1.00 97.19 394 ASN A CA 1
ATOM 2979 C C . ASN A 1 394 ? 19.708 10.123 -22.837 1.00 97.19 394 ASN A C 1
ATOM 2981 O O . ASN A 1 394 ? 18.626 10.708 -22.875 1.00 97.19 394 ASN A O 1
ATOM 2985 N N . PHE A 1 395 ? 19.873 8.865 -23.252 1.00 98.25 395 PHE A N 1
ATOM 2986 C CA . PHE A 1 395 ? 18.798 8.077 -23.842 1.00 98.25 395 PHE A CA 1
ATOM 2987 C C . PHE A 1 395 ? 17.621 7.886 -22.876 1.00 98.25 395 PHE A C 1
ATOM 2989 O O . PHE A 1 395 ? 16.488 8.199 -23.228 1.00 98.25 395 PHE A O 1
ATOM 2996 N N . VAL A 1 396 ? 17.859 7.438 -21.639 1.00 98.19 396 VAL A N 1
ATOM 2997 C CA . VAL A 1 396 ? 16.764 7.164 -20.685 1.00 98.19 396 VAL A CA 1
ATOM 2998 C C . VAL A 1 396 ? 15.968 8.420 -20.316 1.00 98.19 396 VAL A C 1
ATOM 3000 O O . VAL A 1 396 ? 14.742 8.357 -20.234 1.00 98.19 396 VAL A O 1
ATOM 3003 N N . ARG A 1 397 ? 16.631 9.580 -20.192 1.00 97.19 397 ARG A N 1
ATOM 3004 C CA . ARG A 1 397 ? 15.960 10.874 -19.973 1.00 97.19 397 ARG A CA 1
ATOM 3005 C C . ARG A 1 397 ? 15.107 11.289 -21.163 1.00 97.19 397 ARG A C 1
ATOM 3007 O O . ARG A 1 397 ? 14.057 11.902 -20.992 1.00 97.19 397 ARG A O 1
ATOM 3014 N N . GLU A 1 398 ? 15.570 11.012 -22.378 1.00 98.12 398 GLU A N 1
ATOM 3015 C CA . GLU A 1 398 ? 14.782 11.269 -23.581 1.00 98.12 398 GLU A CA 1
ATOM 3016 C C . GLU A 1 398 ? 13.545 10.366 -23.623 1.00 98.12 398 GLU A C 1
ATOM 3018 O O . GLU A 1 398 ? 12.441 10.851 -23.862 1.00 98.12 398 GLU A O 1
ATOM 3023 N N . MET A 1 399 ? 13.701 9.078 -23.319 1.00 98.44 399 MET A N 1
ATOM 3024 C CA . MET A 1 399 ? 12.592 8.123 -23.297 1.00 98.44 399 MET A CA 1
ATOM 3025 C C . MET A 1 399 ? 11.523 8.485 -22.261 1.00 98.44 399 MET A C 1
ATOM 3027 O O . MET A 1 399 ? 10.335 8.458 -22.586 1.00 98.44 399 MET A O 1
ATOM 3031 N N . GLU A 1 400 ? 11.925 8.888 -21.053 1.00 97.38 400 GLU A N 1
ATOM 3032 C CA . GLU A 1 400 ? 11.013 9.410 -20.025 1.00 97.38 400 GLU A CA 1
ATOM 3033 C C . GLU A 1 400 ? 10.237 10.633 -20.539 1.00 97.38 400 GLU A C 1
ATOM 3035 O O . GLU A 1 400 ? 9.007 10.656 -20.486 1.00 97.38 400 GLU A O 1
ATOM 3040 N N . LYS A 1 401 ? 10.924 11.617 -21.139 1.00 96.38 401 LYS A N 1
ATOM 3041 C CA . LYS A 1 401 ? 10.277 12.806 -21.731 1.00 96.38 401 LYS A CA 1
ATOM 3042 C C . LYS A 1 401 ? 9.291 12.462 -22.845 1.00 96.38 401 LYS A C 1
ATOM 3044 O O . LYS A 1 401 ? 8.310 13.178 -23.045 1.00 96.38 401 LYS A O 1
ATOM 3049 N N . LEU A 1 402 ? 9.560 11.397 -23.595 1.00 96.75 402 LEU A N 1
ATOM 3050 C CA . LEU A 1 402 ? 8.680 10.906 -24.651 1.00 96.75 402 LEU A CA 1
ATOM 3051 C C . LEU A 1 402 ? 7.519 10.060 -24.108 1.00 96.75 402 LEU A C 1
ATOM 3053 O O . LEU A 1 402 ? 6.644 9.697 -24.886 1.00 96.75 402 LEU A O 1
ATOM 3057 N N . GLY A 1 403 ? 7.452 9.798 -22.802 1.00 93.88 403 GLY A N 1
ATOM 3058 C CA . GLY A 1 403 ? 6.327 9.120 -22.161 1.00 93.88 403 GLY A CA 1
ATOM 3059 C C . GLY A 1 403 ? 6.541 7.630 -21.908 1.00 93.88 403 GLY A C 1
ATOM 3060 O O . GLY A 1 403 ? 5.563 6.893 -21.803 1.00 93.88 403 GLY A O 1
ATOM 3061 N N . ALA A 1 404 ? 7.788 7.162 -21.812 1.00 97.69 404 ALA A N 1
ATOM 3062 C CA . ALA A 1 404 ? 8.056 5.865 -21.196 1.00 97.69 404 ALA A CA 1
ATOM 3063 C C . ALA A 1 404 ? 7.497 5.841 -19.765 1.00 97.69 404 ALA A C 1
ATOM 3065 O O . ALA A 1 404 ? 7.648 6.816 -19.033 1.00 97.69 404 ALA A O 1
ATOM 3066 N N . GLY A 1 405 ? 6.844 4.748 -19.370 1.00 94.31 405 GLY A N 1
ATOM 3067 C CA . GLY A 1 405 ? 6.346 4.574 -18.004 1.00 94.31 405 GLY A CA 1
ATOM 3068 C C . GLY A 1 405 ? 7.264 3.749 -17.119 1.00 94.31 405 GLY A C 1
ATOM 3069 O O . GLY A 1 405 ? 7.099 3.786 -15.909 1.00 94.31 405 GLY A O 1
ATOM 3070 N N . GLU A 1 406 ? 8.201 2.994 -17.694 1.00 98.12 406 GLU A N 1
ATOM 3071 C CA . GLU A 1 406 ? 9.115 2.124 -16.952 1.00 98.12 406 GLU A CA 1
ATOM 3072 C C . GLU A 1 406 ? 10.340 1.766 -17.810 1.00 98.12 406 GLU A C 1
ATOM 3074 O O . GLU A 1 406 ? 10.253 1.667 -19.038 1.00 98.12 406 GLU A O 1
ATOM 3079 N N . LEU A 1 407 ? 11.492 1.559 -17.171 1.00 98.50 407 LEU A N 1
ATOM 3080 C CA . LEU A 1 407 ? 12.733 1.141 -17.823 1.00 98.50 407 LEU A CA 1
ATOM 3081 C C . LEU A 1 407 ? 13.093 -0.291 -17.428 1.00 98.50 407 LEU A C 1
ATOM 3083 O O . LEU A 1 407 ? 13.155 -0.616 -16.247 1.00 98.50 407 LEU A O 1
ATOM 3087 N N . LEU A 1 408 ? 13.405 -1.131 -18.411 1.00 98.19 408 LEU A N 1
ATOM 3088 C CA . LEU A 1 408 ? 13.983 -2.458 -18.221 1.00 98.19 408 LEU A CA 1
ATOM 3089 C C . LEU A 1 408 ? 15.461 -2.399 -18.604 1.00 98.19 408 LEU A C 1
ATOM 3091 O O . LEU A 1 408 ? 15.791 -2.307 -19.783 1.00 98.19 408 LEU A O 1
ATOM 3095 N N . VAL A 1 409 ? 16.349 -2.396 -17.610 1.00 98.25 409 VAL A N 1
ATOM 3096 C CA . VAL A 1 409 ? 17.782 -2.141 -17.810 1.00 98.25 409 VAL A CA 1
ATOM 3097 C C . VAL A 1 409 ? 18.563 -3.448 -17.785 1.00 98.25 409 VAL A C 1
ATOM 3099 O O . VAL A 1 409 ? 18.689 -4.079 -16.736 1.00 98.25 409 VAL A O 1
ATOM 3102 N N . ASN A 1 410 ? 19.133 -3.821 -18.929 1.00 95.75 410 ASN A N 1
ATOM 3103 C CA . ASN A 1 410 ? 19.998 -4.984 -19.089 1.00 95.75 410 ASN A CA 1
ATOM 3104 C C . ASN A 1 410 ? 21.467 -4.538 -19.129 1.00 95.75 410 ASN A C 1
ATOM 3106 O O . ASN A 1 410 ? 21.885 -3.848 -20.061 1.00 95.75 410 ASN A O 1
ATOM 3110 N N . SER A 1 411 ? 22.271 -4.955 -18.146 1.00 96.12 411 SER A N 1
ATOM 3111 C CA . SER A 1 411 ? 23.731 -4.786 -18.218 1.00 96.12 411 SER A CA 1
ATOM 3112 C C . SER A 1 411 ? 24.360 -5.930 -19.011 1.00 96.12 411 SER A C 1
ATOM 3114 O O . SER A 1 411 ? 24.454 -7.061 -18.526 1.00 96.12 411 SER A O 1
ATOM 3116 N N . LEU A 1 412 ? 24.842 -5.627 -20.218 1.00 94.19 412 LEU A N 1
ATOM 3117 C CA . LEU A 1 412 ? 25.538 -6.589 -21.077 1.00 94.19 412 LEU A CA 1
ATOM 3118 C C . LEU A 1 412 ? 26.866 -7.067 -20.468 1.00 94.19 412 LEU A C 1
ATOM 3120 O O . LEU A 1 412 ? 27.333 -8.152 -20.803 1.00 94.19 412 LEU A O 1
ATOM 3124 N N . ASP A 1 413 ? 27.465 -6.290 -19.561 1.00 93.06 413 ASP A N 1
ATOM 3125 C CA . ASP A 1 413 ? 28.678 -6.686 -18.834 1.00 93.06 413 ASP A CA 1
ATOM 3126 C C . ASP A 1 413 ? 28.393 -7.717 -17.729 1.00 93.06 413 ASP A C 1
ATOM 3128 O O . ASP A 1 413 ? 29.291 -8.450 -17.310 1.00 93.06 413 ASP A O 1
ATOM 3132 N N . ARG A 1 414 ? 27.143 -7.791 -17.248 1.00 93.12 414 ARG A N 1
ATOM 3133 C CA . ARG A 1 414 ? 26.717 -8.727 -16.196 1.00 93.12 414 ARG A CA 1
ATOM 3134 C C . ARG A 1 414 ? 25.906 -9.905 -16.714 1.00 93.12 414 ARG A C 1
ATOM 3136 O O . ARG A 1 414 ? 25.745 -10.878 -15.969 1.00 93.12 414 ARG A O 1
ATOM 3143 N N . ASP A 1 415 ? 25.405 -9.856 -17.944 1.00 88.50 415 ASP A N 1
ATOM 3144 C CA . ASP A 1 415 ? 24.544 -10.908 -18.475 1.00 88.50 415 ASP A CA 1
ATOM 3145 C C . ASP A 1 415 ? 25.222 -12.289 -18.454 1.00 88.50 415 ASP A C 1
ATOM 3147 O O . ASP A 1 415 ? 26.404 -12.450 -18.745 1.00 88.50 415 ASP A O 1
ATOM 3151 N N . GLY A 1 416 ? 24.481 -13.296 -17.991 1.00 81.75 416 GLY A N 1
ATOM 3152 C CA . GLY A 1 416 ? 24.971 -14.666 -17.807 1.00 81.75 416 GLY A CA 1
ATOM 3153 C C . GLY A 1 416 ? 26.028 -14.897 -16.709 1.00 81.75 416 GLY A C 1
ATOM 3154 O O . GLY A 1 416 ? 26.294 -16.054 -16.389 1.00 81.75 416 GLY A O 1
ATOM 3155 N N . THR A 1 417 ? 26.606 -13.857 -16.092 1.00 88.56 417 THR A N 1
ATOM 3156 C CA . THR A 1 417 ? 27.783 -13.995 -15.202 1.00 88.56 417 THR A CA 1
ATOM 3157 C C . THR A 1 417 ? 27.488 -14.547 -13.804 1.00 88.56 417 THR A C 1
ATOM 3159 O O . THR A 1 417 ? 28.370 -15.146 -13.192 1.00 88.56 417 THR A O 1
ATOM 3162 N N . LYS A 1 418 ? 26.269 -14.338 -13.280 1.00 90.44 418 LYS A N 1
ATOM 3163 C CA . LYS A 1 418 ? 25.886 -14.620 -11.878 1.00 90.44 418 LYS A CA 1
ATOM 3164 C C . LYS A 1 418 ? 26.750 -13.902 -10.821 1.00 90.44 418 LYS A C 1
ATOM 3166 O O . LYS A 1 418 ? 26.892 -14.400 -9.707 1.00 90.44 418 LYS A O 1
ATOM 3171 N N . GLN A 1 419 ? 27.344 -12.756 -11.164 1.00 92.62 419 GLN A N 1
ATOM 3172 C CA . GLN A 1 419 ? 28.204 -11.959 -10.273 1.00 92.62 419 GLN A CA 1
ATOM 3173 C C . GLN A 1 419 ? 27.482 -10.773 -9.610 1.00 92.62 419 GLN A C 1
ATOM 3175 O O . GLN A 1 419 ? 28.131 -9.857 -9.107 1.00 92.62 419 GLN A O 1
ATOM 3180 N N . GLY A 1 420 ? 26.152 -10.779 -9.629 1.00 95.00 420 GLY A N 1
ATOM 3181 C CA . GLY A 1 420 ? 25.307 -9.688 -9.164 1.00 95.00 420 GLY A CA 1
ATOM 3182 C C . GLY A 1 420 ? 24.934 -8.696 -10.265 1.00 95.00 420 GLY A C 1
ATOM 3183 O O . GLY A 1 420 ? 25.525 -8.673 -11.348 1.00 95.00 420 GLY A O 1
ATOM 3184 N N . TYR A 1 421 ? 23.904 -7.897 -9.984 1.00 97.62 421 TYR A N 1
ATOM 3185 C CA . TYR A 1 421 ? 23.452 -6.826 -10.872 1.00 97.62 421 TYR A CA 1
ATOM 3186 C C . TYR A 1 421 ? 24.493 -5.703 -10.973 1.00 97.62 421 TYR A C 1
ATOM 3188 O O . TYR A 1 421 ? 25.314 -5.502 -10.076 1.00 97.62 421 TYR A O 1
ATOM 3196 N N . ASP A 1 422 ? 24.427 -4.923 -12.050 1.00 97.06 422 ASP A N 1
ATOM 3197 C CA . ASP A 1 422 ? 25.279 -3.749 -12.243 1.00 97.06 422 ASP A CA 1
ATOM 3198 C C . ASP A 1 422 ? 24.772 -2.551 -11.426 1.00 97.06 422 ASP A C 1
ATOM 3200 O O . ASP A 1 422 ? 24.086 -1.664 -11.935 1.00 97.06 422 ASP A O 1
ATOM 3204 N N . THR A 1 423 ? 25.061 -2.542 -10.123 1.00 93.19 423 THR A N 1
ATOM 3205 C CA . THR A 1 423 ? 24.540 -1.516 -9.206 1.00 93.19 423 THR A CA 1
ATOM 3206 C C . THR A 1 423 ? 25.050 -0.109 -9.519 1.00 93.19 423 THR A C 1
ATOM 3208 O O . THR A 1 423 ? 24.369 0.859 -9.190 1.00 93.19 423 THR A O 1
ATOM 3211 N N . GLU A 1 424 ? 26.204 0.034 -10.177 1.00 92.75 424 GLU A N 1
ATOM 3212 C CA . GLU A 1 424 ? 26.733 1.337 -10.594 1.00 92.75 424 GLU A CA 1
ATOM 3213 C C . GLU A 1 424 ? 25.893 1.931 -11.729 1.00 92.75 424 GLU A C 1
ATOM 3215 O O . GLU A 1 424 ? 25.399 3.053 -11.593 1.00 92.75 424 GLU A O 1
ATOM 3220 N N . LEU A 1 425 ? 25.673 1.154 -12.796 1.00 97.06 425 LEU A N 1
ATOM 3221 C CA . LEU A 1 425 ? 24.803 1.534 -13.910 1.00 97.06 425 LEU A CA 1
ATOM 3222 C C . LEU A 1 425 ? 23.382 1.834 -13.424 1.00 97.06 425 LEU A C 1
ATOM 3224 O O . LEU A 1 425 ? 22.816 2.880 -13.741 1.00 97.06 425 LEU A O 1
ATOM 3228 N N . LEU A 1 426 ? 22.809 0.914 -12.641 1.00 96.88 426 LEU A N 1
ATOM 3229 C CA . LEU A 1 426 ? 21.435 1.029 -12.160 1.00 96.88 426 LEU A CA 1
ATOM 3230 C C . LEU A 1 426 ? 21.258 2.275 -11.294 1.00 96.88 426 LEU A C 1
ATOM 3232 O O . LEU A 1 426 ? 20.322 3.032 -11.522 1.00 96.88 426 LEU A O 1
ATOM 3236 N N . ARG A 1 427 ? 22.185 2.546 -10.364 1.00 88.50 427 ARG A N 1
ATOM 3237 C CA . ARG A 1 427 ? 22.141 3.762 -9.540 1.00 88.50 427 ARG A CA 1
ATOM 3238 C C . ARG A 1 427 ? 22.198 5.019 -10.404 1.00 88.50 427 ARG A C 1
ATOM 3240 O O . ARG A 1 427 ? 21.444 5.953 -10.158 1.00 88.50 427 ARG A O 1
ATOM 3247 N N . ALA A 1 428 ? 23.076 5.049 -11.407 1.00 85.44 428 ALA A N 1
ATOM 3248 C CA . ALA A 1 428 ? 23.201 6.200 -12.295 1.00 85.44 428 ALA A CA 1
ATOM 3249 C C . ALA A 1 428 ? 21.900 6.474 -13.071 1.00 85.44 428 ALA A C 1
ATOM 3251 O O . ALA A 1 428 ? 21.507 7.632 -13.199 1.00 85.44 428 ALA A O 1
ATOM 3252 N N . ILE A 1 429 ? 21.213 5.424 -13.534 1.00 93.31 429 ILE A N 1
ATOM 3253 C CA . ILE A 1 429 ? 19.914 5.542 -14.209 1.00 93.31 429 ILE A CA 1
ATOM 3254 C C . ILE A 1 429 ? 18.815 5.959 -13.229 1.00 93.31 429 ILE A C 1
ATOM 3256 O O . ILE A 1 429 ? 18.099 6.908 -13.527 1.00 93.31 429 ILE A O 1
ATOM 3260 N N . CYS A 1 430 ? 18.706 5.327 -12.056 1.00 84.81 430 CYS A N 1
ATOM 3261 C CA . CYS A 1 430 ? 17.702 5.682 -11.045 1.00 84.81 430 CYS A CA 1
ATOM 3262 C C . CYS A 1 430 ? 17.832 7.137 -10.568 1.00 84.81 430 CYS A C 1
ATOM 3264 O O . CYS A 1 430 ? 16.837 7.761 -10.236 1.00 84.81 430 CYS A O 1
ATOM 3266 N N . CYS A 1 431 ? 19.044 7.702 -10.542 1.00 77.88 431 CYS A N 1
ATOM 3267 C CA . CYS A 1 431 ? 19.243 9.126 -10.253 1.00 77.88 431 CYS A CA 1
ATOM 3268 C C . CYS A 1 431 ? 18.928 10.047 -11.445 1.00 77.88 431 CYS A C 1
ATOM 3270 O O . CYS A 1 431 ? 18.874 11.263 -11.281 1.00 77.88 431 CYS A O 1
ATOM 3272 N N . ALA A 1 432 ? 18.809 9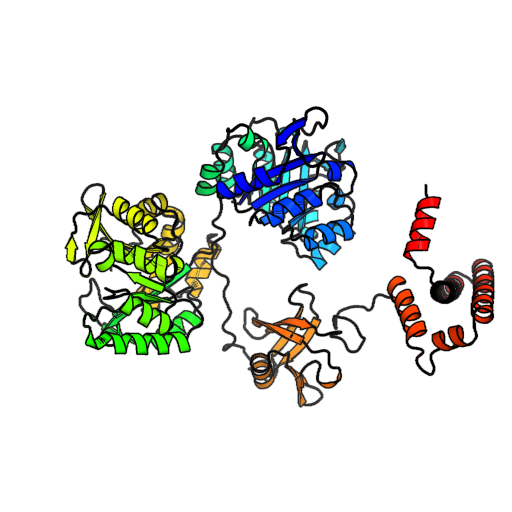.505 -12.657 1.00 80.25 432 ALA A N 1
ATOM 3273 C CA . ALA A 1 432 ? 18.620 10.277 -13.879 1.00 80.25 432 ALA A CA 1
ATOM 3274 C C . ALA A 1 432 ? 17.155 10.411 -14.307 1.00 80.25 432 ALA A C 1
ATOM 3276 O O . ALA A 1 432 ? 16.881 11.314 -15.099 1.00 80.25 432 ALA A O 1
ATOM 3277 N N . VAL A 1 433 ? 16.266 9.538 -13.823 1.00 83.00 433 VAL A N 1
ATOM 3278 C CA . VAL A 1 433 ? 14.842 9.484 -14.183 1.00 83.00 433 VAL A CA 1
ATOM 3279 C C . VAL A 1 433 ? 13.967 9.329 -12.940 1.00 83.00 433 VAL A C 1
ATOM 3281 O O . VAL A 1 433 ? 14.433 8.863 -11.905 1.00 83.00 433 VAL A O 1
ATOM 3284 N N . SER A 1 434 ? 12.693 9.691 -13.058 1.00 83.31 434 SER A N 1
ATOM 3285 C CA . SER A 1 434 ? 11.669 9.529 -12.014 1.00 83.31 434 SER A CA 1
ATOM 3286 C C . SER A 1 434 ? 10.714 8.354 -12.249 1.00 83.31 434 SER A C 1
ATOM 3288 O O . SER A 1 434 ? 9.968 7.969 -11.349 1.00 83.31 434 SER A O 1
ATOM 3290 N N . ILE A 1 435 ? 10.732 7.772 -13.451 1.00 90.94 435 ILE A N 1
ATOM 3291 C CA . ILE A 1 435 ? 9.966 6.565 -13.780 1.00 90.94 435 ILE A CA 1
ATOM 3292 C C . ILE A 1 435 ? 10.606 5.287 -13.202 1.00 90.94 435 ILE A C 1
ATOM 3294 O O . ILE A 1 435 ? 11.831 5.223 -13.078 1.00 90.94 435 ILE A O 1
ATOM 3298 N N . PRO A 1 436 ? 9.805 4.244 -12.899 1.00 95.19 436 PRO A N 1
ATOM 3299 C CA . PRO A 1 436 ? 10.296 2.985 -12.354 1.00 95.19 436 PRO A CA 1
ATOM 3300 C C . PRO A 1 436 ? 11.420 2.319 -13.153 1.00 95.19 436 PRO A C 1
ATOM 3302 O O . PRO A 1 436 ? 11.385 2.274 -14.387 1.00 95.19 436 PRO A O 1
ATOM 3305 N N . VAL A 1 437 ? 12.374 1.718 -12.436 1.00 97.62 437 VAL A N 1
ATOM 3306 C CA . VAL A 1 437 ? 13.505 0.980 -13.025 1.00 97.62 437 VAL A CA 1
ATOM 3307 C C . VAL A 1 437 ? 13.485 -0.492 -12.609 1.00 97.62 437 VAL A C 1
ATOM 3309 O O . VAL A 1 437 ? 13.480 -0.829 -11.422 1.00 97.62 437 VAL A O 1
ATOM 3312 N N . ILE A 1 438 ? 13.521 -1.381 -13.604 1.00 98.38 438 ILE A N 1
ATOM 3313 C CA . ILE A 1 438 ? 13.669 -2.829 -13.459 1.00 98.38 438 ILE A CA 1
ATOM 3314 C C . ILE A 1 438 ? 15.136 -3.200 -13.705 1.00 98.38 438 ILE A C 1
ATOM 3316 O O . ILE A 1 438 ? 15.648 -3.050 -14.818 1.00 98.38 438 ILE A O 1
ATOM 3320 N N . ALA A 1 439 ? 15.806 -3.729 -12.681 1.00 97.94 439 ALA A N 1
ATOM 3321 C CA . ALA A 1 439 ? 17.147 -4.290 -12.810 1.00 97.94 439 ALA A CA 1
ATOM 3322 C C . ALA A 1 439 ? 17.112 -5.653 -13.498 1.00 97.94 439 ALA A C 1
ATOM 3324 O O . ALA A 1 439 ? 16.403 -6.547 -13.045 1.00 97.94 439 ALA A O 1
ATOM 3325 N N . SER A 1 440 ? 17.926 -5.848 -14.529 1.00 95.50 440 SER A N 1
ATOM 3326 C CA . SER A 1 440 ? 18.083 -7.129 -15.214 1.00 95.50 440 SER A CA 1
ATOM 3327 C C . SER A 1 440 ? 19.564 -7.436 -15.461 1.00 95.50 440 SER A C 1
ATOM 3329 O O . SER A 1 440 ? 20.395 -6.534 -15.552 1.00 95.50 440 SER A O 1
ATOM 3331 N N . SER A 1 441 ? 19.872 -8.729 -15.622 1.00 90.56 441 SER A N 1
ATOM 3332 C CA . SER A 1 441 ? 21.208 -9.301 -15.878 1.00 90.56 441 SER A CA 1
ATOM 3333 C C . SER A 1 441 ? 22.147 -9.349 -14.659 1.00 90.56 441 SER A C 1
ATOM 3335 O O . SER A 1 441 ? 22.415 -8.344 -14.009 1.00 90.56 441 SER A O 1
ATOM 3337 N N . GLY A 1 442 ? 22.683 -10.543 -14.361 1.00 91.44 442 GLY A N 1
ATOM 3338 C CA . GLY A 1 442 ? 23.754 -10.745 -13.368 1.00 91.44 442 GLY A CA 1
ATOM 3339 C C . GLY A 1 442 ? 23.388 -11.474 -12.072 1.00 91.44 442 GLY A C 1
ATOM 3340 O O . GLY A 1 442 ? 24.290 -11.944 -11.385 1.00 91.44 442 GLY A O 1
ATOM 3341 N N . ALA A 1 443 ? 22.106 -11.647 -11.741 1.00 94.69 443 ALA A N 1
ATOM 3342 C CA . ALA A 1 443 ? 21.693 -12.310 -10.497 1.00 94.69 443 ALA A CA 1
ATOM 3343 C C . ALA A 1 443 ? 22.201 -13.762 -10.369 1.00 94.69 443 ALA A C 1
ATOM 3345 O O . ALA A 1 443 ? 21.993 -14.589 -11.262 1.00 94.69 443 ALA A O 1
ATOM 3346 N N . GLY A 1 444 ? 22.817 -14.083 -9.229 1.00 93.69 444 GLY A N 1
ATOM 3347 C CA . GLY A 1 444 ? 23.308 -15.415 -8.866 1.00 93.69 444 GLY A CA 1
ATOM 3348 C C . GLY A 1 444 ? 22.892 -15.883 -7.467 1.00 93.69 444 GLY A C 1
ATOM 3349 O O . GLY A 1 444 ? 22.692 -17.079 -7.264 1.00 93.69 444 GLY A O 1
ATOM 3350 N N . ALA A 1 445 ? 22.717 -14.965 -6.515 1.00 95.88 445 ALA A N 1
ATOM 3351 C CA . ALA A 1 445 ? 22.372 -15.235 -5.121 1.00 95.88 445 ALA A CA 1
ATOM 3352 C C . ALA A 1 445 ? 21.328 -14.241 -4.584 1.00 95.88 445 ALA A C 1
ATOM 3354 O O . ALA A 1 445 ? 21.178 -13.138 -5.099 1.00 95.88 445 ALA A O 1
ATOM 3355 N N . LYS A 1 446 ? 20.635 -14.592 -3.486 1.00 95.94 446 LYS A N 1
ATOM 3356 C CA . LYS A 1 446 ? 19.625 -13.717 -2.846 1.00 95.94 446 LYS A CA 1
ATOM 3357 C C . LYS A 1 446 ? 20.177 -12.334 -2.468 1.00 95.94 446 LYS A C 1
ATOM 3359 O O . LYS A 1 446 ? 19.451 -11.347 -2.546 1.00 95.94 446 LYS A O 1
ATOM 3364 N N . LYS A 1 447 ? 21.460 -12.268 -2.094 1.00 94.81 447 LYS A N 1
ATOM 3365 C CA . LYS A 1 447 ? 22.155 -11.018 -1.764 1.00 94.81 447 LYS A CA 1
ATOM 3366 C C . LYS A 1 447 ? 22.172 -10.035 -2.938 1.00 94.81 447 LYS A C 1
ATOM 3368 O O . LYS A 1 447 ? 21.991 -8.849 -2.707 1.00 94.81 447 LYS A O 1
ATOM 3373 N N . ASP A 1 448 ? 22.290 -10.516 -4.173 1.00 97.50 448 ASP A N 1
ATOM 3374 C CA . ASP A 1 448 ? 22.350 -9.646 -5.353 1.00 97.50 448 ASP A CA 1
ATOM 3375 C C . ASP A 1 448 ? 21.063 -8.828 -5.515 1.00 97.50 448 ASP A C 1
ATOM 3377 O O . ASP A 1 448 ? 21.103 -7.652 -5.864 1.00 97.50 448 ASP A O 1
ATOM 3381 N N . PHE A 1 449 ? 19.913 -9.433 -5.205 1.00 97.62 449 PHE A N 1
ATOM 3382 C CA . PHE A 1 449 ? 18.613 -8.760 -5.213 1.00 97.62 449 PHE A CA 1
ATOM 3383 C C . PHE A 1 449 ? 18.539 -7.678 -4.130 1.00 97.62 449 PHE A C 1
ATOM 3385 O O . PHE A 1 449 ? 18.064 -6.576 -4.390 1.00 97.62 449 PHE A O 1
ATOM 3392 N N . LEU A 1 450 ? 19.038 -7.976 -2.926 1.00 91.25 450 LEU A N 1
ATOM 3393 C CA . LEU A 1 450 ? 19.112 -7.005 -1.834 1.00 91.25 450 LEU A CA 1
ATOM 3394 C C . LEU A 1 450 ? 20.039 -5.834 -2.188 1.00 91.25 450 LEU A C 1
ATOM 3396 O O . LEU A 1 450 ? 19.693 -4.683 -1.935 1.00 91.25 450 LEU A O 1
ATOM 3400 N N . ASP A 1 451 ? 21.189 -6.123 -2.797 1.00 88.38 451 ASP A N 1
ATOM 3401 C CA . ASP A 1 451 ? 22.159 -5.118 -3.224 1.00 88.38 451 ASP A CA 1
ATOM 3402 C C . ASP A 1 451 ? 21.584 -4.214 -4.322 1.00 88.38 451 ASP A C 1
ATOM 3404 O O . ASP A 1 451 ? 21.757 -2.999 -4.249 1.00 88.38 451 ASP A O 1
ATOM 3408 N N . ALA A 1 452 ? 20.826 -4.756 -5.282 1.00 93.88 452 ALA A N 1
ATOM 3409 C CA . ALA A 1 452 ? 20.129 -3.943 -6.280 1.00 93.88 452 ALA A CA 1
ATOM 3410 C C . ALA A 1 452 ? 19.151 -2.947 -5.629 1.00 93.88 452 ALA A C 1
ATOM 3412 O O . ALA A 1 452 ? 19.170 -1.759 -5.957 1.00 93.88 452 ALA A O 1
ATOM 3413 N N . PHE A 1 453 ? 18.348 -3.389 -4.656 1.00 90.06 453 PHE A N 1
ATOM 3414 C CA . PHE A 1 453 ? 17.425 -2.497 -3.949 1.00 90.06 453 PHE A CA 1
ATOM 3415 C C . PHE A 1 453 ? 18.145 -1.465 -3.075 1.00 90.06 453 PHE A C 1
ATOM 3417 O O . PHE A 1 453 ? 17.827 -0.282 -3.144 1.00 90.06 453 PHE A O 1
ATOM 3424 N N . ASN A 1 454 ? 19.136 -1.875 -2.282 1.00 79.19 454 ASN A N 1
ATOM 3425 C CA . ASN A 1 454 ? 19.791 -0.984 -1.321 1.00 79.19 454 ASN A CA 1
ATOM 3426 C C . ASN A 1 454 ? 20.803 -0.029 -1.957 1.00 79.19 454 ASN A C 1
ATOM 3428 O O . ASN A 1 454 ? 20.931 1.111 -1.517 1.00 79.19 454 ASN A O 1
ATOM 3432 N N . GLN A 1 455 ? 21.561 -0.492 -2.953 1.00 80.94 455 GLN A N 1
ATOM 3433 C CA . GLN A 1 455 ? 22.673 0.277 -3.519 1.00 80.94 455 GLN A CA 1
ATOM 3434 C C . GLN A 1 455 ? 22.269 1.092 -4.747 1.00 80.94 455 GLN A C 1
ATOM 3436 O O . GLN A 1 455 ? 22.916 2.102 -5.028 1.00 80.94 455 GLN A O 1
ATOM 3441 N N . ALA A 1 456 ? 21.241 0.652 -5.480 1.00 80.44 456 ALA A N 1
ATOM 3442 C CA . ALA A 1 456 ? 20.785 1.303 -6.706 1.00 80.44 456 ALA A CA 1
ATOM 3443 C C . ALA A 1 456 ? 19.351 1.845 -6.636 1.00 80.44 456 ALA A C 1
ATOM 3445 O O . ALA A 1 456 ? 18.957 2.580 -7.534 1.00 80.44 456 ALA A O 1
ATOM 3446 N N . ASN A 1 457 ? 18.589 1.532 -5.580 1.00 83.75 457 ASN A N 1
ATOM 3447 C CA . ASN A 1 457 ? 17.209 1.991 -5.386 1.00 83.75 457 ASN A CA 1
ATOM 3448 C C . ASN A 1 457 ? 16.259 1.647 -6.550 1.00 83.75 457 ASN A C 1
ATOM 3450 O O . ASN A 1 457 ? 15.343 2.401 -6.857 1.00 83.75 457 ASN A O 1
ATOM 3454 N N . VAL A 1 458 ? 16.459 0.498 -7.197 1.00 91.69 458 VAL A N 1
ATOM 3455 C CA . VAL A 1 458 ? 15.560 0.025 -8.265 1.00 91.69 458 VAL A CA 1
ATOM 3456 C C . VAL A 1 458 ? 14.177 -0.330 -7.711 1.00 91.69 458 VAL A C 1
ATOM 3458 O O . VAL A 1 458 ? 14.027 -0.610 -6.519 1.00 91.69 458 VAL A O 1
ATOM 3461 N N . ASP A 1 459 ? 13.151 -0.347 -8.554 1.00 94.00 459 ASP A N 1
ATOM 3462 C CA . ASP A 1 459 ? 11.762 -0.633 -8.152 1.00 94.00 459 ASP A CA 1
ATOM 3463 C C . ASP A 1 459 ? 11.383 -2.095 -8.337 1.00 94.00 459 ASP A C 1
ATOM 3465 O O . ASP A 1 459 ? 10.491 -2.620 -7.661 1.00 94.00 459 ASP A O 1
ATOM 3469 N N . ALA A 1 460 ? 12.086 -2.763 -9.242 1.00 96.75 460 ALA A N 1
ATOM 3470 C CA . ALA A 1 460 ? 11.937 -4.176 -9.486 1.00 96.75 460 ALA A CA 1
ATOM 3471 C C . ALA A 1 460 ? 13.272 -4.825 -9.836 1.00 96.75 460 ALA A C 1
ATOM 3473 O O . ALA A 1 460 ? 14.216 -4.187 -10.302 1.00 96.75 460 ALA A O 1
ATOM 3474 N N . VAL A 1 461 ? 13.313 -6.132 -9.637 1.00 97.44 461 VAL A N 1
ATOM 3475 C CA . VAL A 1 461 ? 14.442 -6.992 -9.975 1.00 97.44 461 VAL A CA 1
ATOM 3476 C C . VAL A 1 461 ? 13.927 -8.139 -10.825 1.00 97.44 461 VAL A C 1
ATOM 3478 O O . VAL A 1 461 ? 12.981 -8.841 -10.453 1.00 97.44 461 VAL A O 1
ATOM 3481 N N . LEU A 1 462 ? 14.551 -8.308 -11.981 1.00 97.12 462 LEU A N 1
ATOM 3482 C CA . LEU A 1 462 ? 14.209 -9.299 -12.977 1.00 97.12 462 LEU A CA 1
ATOM 3483 C C . LEU A 1 462 ? 15.294 -10.366 -13.047 1.00 97.12 462 LEU A C 1
ATOM 3485 O O . LEU A 1 462 ? 16.479 -10.073 -13.205 1.00 97.12 462 LEU A O 1
ATOM 3489 N N . ALA A 1 463 ? 14.877 -11.629 -12.969 1.00 94.50 463 ALA A N 1
ATOM 3490 C CA . ALA A 1 463 ? 15.776 -12.759 -13.144 1.00 94.50 463 ALA A CA 1
ATOM 3491 C C . ALA A 1 463 ? 15.094 -13.919 -13.879 1.00 94.50 463 ALA A C 1
ATOM 3493 O O . ALA A 1 463 ? 13.876 -14.064 -13.868 1.00 94.50 463 ALA A O 1
ATOM 3494 N N . ALA A 1 464 ? 15.902 -14.759 -14.526 1.00 90.12 464 ALA A N 1
ATOM 3495 C CA . ALA A 1 464 ? 15.424 -15.918 -15.280 1.00 90.12 464 ALA A CA 1
ATOM 3496 C C . ALA A 1 464 ? 16.066 -17.213 -14.766 1.00 90.12 464 ALA A C 1
ATOM 3498 O O . ALA A 1 464 ? 15.420 -18.040 -14.127 1.00 90.12 464 ALA A O 1
ATOM 3499 N N . SER A 1 465 ? 17.373 -17.387 -14.991 1.00 85.19 465 SER A N 1
ATOM 3500 C CA . SER A 1 465 ? 18.070 -18.665 -14.769 1.00 85.19 465 SER A CA 1
ATOM 3501 C C . SER A 1 465 ? 18.005 -19.167 -13.322 1.00 85.19 465 SER A C 1
ATOM 3503 O O . SER A 1 465 ? 17.786 -20.355 -13.102 1.00 85.19 465 SER A O 1
ATOM 3505 N N . VAL A 1 466 ? 18.148 -18.281 -12.335 1.00 90.06 466 VAL A N 1
ATOM 3506 C CA . VAL A 1 466 ? 18.075 -18.652 -10.911 1.00 90.06 466 VAL A CA 1
ATOM 3507 C C . VAL A 1 466 ? 16.694 -19.171 -10.498 1.00 90.06 466 VAL A C 1
ATOM 3509 O O . VAL A 1 466 ? 16.620 -20.019 -9.612 1.00 90.06 466 VAL A O 1
ATOM 3512 N N . PHE A 1 467 ? 15.624 -18.730 -11.171 1.00 90.06 467 PHE A N 1
ATOM 3513 C CA . PHE A 1 467 ? 14.261 -19.205 -10.932 1.00 90.06 467 PHE A CA 1
ATOM 3514 C C . PHE A 1 467 ? 13.962 -20.484 -11.722 1.00 90.06 467 PHE A C 1
ATOM 3516 O O . PHE A 1 467 ? 13.507 -21.465 -11.140 1.00 90.06 467 PHE A O 1
ATOM 3523 N N . HIS A 1 468 ? 14.285 -20.531 -13.023 1.00 85.44 468 HIS A N 1
ATOM 3524 C CA . HIS A 1 468 ? 13.970 -21.703 -13.858 1.00 85.44 468 HIS A CA 1
ATOM 3525 C C . HIS A 1 468 ? 14.674 -22.975 -13.379 1.00 85.44 468 HIS A C 1
ATOM 3527 O O . HIS A 1 468 ? 14.107 -24.061 -13.465 1.00 85.44 468 HIS A O 1
ATOM 3533 N N . TYR A 1 469 ? 15.894 -22.842 -12.850 1.00 83.25 469 TYR A N 1
ATOM 3534 C CA . TYR A 1 469 ? 16.667 -23.964 -12.317 1.00 83.25 469 TYR A CA 1
ATOM 3535 C C . TYR A 1 469 ? 16.411 -24.241 -10.826 1.00 83.25 469 TYR A C 1
ATOM 3537 O O . TYR A 1 469 ? 17.138 -25.045 -10.245 1.00 83.25 469 TYR A O 1
ATOM 3545 N N . GLY A 1 470 ? 15.435 -23.572 -10.194 1.00 81.38 470 GLY A N 1
ATOM 3546 C CA . GLY A 1 470 ? 15.103 -23.767 -8.774 1.00 81.38 470 GLY A CA 1
ATOM 3547 C C . GLY A 1 470 ? 16.254 -23.444 -7.815 1.00 81.38 470 GLY A C 1
ATOM 3548 O O . GLY A 1 470 ? 16.345 -24.011 -6.732 1.00 81.38 470 GLY A O 1
ATOM 3549 N N . GLN A 1 471 ? 17.188 -22.578 -8.223 1.00 88.00 471 GLN A N 1
ATOM 3550 C CA . GLN A 1 471 ? 18.337 -22.189 -7.391 1.00 88.00 471 GLN A CA 1
ATOM 3551 C C . GLN A 1 471 ? 17.919 -21.196 -6.308 1.00 88.00 471 GLN A C 1
ATOM 3553 O O . GLN A 1 471 ? 18.484 -21.174 -5.215 1.00 88.00 471 GLN A O 1
ATOM 3558 N N . ILE A 1 472 ? 16.937 -20.356 -6.630 1.00 90.44 472 ILE A N 1
ATOM 3559 C CA . ILE A 1 472 ? 16.313 -19.415 -5.715 1.00 90.44 472 ILE A CA 1
ATOM 3560 C C . ILE A 1 472 ? 14.805 -19.555 -5.882 1.00 90.44 472 ILE A C 1
ATOM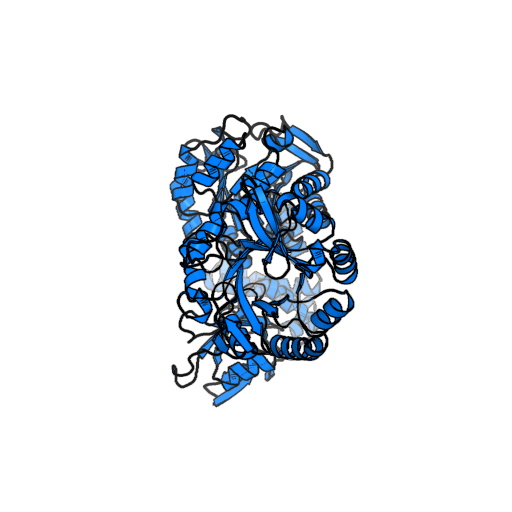 3562 O O . ILE A 1 472 ? 14.272 -19.291 -6.954 1.00 90.44 472 ILE A O 1
ATOM 3566 N N . GLU A 1 473 ? 14.114 -19.927 -4.811 1.00 88.38 473 GLU A N 1
ATOM 3567 C CA . GLU A 1 473 ? 12.653 -19.891 -4.768 1.00 88.38 473 GLU A CA 1
ATOM 3568 C C . GLU A 1 473 ? 12.170 -18.457 -4.496 1.00 88.38 473 GLU A C 1
ATOM 3570 O O . GLU A 1 473 ? 12.702 -17.770 -3.617 1.00 88.38 473 GLU A O 1
ATOM 3575 N N . ILE A 1 474 ? 11.157 -17.999 -5.242 1.00 89.56 474 ILE A N 1
ATOM 3576 C CA . ILE A 1 474 ? 10.627 -16.621 -5.160 1.00 89.56 474 ILE A CA 1
ATOM 3577 C C . ILE A 1 474 ? 10.136 -16.308 -3.745 1.00 89.56 474 ILE A C 1
ATOM 3579 O O . ILE A 1 474 ? 10.453 -15.256 -3.189 1.00 89.56 474 ILE A O 1
ATOM 3583 N N . PHE A 1 475 ? 9.421 -17.252 -3.138 1.00 82.31 475 PHE A N 1
ATOM 3584 C CA . PHE A 1 475 ? 8.918 -17.145 -1.774 1.00 82.31 475 PHE A CA 1
ATOM 3585 C C . PHE A 1 475 ? 10.044 -16.927 -0.753 1.00 82.31 475 PHE A C 1
ATOM 3587 O O . PHE A 1 475 ? 10.017 -15.988 0.047 1.00 82.31 475 PHE A O 1
ATOM 3594 N N . ASP A 1 476 ? 11.097 -17.742 -0.821 1.00 85.19 476 ASP A N 1
ATOM 3595 C CA . ASP A 1 476 ? 12.224 -17.619 0.100 1.00 85.19 476 ASP A CA 1
ATOM 3596 C C . ASP A 1 476 ? 13.059 -16.360 -0.154 1.00 85.19 476 ASP A C 1
ATOM 3598 O O . ASP A 1 476 ? 13.734 -15.868 0.756 1.00 85.19 476 ASP A O 1
ATOM 3602 N N . LEU A 1 477 ? 13.063 -15.855 -1.389 1.00 92.62 477 LEU A N 1
ATOM 3603 C CA . LEU A 1 477 ? 13.663 -14.573 -1.729 1.00 92.62 477 LEU A CA 1
ATOM 3604 C C . LEU A 1 477 ? 12.862 -13.418 -1.117 1.00 92.62 477 LEU A C 1
ATOM 3606 O O . LEU A 1 477 ? 13.456 -12.563 -0.464 1.00 92.62 477 LEU A O 1
ATOM 3610 N N . LYS A 1 478 ? 11.531 -13.409 -1.254 1.00 87.81 478 LYS A N 1
ATOM 3611 C CA . LYS A 1 478 ? 10.664 -12.383 -0.653 1.00 87.81 478 LYS A CA 1
ATOM 3612 C C . LYS A 1 478 ? 10.802 -12.338 0.865 1.00 87.81 478 LYS A C 1
ATOM 3614 O O . LYS A 1 478 ? 11.014 -11.258 1.414 1.00 87.81 478 LYS A O 1
ATOM 3619 N N . LYS A 1 479 ? 10.796 -13.495 1.534 1.00 80.44 479 LYS A N 1
ATOM 3620 C CA . LYS A 1 479 ? 11.060 -13.587 2.981 1.00 80.44 479 LYS A CA 1
ATOM 3621 C C . LYS A 1 479 ? 12.422 -13.025 3.365 1.00 80.44 479 LYS A C 1
ATOM 3623 O O . LYS A 1 479 ? 12.530 -12.273 4.330 1.00 80.44 479 LYS A O 1
ATOM 3628 N N . TYR A 1 480 ? 13.462 -13.381 2.610 1.00 86.00 480 TYR A N 1
ATOM 3629 C CA . TYR A 1 480 ? 14.806 -12.858 2.836 1.00 86.00 480 TYR A CA 1
ATOM 3630 C C . TYR A 1 480 ? 14.848 -11.328 2.702 1.00 86.00 480 TYR A C 1
ATOM 3632 O O . TYR A 1 480 ? 15.427 -10.661 3.555 1.00 86.00 480 TYR A O 1
ATOM 3640 N N . LEU A 1 481 ? 14.203 -10.762 1.682 1.00 85.62 481 LEU A N 1
ATOM 3641 C CA . LEU A 1 481 ? 14.155 -9.316 1.452 1.00 85.62 481 LEU A CA 1
ATOM 3642 C C . LEU A 1 481 ? 13.357 -8.579 2.538 1.00 85.62 481 LEU A C 1
ATOM 3644 O O . LEU A 1 481 ? 13.830 -7.575 3.063 1.00 85.62 481 LEU A O 1
ATOM 3648 N N . GLN A 1 482 ? 12.205 -9.114 2.945 1.00 78.00 482 GLN A N 1
ATOM 3649 C CA . GLN A 1 482 ? 11.401 -8.567 4.045 1.00 78.00 482 GLN A CA 1
ATOM 3650 C C . GLN A 1 482 ? 12.156 -8.590 5.380 1.00 78.00 482 GLN A C 1
ATOM 3652 O O . GLN A 1 482 ? 12.128 -7.608 6.120 1.00 78.00 482 GLN A O 1
ATOM 3657 N N . ALA A 1 483 ? 12.885 -9.674 5.674 1.00 64.69 483 ALA A N 1
ATOM 3658 C CA . ALA A 1 483 ? 13.740 -9.762 6.860 1.00 64.69 483 ALA A CA 1
ATOM 3659 C C . ALA A 1 483 ? 14.875 -8.720 6.855 1.00 64.69 483 ALA A C 1
ATOM 3661 O O . ALA A 1 483 ? 15.371 -8.349 7.915 1.00 64.69 483 ALA A O 1
ATOM 3662 N N . ASN A 1 484 ? 15.256 -8.225 5.674 1.00 68.81 484 ASN A N 1
ATOM 3663 C CA . ASN A 1 484 ? 16.221 -7.142 5.480 1.00 68.81 484 ASN A CA 1
ATOM 3664 C C . ASN A 1 484 ? 15.542 -5.786 5.200 1.00 68.81 484 ASN A C 1
ATOM 3666 O O . ASN A 1 484 ? 16.150 -4.908 4.594 1.00 68.81 484 ASN A O 1
ATOM 3670 N N . LEU A 1 485 ? 14.300 -5.605 5.667 1.00 71.88 485 LEU A N 1
ATOM 3671 C CA . LEU A 1 485 ? 13.555 -4.339 5.650 1.00 71.88 485 LEU A CA 1
ATOM 3672 C C . LEU A 1 485 ? 13.207 -3.797 4.254 1.00 71.88 485 LEU A C 1
ATOM 3674 O O . LEU A 1 485 ? 12.918 -2.610 4.108 1.00 71.88 485 LEU A O 1
ATOM 3678 N N . ILE A 1 486 ? 13.176 -4.654 3.231 1.00 76.94 486 ILE A N 1
ATOM 3679 C CA . ILE A 1 486 ? 12.617 -4.287 1.928 1.00 76.94 486 ILE A CA 1
ATOM 3680 C C . ILE A 1 486 ? 11.104 -4.507 1.951 1.00 76.94 486 ILE A C 1
ATOM 3682 O O . ILE A 1 486 ? 10.618 -5.622 2.163 1.00 76.94 486 ILE A O 1
ATOM 3686 N N . THR A 1 487 ? 10.347 -3.441 1.697 1.00 74.19 487 THR A N 1
ATOM 3687 C CA . THR A 1 487 ? 8.887 -3.497 1.585 1.00 74.19 487 THR A CA 1
ATOM 3688 C C . THR A 1 487 ? 8.491 -4.215 0.294 1.00 74.19 487 THR A C 1
ATOM 3690 O O . THR A 1 487 ? 8.546 -3.640 -0.791 1.00 74.19 487 THR A O 1
ATOM 3693 N N . MET A 1 488 ? 8.082 -5.477 0.411 1.00 78.94 488 MET A N 1
ATOM 3694 C CA . MET A 1 488 ? 7.600 -6.300 -0.705 1.00 78.94 488 MET A CA 1
ATOM 3695 C C . MET A 1 488 ? 6.071 -6.320 -0.761 1.00 78.94 488 MET A C 1
ATOM 3697 O O . MET A 1 488 ? 5.408 -6.131 0.262 1.00 78.94 488 MET A O 1
ATOM 3701 N N . ARG A 1 489 ? 5.503 -6.612 -1.938 1.00 66.31 489 ARG A N 1
ATOM 3702 C CA . ARG A 1 489 ? 4.055 -6.805 -2.083 1.00 66.31 489 ARG A CA 1
ATOM 3703 C C . ARG A 1 489 ? 3.600 -7.975 -1.195 1.00 66.31 489 ARG A C 1
ATOM 3705 O O . ARG A 1 489 ? 4.238 -9.034 -1.244 1.00 66.31 489 ARG A O 1
ATOM 3712 N N . PRO A 1 490 ? 2.537 -7.810 -0.384 1.00 53.06 490 PRO A N 1
ATOM 3713 C CA . PRO A 1 490 ? 2.030 -8.886 0.456 1.00 53.06 490 PRO A CA 1
ATOM 3714 C C . PRO A 1 490 ? 1.562 -10.059 -0.407 1.00 53.06 490 PRO A C 1
ATOM 3716 O O . PRO A 1 490 ? 0.964 -9.876 -1.468 1.00 53.06 490 PRO A O 1
ATOM 3719 N N . GLU A 1 491 ? 1.864 -11.269 0.047 1.00 55.72 491 GLU A N 1
ATOM 3720 C CA . GLU A 1 491 ? 1.507 -12.496 -0.657 1.00 55.72 491 GLU A CA 1
ATOM 3721 C C . GLU A 1 491 ? -0.013 -12.695 -0.676 1.00 55.72 491 GLU A C 1
ATOM 3723 O O . GLU A 1 491 ? -0.682 -12.568 0.353 1.00 55.72 491 GLU A O 1
ATOM 3728 N N . LYS A 1 492 ? -0.557 -13.094 -1.830 1.00 51.16 492 LYS A N 1
ATOM 3729 C CA . LYS A 1 492 ? -1.824 -13.828 -1.869 1.00 51.16 492 LYS A CA 1
ATOM 3730 C C . LYS A 1 492 ? -1.484 -15.295 -1.633 1.00 51.16 492 LYS A C 1
ATOM 3732 O O . LYS A 1 492 ? -0.803 -15.896 -2.458 1.00 51.16 492 LYS A O 1
ATOM 3737 N N . LYS A 1 493 ? -1.906 -15.868 -0.506 1.00 53.78 493 LYS A N 1
ATOM 3738 C CA . LYS A 1 493 ? -1.727 -17.307 -0.285 1.00 53.78 493 LYS A CA 1
ATOM 3739 C C . LYS A 1 493 ? -2.555 -18.096 -1.290 1.00 53.78 493 LYS A C 1
ATOM 3741 O O . LYS A 1 493 ? -3.738 -17.816 -1.475 1.00 53.78 493 LYS A O 1
ATOM 3746 N N . ASP A 1 494 ? -1.919 -19.087 -1.900 1.00 60.19 494 ASP A N 1
ATOM 3747 C CA . ASP A 1 494 ? -2.554 -20.047 -2.792 1.00 60.19 494 ASP A CA 1
ATOM 3748 C C . ASP A 1 494 ? -3.552 -20.912 -2.008 1.00 60.19 494 ASP A C 1
ATOM 3750 O O . ASP A 1 494 ? -3.184 -21.832 -1.274 1.00 60.19 494 ASP A O 1
ATOM 3754 N N . LEU A 1 495 ? -4.837 -20.593 -2.158 1.00 65.69 495 LEU A N 1
ATOM 3755 C CA . LEU A 1 495 ? -5.921 -21.300 -1.484 1.00 65.69 495 LEU A CA 1
ATOM 3756 C C . LEU A 1 495 ? -6.135 -22.722 -2.035 1.00 65.69 495 LEU A C 1
ATOM 3758 O O . LEU A 1 495 ? -6.833 -23.511 -1.401 1.00 65.69 495 LEU A O 1
ATOM 3762 N N . SER A 1 496 ? -5.534 -23.098 -3.174 1.00 64.00 496 SER A N 1
ATOM 3763 C CA . SER A 1 496 ? -5.641 -24.468 -3.702 1.00 64.00 496 SER A CA 1
ATOM 3764 C C . SER A 1 496 ? -4.973 -25.507 -2.790 1.00 64.00 496 SER A C 1
ATOM 3766 O O . SER A 1 496 ? -5.337 -26.685 -2.819 1.00 64.00 496 SER A O 1
ATOM 3768 N N . LYS A 1 497 ? -4.054 -25.058 -1.924 1.00 71.88 497 LYS A N 1
ATOM 3769 C CA . LYS A 1 497 ? -3.303 -25.875 -0.960 1.00 71.88 497 LYS A CA 1
ATOM 3770 C C . LYS A 1 497 ? -3.977 -26.022 0.406 1.00 71.88 497 LYS A C 1
ATOM 3772 O O . LYS A 1 497 ? -3.339 -26.517 1.330 1.00 71.88 497 LYS A O 1
ATOM 3777 N N . LEU A 1 498 ? -5.239 -25.607 0.550 1.00 82.69 498 LEU A N 1
ATOM 3778 C CA . LEU A 1 498 ? -6.004 -25.823 1.781 1.00 82.69 498 LEU A CA 1
ATOM 3779 C C . LEU A 1 498 ? -6.039 -27.310 2.158 1.00 82.69 498 LEU A C 1
ATOM 3781 O O . LEU A 1 498 ? -6.458 -28.168 1.371 1.00 82.69 498 LEU A O 1
ATOM 3785 N N . ASP A 1 499 ? -5.609 -27.599 3.380 1.00 85.62 499 ASP A N 1
ATOM 3786 C CA . ASP A 1 499 ? -5.513 -28.938 3.932 1.00 85.62 499 ASP A CA 1
ATOM 3787 C C . ASP A 1 499 ? -6.845 -29.366 4.559 1.00 85.62 499 ASP A C 1
ATOM 3789 O O . ASP A 1 499 ? -7.117 -29.166 5.741 1.00 85.62 499 ASP A O 1
ATOM 3793 N N . PHE A 1 500 ? -7.679 -30.017 3.750 1.00 90.69 500 PHE A N 1
ATOM 3794 C CA . PHE A 1 500 ? -8.904 -30.664 4.223 1.00 90.69 500 PHE A CA 1
ATOM 3795 C C . PHE A 1 500 ? -8.655 -32.060 4.821 1.00 90.69 500 PHE A C 1
ATOM 3797 O O . PHE A 1 500 ? -9.614 -32.731 5.188 1.00 90.69 500 PHE A O 1
ATOM 3804 N N . SER A 1 501 ? -7.415 -32.560 4.898 1.00 86.94 501 SER A N 1
ATOM 3805 C CA . SER A 1 501 ? -7.158 -33.902 5.449 1.00 86.94 501 SER A CA 1
ATOM 3806 C C . SER A 1 501 ? -7.385 -33.965 6.963 1.00 86.94 501 SER A C 1
ATOM 3808 O O . SER A 1 501 ? -7.695 -35.027 7.511 1.00 86.94 501 SER A O 1
ATOM 3810 N N . LYS A 1 502 ? -7.292 -32.816 7.637 1.00 83.50 502 LYS A N 1
ATOM 3811 C CA . LYS A 1 502 ? -7.578 -32.667 9.062 1.00 83.50 502 LYS A CA 1
ATOM 3812 C C . LYS A 1 502 ? -9.090 -32.578 9.322 1.00 83.50 502 LYS A C 1
ATOM 3814 O O . LYS A 1 502 ? -9.909 -32.426 8.416 1.00 83.50 502 LYS A O 1
ATOM 3819 N N . LEU A 1 503 ? -9.468 -32.725 10.596 1.00 86.75 503 LEU A N 1
ATOM 3820 C CA . LEU A 1 503 ? -10.837 -32.535 11.112 1.00 86.75 503 LEU A CA 1
ATOM 3821 C C . LEU A 1 503 ? -11.949 -33.222 10.286 1.00 86.75 503 LEU A C 1
ATOM 3823 O O . LEU A 1 503 ? -13.061 -32.704 10.183 1.00 86.75 503 LEU A O 1
ATOM 3827 N N . ASN A 1 504 ? -11.668 -34.410 9.738 1.00 87.94 504 ASN A N 1
ATOM 3828 C CA . ASN A 1 504 ? -12.590 -35.198 8.911 1.00 87.94 504 ASN A CA 1
ATOM 3829 C C . ASN A 1 504 ? -13.094 -34.464 7.654 1.00 87.94 504 ASN A C 1
ATOM 3831 O O . ASN A 1 504 ? -14.291 -34.493 7.366 1.00 87.94 504 ASN A O 1
ATOM 3835 N N . GLY A 1 505 ? -12.209 -33.811 6.894 1.00 89.94 505 GLY A N 1
ATOM 3836 C CA . GLY A 1 505 ? -12.620 -33.143 5.654 1.00 89.94 505 GLY A CA 1
ATOM 3837 C C . GLY A 1 505 ? -13.067 -31.698 5.847 1.00 89.94 505 GLY A C 1
ATOM 3838 O O . GLY A 1 505 ? -13.671 -31.137 4.932 1.00 89.94 505 GLY A O 1
ATOM 3839 N N . LEU A 1 506 ? -12.837 -31.112 7.026 1.00 94.94 506 LEU A N 1
ATOM 3840 C CA . LEU A 1 506 ? -13.320 -29.784 7.391 1.00 94.94 506 LEU A CA 1
ATOM 3841 C C . LEU A 1 506 ? -12.169 -28.848 7.742 1.00 94.94 506 LEU A C 1
ATOM 3843 O O . LEU A 1 506 ? -11.219 -29.243 8.404 1.00 94.94 506 LEU A O 1
ATOM 3847 N N . VAL A 1 507 ? -12.329 -27.576 7.399 1.00 95.88 507 VAL A N 1
ATOM 3848 C CA . VAL A 1 507 ? -11.479 -26.482 7.874 1.00 95.88 507 VAL A CA 1
ATOM 3849 C C . VAL A 1 507 ? -12.336 -25.484 8.656 1.00 95.88 507 VAL A C 1
ATOM 3851 O O . VAL A 1 507 ? -13.465 -25.183 8.236 1.00 95.88 507 VAL A O 1
ATOM 3854 N N . PRO A 1 508 ? -11.887 -24.980 9.816 1.00 97.31 508 PRO A N 1
ATOM 3855 C CA . PRO A 1 508 ? -12.526 -23.842 10.456 1.00 97.31 508 PRO A CA 1
ATOM 3856 C C . PRO A 1 508 ? -12.387 -22.605 9.562 1.00 97.31 508 PRO A C 1
ATOM 3858 O O . PRO A 1 508 ? -11.327 -22.318 9.017 1.00 97.31 508 PRO A O 1
ATOM 3861 N N . ALA A 1 509 ? -13.475 -21.858 9.424 1.00 96.94 509 ALA A N 1
ATOM 3862 C CA . ALA A 1 509 ? -13.535 -20.613 8.682 1.00 96.94 509 ALA A CA 1
ATOM 3863 C C . ALA A 1 509 ? -14.027 -19.501 9.607 1.00 96.94 509 ALA A C 1
ATOM 3865 O O . ALA A 1 509 ? -15.181 -19.491 10.050 1.00 96.94 509 ALA A O 1
ATOM 3866 N N . ILE A 1 510 ? -13.124 -18.574 9.906 1.00 97.75 510 ILE A N 1
ATOM 3867 C CA . ILE A 1 510 ? -13.392 -17.353 10.655 1.00 97.75 510 ILE A CA 1
ATOM 3868 C C . ILE A 1 510 ? -13.871 -16.312 9.652 1.00 97.75 510 ILE A C 1
ATOM 3870 O O . ILE A 1 510 ? -13.196 -16.051 8.660 1.00 97.75 510 ILE A O 1
ATOM 3874 N N . VAL A 1 511 ? -15.026 -15.708 9.902 1.00 97.44 511 VAL A N 1
ATOM 3875 C CA . VAL A 1 511 ? -15.543 -14.614 9.081 1.00 97.44 511 VAL A CA 1
ATOM 3876 C C . VAL A 1 511 ? -15.373 -13.310 9.838 1.00 97.44 511 VAL A C 1
ATOM 3878 O O . VAL A 1 511 ? -15.827 -13.199 10.978 1.00 97.44 511 VAL A O 1
ATOM 3881 N N . GLN A 1 512 ? -14.733 -12.335 9.207 1.00 95.88 512 GLN A N 1
ATOM 3882 C CA . GLN A 1 512 ? -14.580 -10.973 9.699 1.00 95.88 512 GLN A CA 1
ATOM 3883 C C . GLN A 1 512 ? -15.324 -9.995 8.799 1.00 95.88 512 GLN A C 1
ATOM 3885 O O . GLN A 1 512 ? -15.430 -10.200 7.592 1.00 95.88 512 GLN A O 1
ATOM 3890 N N . ASP A 1 513 ? -15.817 -8.921 9.398 1.00 88.62 513 ASP A N 1
ATOM 3891 C CA . ASP A 1 513 ? -16.326 -7.777 8.663 1.00 88.62 513 ASP A CA 1
ATOM 3892 C C . ASP A 1 513 ? -15.180 -7.111 7.890 1.00 88.62 513 ASP A C 1
ATOM 3894 O O . ASP A 1 513 ? -14.110 -6.867 8.450 1.00 88.62 513 ASP A O 1
ATOM 3898 N N . ALA A 1 514 ? -15.380 -6.853 6.600 1.00 72.06 514 ALA A N 1
ATOM 3899 C CA . ALA A 1 514 ? -14.326 -6.323 5.739 1.00 72.06 514 ALA A CA 1
ATOM 3900 C C . ALA A 1 514 ? -13.918 -4.879 6.087 1.00 72.06 514 ALA A C 1
ATOM 3902 O O . ALA A 1 514 ? -12.770 -4.511 5.845 1.00 72.06 514 ALA A O 1
ATOM 3903 N N . ASP A 1 515 ? -14.824 -4.085 6.667 1.00 62.81 515 ASP A N 1
ATOM 3904 C CA . ASP A 1 515 ? -14.589 -2.668 6.959 1.00 62.81 515 ASP A CA 1
ATOM 3905 C C . ASP A 1 515 ? -14.039 -2.480 8.384 1.00 62.81 515 ASP A C 1
ATOM 3907 O O . ASP A 1 515 ? -13.104 -1.713 8.612 1.00 62.81 515 ASP A O 1
ATOM 3911 N N . THR A 1 516 ? -14.605 -3.200 9.355 1.00 66.50 516 THR A N 1
ATOM 3912 C CA . THR A 1 516 ? -14.297 -3.049 10.789 1.00 66.50 516 THR A CA 1
ATOM 3913 C C . THR A 1 516 ? -13.327 -4.098 11.326 1.00 66.50 516 THR A C 1
ATOM 3915 O O . THR A 1 516 ? -12.825 -3.959 12.441 1.00 66.50 516 THR A O 1
ATOM 3918 N N . LEU A 1 517 ? -13.073 -5.174 10.570 1.00 76.50 517 LEU A N 1
ATOM 3919 C CA . LEU A 1 517 ? -12.293 -6.349 10.986 1.00 76.50 517 LEU A CA 1
ATOM 3920 C C . LEU A 1 517 ? -12.860 -7.075 12.220 1.00 76.50 517 LEU A C 1
ATOM 3922 O O . LEU A 1 517 ? -12.204 -7.946 12.802 1.00 76.50 517 LEU A O 1
ATOM 3926 N N . GLN A 1 518 ? -14.091 -6.761 12.632 1.00 85.19 518 GLN A N 1
ATOM 3927 C CA . GLN A 1 518 ? -14.756 -7.469 13.716 1.00 85.19 518 GLN A CA 1
ATOM 3928 C C . GLN A 1 518 ? -14.992 -8.926 13.306 1.00 85.19 518 GLN A C 1
ATOM 3930 O O . GLN A 1 518 ? -15.504 -9.195 12.223 1.00 85.19 518 GLN A O 1
ATOM 3935 N N . VAL A 1 519 ? -14.659 -9.886 14.176 1.00 92.88 519 VAL A N 1
ATOM 3936 C CA . VAL A 1 519 ? -15.026 -11.291 13.945 1.00 92.88 519 VAL A CA 1
ATOM 3937 C C . VAL A 1 519 ? -16.542 -11.422 14.035 1.00 92.88 519 VAL A C 1
ATOM 3939 O O . VAL A 1 519 ? -17.122 -11.239 15.104 1.00 92.88 519 VAL A O 1
ATOM 3942 N N . LEU A 1 520 ? -17.174 -11.759 12.916 1.00 93.12 520 LEU A N 1
ATOM 3943 C CA . LEU A 1 520 ? -18.616 -11.916 12.781 1.00 93.12 520 LEU A CA 1
ATOM 3944 C C . LEU A 1 520 ? -19.058 -13.302 13.235 1.00 93.12 520 LEU A C 1
ATOM 3946 O O . LEU A 1 520 ? -19.993 -13.427 14.017 1.00 93.12 520 LEU A O 1
ATOM 3950 N N . MET A 1 521 ? -18.393 -14.359 12.769 1.00 94.81 521 MET A N 1
ATOM 3951 C CA . MET A 1 521 ? -18.712 -15.729 13.170 1.00 94.81 521 MET A CA 1
ATOM 3952 C C . MET A 1 521 ? -17.578 -16.704 12.861 1.00 94.81 521 MET A C 1
ATOM 3954 O O . MET A 1 521 ? -16.671 -16.402 12.092 1.00 94.81 521 MET A O 1
ATOM 3958 N N . LEU A 1 522 ? -17.666 -17.899 13.443 1.00 96.25 522 LEU A N 1
ATOM 3959 C CA . LEU A 1 522 ? -16.861 -19.055 13.069 1.00 96.25 522 LEU A CA 1
ATOM 3960 C C . LEU A 1 522 ? -17.799 -20.160 12.586 1.00 96.25 522 LEU A C 1
ATOM 3962 O O . LEU A 1 522 ? -18.785 -20.485 13.251 1.00 96.25 522 LEU A O 1
ATOM 3966 N N . GLY A 1 523 ? -17.478 -20.751 11.443 1.00 94.94 523 GLY A N 1
ATOM 3967 C CA . GLY A 1 523 ? -18.113 -21.971 10.959 1.00 94.94 523 GLY A CA 1
ATOM 3968 C C . GLY A 1 523 ? -17.078 -22.955 10.433 1.00 94.94 523 GLY A C 1
ATOM 3969 O O . GLY A 1 523 ? -15.881 -22.719 10.538 1.00 94.94 523 GLY A O 1
ATOM 3970 N N . PHE A 1 524 ? -17.537 -24.076 9.887 1.00 97.06 524 PHE A N 1
ATOM 3971 C CA . PHE A 1 524 ? -16.669 -25.086 9.282 1.00 97.06 524 PHE A CA 1
ATOM 3972 C C . PHE A 1 524 ? -17.032 -25.238 7.811 1.00 97.06 524 PHE A C 1
ATOM 3974 O O . PHE A 1 524 ? -18.213 -25.187 7.465 1.00 97.06 524 PHE A O 1
ATOM 3981 N N . MET A 1 525 ? -16.036 -25.427 6.955 1.00 97.56 525 MET A N 1
ATOM 3982 C CA . MET A 1 525 ? -16.214 -25.658 5.524 1.00 97.56 525 MET A CA 1
ATOM 3983 C C . MET A 1 525 ? -15.599 -27.001 5.149 1.00 97.56 525 MET A C 1
ATOM 3985 O O . MET A 1 525 ? -14.482 -27.292 5.559 1.00 97.56 525 MET A O 1
ATOM 3989 N N . ASN A 1 526 ? -16.316 -27.812 4.373 1.00 95.62 526 ASN A N 1
ATOM 3990 C CA . ASN A 1 526 ? -15.693 -28.867 3.576 1.00 95.62 526 ASN A CA 1
ATOM 3991 C C . ASN A 1 526 ? -15.278 -28.292 2.210 1.00 95.62 526 ASN A C 1
ATOM 3993 O O . ASN A 1 526 ? -15.563 -27.127 1.917 1.00 95.62 526 ASN A O 1
ATOM 3997 N N . ARG A 1 527 ? -14.627 -29.107 1.371 1.00 93.94 527 ARG A N 1
ATOM 3998 C CA . ARG A 1 527 ? -14.185 -28.690 0.031 1.00 93.94 527 ARG A CA 1
ATOM 3999 C C . ARG A 1 527 ? -15.328 -28.087 -0.796 1.00 93.94 527 ARG A C 1
ATOM 4001 O O . ARG A 1 527 ? -15.183 -26.977 -1.297 1.00 93.94 527 ARG A O 1
ATOM 4008 N N . ASP A 1 528 ? -16.490 -28.738 -0.817 1.00 94.81 528 ASP A N 1
ATOM 4009 C CA . ASP A 1 528 ? -17.658 -28.258 -1.569 1.00 94.81 528 ASP A CA 1
ATOM 4010 C C . ASP A 1 528 ? -18.188 -26.907 -1.052 1.00 94.81 528 ASP A C 1
ATOM 4012 O O . ASP A 1 528 ? -18.560 -26.034 -1.834 1.00 94.81 528 ASP A O 1
ATOM 4016 N N . ALA A 1 529 ? -18.226 -26.702 0.272 1.00 96.50 529 ALA A N 1
ATOM 4017 C CA . ALA A 1 529 ? -18.654 -25.437 0.874 1.00 96.50 529 ALA A CA 1
ATOM 4018 C C . ALA A 1 529 ? -17.689 -24.291 0.544 1.00 96.50 529 ALA A C 1
ATOM 4020 O O . ALA A 1 529 ? -18.125 -23.168 0.280 1.00 96.50 529 ALA A O 1
ATOM 4021 N N . PHE A 1 530 ? -16.387 -24.583 0.537 1.00 94.94 530 PHE A N 1
ATOM 4022 C CA . PHE A 1 530 ? -15.349 -23.637 0.147 1.00 94.94 530 PHE A CA 1
ATOM 4023 C C . PHE A 1 530 ? -15.472 -23.252 -1.336 1.00 94.94 530 PHE A C 1
ATOM 4025 O O . PHE A 1 530 ? -15.568 -22.067 -1.655 1.00 94.94 530 PHE A O 1
ATOM 4032 N N . GLU A 1 531 ? -15.583 -24.232 -2.235 1.00 89.44 531 GLU A N 1
ATOM 4033 C CA . GLU A 1 531 ? -15.754 -23.998 -3.676 1.00 89.44 531 GLU A CA 1
ATOM 4034 C C . GLU A 1 531 ? -17.041 -23.224 -3.983 1.00 89.44 531 GLU A C 1
ATOM 4036 O O . GLU A 1 531 ? -17.034 -22.267 -4.764 1.00 89.44 531 GLU A O 1
ATOM 4041 N N . LYS A 1 532 ? -18.143 -23.562 -3.302 1.00 93.50 532 LYS A N 1
ATOM 4042 C CA . LYS A 1 532 ? -19.402 -22.823 -3.419 1.00 93.50 532 LYS A CA 1
ATOM 4043 C C . LYS A 1 532 ? -19.285 -21.389 -2.904 1.00 93.50 532 LYS A C 1
ATOM 4045 O O . LYS A 1 532 ? -19.856 -20.487 -3.506 1.00 93.50 532 LYS A O 1
ATOM 4050 N N . THR A 1 533 ? -18.530 -21.161 -1.829 1.00 94.62 533 THR A N 1
ATOM 4051 C CA . THR A 1 533 ? -18.278 -19.811 -1.298 1.00 94.62 533 THR A CA 1
ATOM 4052 C C . THR A 1 533 ? -17.554 -18.933 -2.316 1.00 94.62 533 THR A C 1
ATOM 4054 O O . THR A 1 533 ? -17.953 -17.785 -2.517 1.00 94.62 533 THR A O 1
ATOM 4057 N N . LEU A 1 534 ? -16.530 -19.476 -2.982 1.00 85.12 534 LEU A N 1
ATOM 4058 C CA . LEU A 1 534 ? -15.805 -18.770 -4.041 1.00 85.12 534 LEU A CA 1
ATOM 4059 C C . LEU A 1 534 ? -16.683 -18.514 -5.271 1.00 85.12 534 LEU A C 1
ATOM 4061 O O . LEU A 1 534 ? -16.627 -17.432 -5.846 1.00 85.12 534 LEU A O 1
ATOM 4065 N N . THR A 1 535 ? -17.509 -19.491 -5.650 1.00 85.00 535 THR A N 1
ATOM 4066 C CA . THR A 1 535 ? -18.361 -19.414 -6.846 1.00 85.00 535 THR A CA 1
ATOM 4067 C C . THR A 1 535 ? -19.521 -18.434 -6.671 1.00 85.00 535 THR A C 1
ATOM 4069 O O . THR A 1 535 ? -19.784 -17.615 -7.548 1.00 85.00 535 THR A O 1
ATOM 4072 N N . ASP A 1 536 ? -20.220 -18.496 -5.536 1.00 89.50 536 ASP A N 1
ATOM 4073 C CA . ASP A 1 536 ? -21.433 -17.706 -5.300 1.00 89.50 536 ASP A CA 1
ATOM 4074 C C . ASP A 1 536 ? -21.135 -16.287 -4.782 1.00 89.50 536 ASP A C 1
ATOM 4076 O O . ASP A 1 536 ? -22.041 -15.453 -4.708 1.00 89.50 536 ASP A O 1
ATOM 4080 N N . GLY A 1 537 ? -19.904 -16.022 -4.327 1.00 89.69 537 GLY A N 1
ATOM 4081 C CA . GLY A 1 537 ? -19.544 -14.772 -3.648 1.00 89.69 537 GLY A CA 1
ATOM 4082 C C . GLY A 1 537 ? -20.256 -14.576 -2.302 1.00 89.69 537 GLY A C 1
ATOM 4083 O O . GLY A 1 537 ? -20.345 -13.456 -1.794 1.00 89.69 537 GLY A O 1
ATOM 4084 N N . LYS A 1 538 ? -20.790 -15.653 -1.712 1.00 95.69 538 LYS A N 1
ATOM 4085 C CA . LYS A 1 538 ? -21.509 -15.654 -0.430 1.00 95.69 538 LYS A CA 1
ATOM 4086 C C . LYS A 1 538 ? -20.997 -16.766 0.471 1.00 95.69 538 LYS A C 1
ATOM 4088 O O . LYS A 1 538 ? -20.831 -17.903 0.030 1.00 95.69 538 LYS A O 1
ATOM 4093 N N . VAL A 1 539 ? -20.814 -16.458 1.754 1.00 96.94 539 VAL A N 1
ATOM 4094 C CA . VAL A 1 539 ? -20.269 -17.420 2.721 1.00 96.94 539 VAL A CA 1
ATOM 4095 C C . VAL A 1 539 ? -21.184 -18.639 2.859 1.00 96.94 539 VAL A C 1
ATOM 4097 O O . VAL A 1 539 ? -22.340 -18.536 3.283 1.00 96.94 539 VAL A O 1
ATOM 4100 N N . THR A 1 540 ? -20.636 -19.808 2.534 1.00 97.25 540 THR A N 1
ATOM 4101 C CA . THR A 1 540 ? -21.301 -21.107 2.631 1.00 97.25 540 THR A CA 1
ATOM 4102 C C . THR A 1 540 ? -20.517 -22.019 3.560 1.00 97.25 540 THR A C 1
ATOM 4104 O O . THR A 1 540 ? -19.333 -22.253 3.361 1.00 97.25 540 THR A O 1
ATOM 4107 N N . PHE A 1 541 ? -21.182 -22.567 4.572 1.00 97.12 541 PHE A N 1
ATOM 4108 C CA . PHE A 1 541 ? -20.591 -23.509 5.518 1.00 97.12 541 PHE A CA 1
ATOM 4109 C C . PHE A 1 541 ? -21.090 -24.931 5.274 1.00 97.12 541 PHE A C 1
ATOM 4111 O O . PHE A 1 541 ? -22.134 -25.153 4.662 1.00 97.12 541 PHE A O 1
ATOM 4118 N N . PHE A 1 542 ? -20.385 -25.903 5.843 1.00 96.38 542 PHE A N 1
ATOM 4119 C CA . PHE A 1 542 ? -20.891 -27.252 6.031 1.00 96.38 542 PHE A CA 1
ATOM 4120 C C . PHE A 1 542 ? -21.532 -27.374 7.421 1.00 96.38 542 PHE A C 1
ATOM 4122 O O . PHE A 1 542 ? -20.870 -27.293 8.460 1.00 96.38 542 PHE A O 1
ATOM 4129 N N . SER A 1 543 ? -22.853 -27.555 7.464 1.00 92.25 543 SER A N 1
ATOM 4130 C CA . SER A 1 543 ? -23.583 -27.744 8.715 1.00 92.25 543 SER A CA 1
ATOM 4131 C C . SER A 1 543 ? -23.343 -29.151 9.254 1.00 92.25 543 SER A C 1
ATOM 4133 O O . SER A 1 543 ? -23.931 -30.115 8.773 1.00 92.25 543 SER A O 1
ATOM 4135 N N . ARG A 1 544 ? -22.522 -29.268 10.302 1.00 90.31 544 ARG A N 1
ATOM 4136 C CA . ARG A 1 544 ? -22.198 -30.556 10.947 1.00 90.31 544 ARG A CA 1
ATOM 4137 C C . ARG A 1 544 ? -23.414 -31.258 11.564 1.00 90.31 544 ARG A C 1
ATOM 4139 O O . ARG A 1 544 ? -23.451 -32.477 11.604 1.00 90.31 544 ARG A O 1
ATOM 4146 N N . SER A 1 545 ? -24.408 -30.503 12.036 1.00 87.56 545 SER A N 1
ATOM 4147 C CA . SER A 1 545 ? -25.629 -31.063 12.634 1.00 87.56 545 SER A CA 1
ATOM 4148 C C . SER A 1 545 ? -26.665 -31.486 11.595 1.00 87.56 545 SER A C 1
ATOM 4150 O O . SER A 1 545 ? -27.357 -32.478 11.795 1.00 87.56 545 SER A O 1
ATOM 4152 N N . LYS A 1 546 ? -26.780 -30.747 10.484 1.00 86.69 546 LYS A N 1
ATOM 4153 C CA . LYS A 1 546 ? -27.731 -31.047 9.398 1.00 86.69 546 LYS A CA 1
ATOM 4154 C C . LYS A 1 546 ? -27.115 -31.867 8.260 1.00 86.69 546 LYS A C 1
ATOM 4156 O O . LYS A 1 546 ? -27.823 -32.197 7.317 1.00 86.69 546 LYS A O 1
ATOM 4161 N N . ASN A 1 547 ? -25.814 -32.144 8.338 1.00 91.19 547 ASN A N 1
ATOM 4162 C CA . ASN A 1 547 ? -25.007 -32.853 7.348 1.00 91.19 547 ASN A CA 1
ATOM 4163 C C . ASN A 1 547 ? -25.230 -32.365 5.903 1.00 91.19 547 ASN A C 1
ATOM 4165 O O . ASN A 1 547 ? -25.463 -33.156 4.992 1.00 91.19 547 ASN A O 1
ATOM 4169 N N . ARG A 1 548 ? -25.223 -31.041 5.705 1.00 94.50 548 ARG A N 1
ATOM 4170 C CA . ARG A 1 548 ? -25.441 -30.410 4.394 1.00 94.50 548 ARG A CA 1
ATOM 4171 C C . ARG A 1 548 ? -24.710 -29.082 4.258 1.00 94.50 548 ARG A C 1
ATOM 4173 O O . ARG A 1 548 ? -24.390 -28.442 5.262 1.00 94.50 548 ARG A O 1
ATOM 4180 N N . LEU A 1 549 ? -24.553 -28.623 3.018 1.00 95.31 549 LEU A N 1
ATOM 4181 C CA . LEU A 1 549 ? -24.191 -27.237 2.727 1.00 95.31 549 LEU A CA 1
ATOM 4182 C C . LEU A 1 549 ? -25.270 -26.287 3.261 1.00 95.31 549 LEU A C 1
ATOM 4184 O O . LEU A 1 549 ? -26.473 -26.539 3.133 1.00 95.31 549 LEU A O 1
ATOM 4188 N N . TRP A 1 550 ? -24.824 -25.207 3.888 1.00 95.06 550 TRP A N 1
ATOM 4189 C CA . TRP A 1 550 ? -25.659 -24.179 4.490 1.00 95.06 550 TRP A CA 1
ATOM 4190 C C . TRP A 1 550 ? -25.090 -22.811 4.136 1.00 95.06 550 TRP A C 1
ATOM 4192 O O . TRP A 1 550 ? -24.019 -22.431 4.615 1.00 95.06 550 TRP A O 1
ATOM 4202 N N . GLN A 1 551 ? -25.802 -22.067 3.293 1.00 94.50 551 GLN A N 1
ATOM 4203 C CA . GLN A 1 551 ? -25.400 -20.711 2.949 1.00 94.50 551 GLN A CA 1
ATOM 4204 C C . GLN A 1 551 ? -25.905 -19.757 4.030 1.00 94.50 551 GLN A C 1
ATOM 4206 O O . GLN A 1 551 ? -27.097 -19.732 4.357 1.00 94.50 551 GLN A O 1
ATOM 4211 N N . LYS A 1 552 ? -25.006 -18.968 4.626 1.00 93.00 552 LYS A N 1
ATOM 4212 C CA . LYS A 1 552 ? -25.407 -18.047 5.691 1.00 93.00 552 LYS A CA 1
ATOM 4213 C C . LYS A 1 552 ? -26.393 -17.027 5.124 1.00 93.00 552 LYS A C 1
ATOM 4215 O O . LYS A 1 552 ? -26.071 -16.332 4.171 1.00 93.00 552 LYS A O 1
ATOM 4220 N N . GLY A 1 553 ? -27.573 -16.936 5.739 1.00 86.75 553 GLY A N 1
ATOM 4221 C CA . GLY A 1 553 ? -28.648 -16.037 5.308 1.00 86.75 553 GLY A CA 1
ATOM 4222 C C . GLY A 1 553 ? -29.744 -16.707 4.478 1.00 86.75 553 GLY A C 1
ATOM 4223 O O . GLY A 1 553 ? -30.769 -16.075 4.260 1.00 86.75 553 GLY A O 1
ATOM 4224 N N . GLU A 1 554 ? -29.611 -17.989 4.103 1.00 88.31 554 GLU A N 1
ATOM 4225 C CA . GLU A 1 554 ? -30.592 -18.678 3.237 1.00 88.31 554 GLU A CA 1
ATOM 4226 C C . GLU A 1 554 ? -32.034 -18.696 3.786 1.00 88.31 554 GLU A C 1
ATOM 4228 O O . GLU A 1 554 ? -32.979 -18.787 3.012 1.00 88.31 554 GLU A O 1
ATOM 4233 N N . SER A 1 555 ? -32.217 -18.596 5.109 1.00 84.12 555 SER A N 1
ATOM 4234 C CA . SER A 1 555 ? -33.543 -18.541 5.750 1.00 84.12 555 SER A CA 1
ATOM 4235 C C . SER A 1 555 ? -33.931 -17.151 6.255 1.00 84.12 555 SER A C 1
ATOM 4237 O O . SER A 1 555 ? -35.116 -16.873 6.386 1.00 84.12 555 SER A O 1
ATOM 4239 N N . SER A 1 556 ? -32.956 -16.297 6.586 1.00 83.12 556 SER A N 1
ATOM 4240 C CA . SER A 1 556 ? -33.205 -14.998 7.230 1.00 83.12 556 SER A CA 1
ATOM 4241 C C . SER A 1 556 ? -33.047 -13.797 6.297 1.00 83.12 556 SER A C 1
ATOM 4243 O O . SER A 1 556 ? -33.380 -12.692 6.697 1.00 83.12 556 SER A O 1
ATOM 4245 N N . GLY A 1 557 ? -32.480 -13.980 5.102 1.00 86.62 557 GLY A N 1
ATOM 4246 C CA . GLY A 1 557 ? -32.097 -12.897 4.189 1.00 86.62 557 GLY A CA 1
ATOM 4247 C C . GLY A 1 557 ? -30.775 -12.199 4.540 1.00 86.62 557 GLY A C 1
ATOM 4248 O O . GLY A 1 557 ? -30.210 -11.525 3.687 1.00 86.62 557 GLY A O 1
ATOM 4249 N N . ASN A 1 558 ? -30.233 -12.409 5.746 1.00 89.19 558 ASN A N 1
ATOM 4250 C CA . ASN A 1 558 ? -28.993 -11.764 6.200 1.00 89.19 558 ASN A CA 1
ATOM 4251 C C . ASN A 1 558 ? -27.756 -12.538 5.717 1.00 89.19 558 ASN A C 1
ATOM 4253 O O . ASN A 1 558 ? -27.213 -13.389 6.447 1.00 89.19 558 ASN A O 1
ATOM 4257 N N . PHE A 1 559 ? -27.355 -12.288 4.470 1.00 93.88 559 PHE A N 1
ATOM 4258 C CA . PHE A 1 559 ? -26.189 -12.907 3.842 1.00 93.88 559 PHE A CA 1
ATOM 4259 C C . PHE A 1 559 ? -24.870 -12.269 4.294 1.00 93.88 559 PHE A C 1
ATOM 4261 O O . PHE A 1 559 ? -24.834 -11.158 4.816 1.00 93.88 559 PHE A O 1
ATOM 4268 N N . LEU A 1 560 ? -23.769 -12.988 4.067 1.00 95.62 560 LEU A N 1
ATOM 4269 C CA . LEU A 1 560 ? -22.407 -12.469 4.192 1.00 95.62 560 LEU A CA 1
ATOM 4270 C C . LEU A 1 560 ? -21.764 -12.498 2.801 1.00 95.62 560 LEU A C 1
ATOM 4272 O O . LEU A 1 560 ? -21.498 -13.582 2.273 1.00 95.62 560 LEU A O 1
ATOM 4276 N N . LYS A 1 561 ? -21.558 -11.325 2.194 1.00 94.25 561 LYS A N 1
ATOM 4277 C CA . LYS A 1 561 ? -20.937 -11.181 0.867 1.00 94.25 561 LYS A CA 1
ATOM 4278 C C . LYS A 1 561 ? -19.424 -11.267 0.981 1.00 94.25 561 LYS A C 1
ATOM 4280 O O . LYS A 1 561 ? -18.839 -10.491 1.724 1.00 94.25 561 LYS A O 1
ATOM 4285 N N . VAL A 1 562 ? -18.798 -12.186 0.258 1.00 91.62 562 VAL A N 1
ATOM 4286 C CA . VAL A 1 562 ? -17.348 -12.410 0.312 1.00 91.62 562 VAL A CA 1
ATOM 4287 C C . VAL A 1 562 ? -16.619 -11.262 -0.382 1.00 91.62 562 VAL A C 1
ATOM 4289 O O . VAL A 1 562 ? -16.934 -10.927 -1.520 1.00 91.62 562 VAL A O 1
ATOM 4292 N N . ILE A 1 563 ? -15.637 -10.683 0.305 1.00 86.69 563 ILE A N 1
ATOM 4293 C CA . ILE A 1 563 ? -14.712 -9.679 -0.234 1.00 86.69 563 ILE A CA 1
ATOM 4294 C C . ILE A 1 563 ? -13.347 -10.314 -0.494 1.00 86.69 563 ILE A C 1
ATOM 4296 O O . ILE A 1 563 ? -12.773 -10.147 -1.565 1.00 86.69 563 ILE A O 1
ATOM 4300 N N . GLU A 1 564 ? -12.832 -11.072 0.475 1.00 84.25 564 GLU A N 1
ATOM 4301 C CA . GLU A 1 564 ? -11.522 -11.714 0.379 1.00 84.25 564 GLU A CA 1
ATOM 4302 C C . GLU A 1 564 ? -11.510 -13.022 1.177 1.00 84.25 564 GLU A C 1
ATOM 4304 O O . GLU A 1 564 ? -12.190 -13.144 2.196 1.00 84.25 564 GLU A O 1
ATOM 4309 N N . VAL A 1 565 ? -10.712 -13.996 0.740 1.00 86.56 565 VAL A N 1
ATOM 4310 C CA . VAL A 1 565 ? -10.479 -15.251 1.464 1.00 86.56 565 VAL A CA 1
ATOM 4311 C C . VAL A 1 565 ? -8.976 -15.471 1.612 1.00 86.56 565 VAL A C 1
ATOM 4313 O O . VAL A 1 565 ? -8.222 -15.307 0.657 1.00 86.56 565 VAL A O 1
ATOM 4316 N N . LYS A 1 566 ? -8.539 -15.833 2.817 1.00 85.62 566 LYS A N 1
ATOM 4317 C CA . LYS A 1 566 ? -7.144 -16.098 3.195 1.00 85.62 566 LYS A CA 1
ATOM 4318 C C . LYS A 1 566 ? -7.059 -17.429 3.929 1.00 85.62 566 LYS A C 1
ATOM 4320 O O . LYS A 1 566 ? -8.009 -17.815 4.604 1.00 85.62 566 LYS A O 1
ATOM 4325 N N . SER A 1 567 ? -5.906 -18.086 3.854 1.00 86.00 567 SER A N 1
ATOM 4326 C CA . SER A 1 567 ? -5.565 -19.223 4.713 1.00 86.00 567 SER A CA 1
ATOM 4327 C C . SER A 1 567 ? -4.529 -18.838 5.775 1.00 86.00 567 SER A C 1
ATOM 4329 O O . SER A 1 567 ? -3.772 -17.865 5.633 1.00 86.00 567 SER A O 1
ATOM 4331 N N . ASP A 1 568 ? -4.479 -19.586 6.870 1.00 81.06 568 ASP A N 1
ATOM 4332 C CA . ASP A 1 568 ? -3.446 -19.460 7.897 1.00 81.06 568 ASP A CA 1
ATOM 4333 C C . ASP A 1 568 ? -2.117 -20.125 7.482 1.00 81.06 568 ASP A C 1
ATOM 4335 O O . ASP A 1 568 ? -1.904 -20.444 6.310 1.00 81.06 568 ASP A O 1
ATOM 4339 N N . CYS A 1 569 ? -1.105 -20.122 8.357 1.00 72.62 569 CYS A N 1
ATOM 4340 C CA . CYS A 1 569 ? 0.278 -20.431 7.962 1.00 72.62 569 CYS A CA 1
ATOM 4341 C C . CYS A 1 569 ? 0.501 -21.887 7.538 1.00 72.62 569 CYS A C 1
ATOM 4343 O O . CYS A 1 569 ? 1.351 -22.113 6.678 1.00 72.62 569 CYS A O 1
ATOM 4345 N N . ASP A 1 570 ? -0.259 -22.833 8.078 1.00 81.44 570 ASP A N 1
ATOM 4346 C CA . ASP A 1 570 ? -0.233 -24.247 7.702 1.00 81.44 570 ASP A CA 1
ATOM 4347 C C . ASP A 1 570 ? -1.433 -24.660 6.835 1.00 81.44 570 ASP A C 1
ATOM 4349 O O . ASP A 1 570 ? -1.548 -25.824 6.464 1.00 81.44 570 ASP A O 1
ATOM 4353 N N . SER A 1 571 ? -2.244 -23.686 6.407 1.00 83.56 571 SER A N 1
ATOM 4354 C CA . SER A 1 571 ? -3.342 -23.849 5.449 1.00 83.56 571 SER A CA 1
ATOM 4355 C C . SER A 1 571 ? -4.431 -24.813 5.909 1.00 83.56 571 SER A C 1
ATOM 4357 O O . SER A 1 571 ? -5.090 -25.421 5.069 1.00 83.56 571 SER A O 1
ATOM 4359 N N . ASP A 1 572 ? -4.652 -24.939 7.215 1.00 90.69 572 ASP A N 1
ATOM 4360 C CA . ASP A 1 572 ? -5.740 -25.751 7.760 1.00 90.69 572 ASP A CA 1
ATOM 4361 C C . ASP A 1 572 ? -6.931 -24.920 8.248 1.00 90.69 572 ASP A C 1
ATOM 4363 O O . ASP A 1 572 ? -7.978 -25.481 8.568 1.00 90.69 572 ASP A O 1
ATOM 4367 N N . SER A 1 573 ? -6.803 -23.590 8.239 1.00 92.81 573 SER A N 1
ATOM 4368 C CA . SER A 1 573 ? -7.846 -22.662 8.663 1.00 92.81 573 SER A CA 1
ATOM 4369 C C . SER A 1 573 ? -8.033 -21.520 7.664 1.00 92.81 573 SER A C 1
ATOM 4371 O O . SER A 1 573 ? -7.106 -21.075 6.983 1.00 92.81 573 SER A O 1
ATOM 4373 N N . LEU A 1 574 ? -9.262 -21.009 7.591 1.00 94.62 574 LEU A N 1
ATOM 4374 C CA . LEU A 1 574 ? -9.663 -19.920 6.705 1.00 94.62 574 LEU A CA 1
ATOM 4375 C C . LEU A 1 574 ? -9.986 -18.642 7.479 1.00 94.62 574 LEU A C 1
ATOM 4377 O O . LEU A 1 574 ? -10.663 -18.671 8.508 1.00 94.62 574 LEU A O 1
ATOM 4381 N N . LEU A 1 575 ? -9.586 -17.509 6.907 1.00 94.56 575 LEU A N 1
ATOM 4382 C CA . LEU A 1 575 ? -10.081 -16.184 7.247 1.00 94.56 575 LEU A CA 1
ATOM 4383 C C . LEU A 1 575 ? -10.811 -15.594 6.039 1.00 94.56 575 LEU A C 1
ATOM 4385 O O . LEU A 1 575 ? -10.220 -15.400 4.980 1.00 94.56 575 LEU A O 1
ATOM 4389 N N . ILE A 1 576 ? -12.091 -15.284 6.204 1.00 96.00 576 ILE A N 1
ATOM 4390 C CA . ILE A 1 576 ? -12.942 -14.708 5.167 1.00 96.00 576 ILE A CA 1
ATOM 4391 C C . ILE A 1 576 ? -13.303 -13.287 5.578 1.00 96.00 576 ILE A C 1
ATOM 4393 O O . ILE A 1 576 ? -13.956 -13.089 6.600 1.00 96.00 576 ILE A O 1
ATOM 4397 N N . LEU A 1 577 ? -12.913 -12.303 4.773 1.00 89.19 577 LEU A N 1
ATOM 4398 C CA . LEU A 1 577 ? -13.434 -10.946 4.880 1.00 89.19 577 LEU A CA 1
ATOM 4399 C C . LEU A 1 577 ? -14.757 -10.883 4.125 1.00 89.19 577 LEU A C 1
ATOM 4401 O O . LEU A 1 577 ? -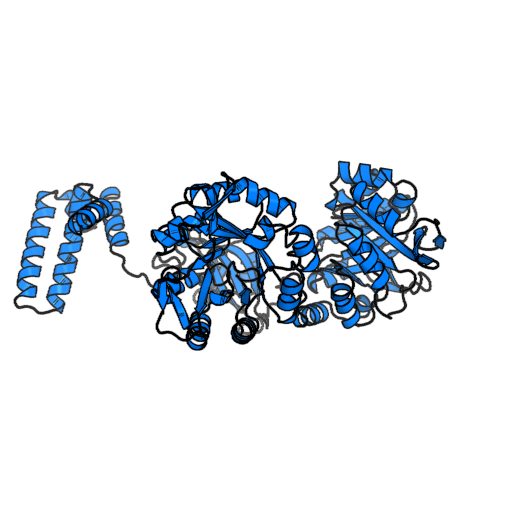14.816 -11.224 2.941 1.00 89.19 577 LEU A O 1
ATOM 4405 N N . ALA A 1 578 ? -15.817 -10.463 4.804 1.00 93.56 578 ALA A N 1
ATOM 4406 C CA . ALA A 1 578 ? -17.153 -10.389 4.242 1.00 93.56 578 ALA A CA 1
ATOM 4407 C C . ALA A 1 578 ? -17.881 -9.110 4.661 1.00 93.56 578 ALA A C 1
ATOM 4409 O O . ALA A 1 578 ? -17.597 -8.538 5.707 1.00 93.56 578 ALA A O 1
ATOM 4410 N N . LYS A 1 579 ? -18.855 -8.682 3.855 1.00 92.00 579 LYS A N 1
ATOM 4411 C CA . LYS A 1 579 ? -19.763 -7.579 4.178 1.00 92.00 579 LYS A CA 1
ATOM 4412 C C . LYS A 1 579 ? -21.133 -8.140 4.587 1.00 92.00 579 LYS A C 1
ATOM 4414 O O . LYS A 1 579 ? -21.745 -8.846 3.774 1.00 92.00 579 LYS A O 1
ATOM 4419 N N . PRO A 1 580 ? -21.603 -7.904 5.824 1.00 90.38 580 PRO A N 1
ATOM 4420 C CA . PRO A 1 580 ? -22.883 -8.418 6.294 1.00 90.38 580 PRO A CA 1
ATOM 4421 C C . PRO A 1 580 ? -24.067 -7.633 5.714 1.00 90.38 580 PRO A C 1
ATOM 4423 O O . PRO A 1 580 ? -24.074 -6.406 5.696 1.00 90.38 580 PRO A O 1
ATOM 4426 N N . GLU A 1 581 ? -25.103 -8.343 5.270 1.00 89.56 581 GLU A N 1
ATOM 4427 C CA . GLU A 1 581 ? -26.382 -7.773 4.821 1.00 89.56 581 GLU A CA 1
ATOM 4428 C C . GLU A 1 581 ? -27.432 -7.862 5.940 1.00 89.56 581 GLU A C 1
ATOM 4430 O O . GLU A 1 581 ? -28.498 -8.447 5.771 1.00 89.56 581 GLU A O 1
ATOM 4435 N N . GLY A 1 582 ? -27.091 -7.338 7.119 1.00 84.25 582 GLY A N 1
ATOM 4436 C CA . GLY A 1 582 ? -27.900 -7.416 8.341 1.00 84.25 582 GLY A CA 1
ATOM 4437 C C . GLY A 1 582 ? -27.252 -8.272 9.437 1.00 84.25 582 GLY A C 1
ATOM 4438 O O . GLY A 1 582 ? -26.094 -8.671 9.309 1.00 84.25 582 GLY A O 1
ATOM 4439 N N . PRO A 1 583 ? -27.976 -8.580 10.530 1.00 83.56 583 PRO A N 1
ATOM 4440 C CA . PRO A 1 583 ? -27.418 -9.318 11.659 1.00 83.56 583 PRO A CA 1
ATOM 4441 C C . PRO A 1 583 ? -26.813 -10.675 11.275 1.00 83.56 583 PRO A C 1
ATOM 4443 O O . PRO A 1 583 ? -27.480 -11.535 10.677 1.00 83.56 583 PRO A O 1
ATOM 4446 N N . THR A 1 584 ? -25.558 -10.901 11.675 1.00 87.81 584 THR A N 1
ATOM 4447 C CA . THR A 1 584 ? -24.896 -12.199 11.493 1.00 87.81 584 THR A CA 1
ATOM 4448 C C . THR A 1 584 ? -25.476 -13.236 12.447 1.00 87.81 584 THR A C 1
ATOM 4450 O O . THR A 1 584 ? -25.704 -14.379 12.044 1.00 87.81 584 THR A O 1
ATOM 4453 N N . CYS A 1 585 ? -25.750 -12.857 13.696 1.00 84.00 585 CYS A N 1
ATOM 4454 C CA . CYS A 1 585 ? -26.270 -13.778 14.693 1.00 84.00 585 CYS A CA 1
ATOM 4455 C C . CYS A 1 585 ? -27.799 -13.886 14.638 1.00 84.00 585 CYS A C 1
ATOM 4457 O O . CYS A 1 585 ? -28.510 -12.919 14.369 1.00 84.00 585 CYS A O 1
ATOM 4459 N N . HIS A 1 586 ? -28.319 -15.065 14.981 1.00 79.31 586 HIS A N 1
ATOM 4460 C CA . HIS A 1 586 ? -29.757 -15.306 15.127 1.00 79.31 586 HIS A CA 1
ATOM 4461 C C . HIS A 1 586 ? -30.388 -14.532 16.300 1.00 79.31 586 HIS A C 1
ATOM 4463 O O . HIS A 1 586 ? -31.603 -14.390 16.342 1.00 79.31 586 HIS A O 1
ATOM 4469 N N . THR A 1 587 ? -29.576 -14.014 17.228 1.00 76.44 587 THR A N 1
ATOM 4470 C CA . THR A 1 587 ? -30.008 -13.143 18.333 1.00 76.44 587 THR A CA 1
ATOM 4471 C C . THR A 1 587 ? -30.144 -11.673 17.924 1.00 76.44 587 THR A C 1
ATOM 4473 O O . THR A 1 587 ? -30.442 -10.837 18.768 1.00 76.44 587 THR A O 1
ATOM 4476 N N . GLY A 1 588 ? -29.895 -11.336 16.653 1.00 74.69 588 GLY A N 1
ATOM 4477 C CA . GLY A 1 588 ? -29.977 -9.964 16.145 1.00 74.69 588 GLY A CA 1
ATOM 4478 C C . GLY A 1 588 ? -28.686 -9.151 16.271 1.00 74.69 588 GLY A C 1
ATOM 4479 O O . GLY A 1 588 ? -28.659 -8.006 15.836 1.00 74.69 588 GLY A O 1
ATOM 4480 N N . THR A 1 589 ? -27.600 -9.723 16.800 1.00 78.25 589 THR A N 1
ATOM 4481 C CA . THR A 1 589 ? -26.297 -9.044 16.878 1.00 78.25 589 THR A CA 1
ATOM 4482 C C . THR A 1 589 ? -25.517 -9.131 15.563 1.00 78.25 589 THR A C 1
ATOM 4484 O O . THR A 1 589 ? -25.606 -10.111 14.813 1.00 78.25 589 THR A O 1
ATOM 4487 N N . GLU A 1 590 ? -24.688 -8.118 15.305 1.00 82.19 590 GLU A N 1
ATOM 4488 C CA . GLU A 1 590 ? -23.790 -8.068 14.141 1.00 82.19 590 GLU A CA 1
ATOM 4489 C C . GLU A 1 590 ? -22.748 -9.193 14.157 1.00 82.19 590 GLU A C 1
ATOM 4491 O O . GLU A 1 590 ? -22.352 -9.668 13.100 1.00 82.19 590 GLU A O 1
ATOM 4496 N N . SER A 1 591 ? -22.385 -9.700 15.339 1.00 86.50 591 SER A N 1
ATOM 4497 C CA . SER A 1 591 ? -21.451 -10.813 15.531 1.00 86.50 591 SER A CA 1
ATOM 4498 C C . SER A 1 591 ? -22.040 -11.900 16.434 1.00 86.50 591 SER A C 1
ATOM 4500 O O . SER A 1 591 ? -22.685 -11.604 17.440 1.00 86.50 591 SER A O 1
ATOM 4502 N N . CYS A 1 592 ? -21.750 -13.167 16.126 1.00 87.50 592 CYS A N 1
ATOM 4503 C CA . CYS A 1 592 ? -21.982 -14.331 16.988 1.00 87.50 592 CYS A CA 1
ATOM 4504 C C . CYS A 1 592 ? -21.187 -14.281 18.305 1.00 87.50 592 CYS A C 1
ATOM 4506 O O . CYS A 1 592 ? -21.496 -15.032 19.226 1.00 87.50 592 CYS A O 1
ATOM 4508 N N . PHE A 1 593 ? -20.161 -13.431 18.387 1.00 84.19 593 PHE A N 1
ATOM 4509 C CA . PHE A 1 593 ? -19.345 -13.201 19.583 1.00 84.19 593 PHE A CA 1
ATOM 4510 C C . PHE A 1 593 ? -19.680 -11.873 20.274 1.00 84.19 593 PHE A C 1
ATOM 4512 O O . PHE A 1 593 ? -19.128 -11.567 21.333 1.00 84.19 593 PHE A O 1
ATOM 4519 N N . GLY A 1 594 ? -20.564 -11.070 19.676 1.00 66.81 594 GLY A N 1
ATOM 4520 C CA . GLY A 1 594 ? -21.074 -9.858 20.293 1.00 66.81 594 GLY A CA 1
ATOM 4521 C C . GLY A 1 594 ? -21.948 -10.201 21.495 1.00 66.81 594 GLY A C 1
ATOM 4522 O O . GLY A 1 594 ? -22.793 -11.092 21.427 1.00 66.81 594 GLY A O 1
ATOM 4523 N N . LYS A 1 595 ? -21.772 -9.471 22.596 1.00 56.41 595 LYS A N 1
ATOM 4524 C CA . LYS A 1 595 ? -22.821 -9.372 23.612 1.00 56.41 595 LYS A CA 1
ATOM 4525 C C . LYS A 1 595 ? -23.870 -8.410 23.068 1.00 56.41 595 LYS A C 1
ATOM 4527 O O . LYS A 1 595 ? -23.498 -7.350 22.567 1.00 56.41 595 LYS A O 1
ATOM 4532 N N . SER A 1 596 ? -25.155 -8.738 23.183 1.00 51.78 596 SER A N 1
ATOM 4533 C CA . SER A 1 596 ? -26.167 -7.682 23.181 1.00 51.78 596 SER A CA 1
ATOM 4534 C C . SER A 1 596 ? -25.982 -6.919 24.493 1.00 51.78 596 SER A C 1
ATOM 4536 O O . SER A 1 596 ? -26.518 -7.309 25.531 1.00 51.78 596 SER A O 1
ATOM 4538 N N . GLU A 1 597 ? -25.111 -5.916 24.503 1.00 55.19 597 GLU A N 1
ATOM 4539 C CA . GLU A 1 597 ? -25.113 -4.960 25.602 1.00 55.19 597 GLU A CA 1
ATOM 4540 C C . GLU A 1 597 ? -26.412 -4.171 25.479 1.00 55.19 597 GLU A C 1
ATOM 4542 O O . GLU A 1 597 ? -26.688 -3.568 24.447 1.00 55.19 597 GLU A O 1
ATOM 4547 N N . PHE A 1 598 ? -27.255 -4.284 26.502 1.00 61.47 598 PHE A N 1
ATOM 4548 C CA . PHE A 1 598 ? -28.483 -3.517 26.588 1.00 61.47 598 PHE A CA 1
ATOM 4549 C C . PHE A 1 598 ? -28.117 -2.033 26.694 1.00 61.47 598 PHE A C 1
ATOM 4551 O O . PHE A 1 598 ? -27.430 -1.630 27.633 1.00 61.47 598 PHE A O 1
ATOM 4558 N N . ASP A 1 599 ? -28.559 -1.246 25.718 1.00 74.50 599 ASP A N 1
ATOM 4559 C CA . ASP A 1 599 ? -28.368 0.199 25.657 1.00 74.50 599 ASP A CA 1
ATOM 4560 C C . ASP A 1 599 ? -29.725 0.896 25.821 1.00 74.50 599 ASP A C 1
ATOM 4562 O O . ASP A 1 599 ? -30.703 0.561 25.147 1.00 74.50 599 ASP A O 1
ATOM 4566 N N . LEU A 1 600 ? -29.784 1.879 26.719 1.00 79.00 600 LEU A N 1
ATOM 4567 C CA . LEU A 1 600 ? -30.989 2.667 26.974 1.00 79.00 600 LEU A CA 1
ATOM 4568 C C . LEU A 1 600 ? -31.438 3.439 25.730 1.00 79.00 600 LEU A C 1
ATOM 4570 O O . LEU A 1 600 ? -32.640 3.591 25.516 1.00 79.00 600 LEU A O 1
ATOM 4574 N N . ILE A 1 601 ? -30.502 3.864 24.877 1.00 75.88 601 ILE A N 1
ATOM 4575 C CA . ILE A 1 601 ? -30.835 4.531 23.613 1.00 75.88 601 ILE A CA 1
ATOM 4576 C C . ILE A 1 601 ? -31.490 3.531 22.651 1.00 75.88 601 ILE A C 1
ATOM 4578 O O . ILE A 1 601 ? -32.511 3.838 22.037 1.00 75.88 601 ILE A O 1
ATOM 4582 N N . GLN A 1 602 ? -30.973 2.301 22.570 1.00 77.25 602 GLN A N 1
ATOM 4583 C CA . GLN A 1 602 ? -31.593 1.242 21.765 1.00 77.25 602 GLN A CA 1
ATOM 4584 C C . GLN A 1 602 ? -32.984 0.861 22.280 1.00 77.25 602 GLN A C 1
ATOM 4586 O O . GLN A 1 602 ? -33.885 0.636 21.472 1.00 77.25 602 GLN A O 1
ATOM 4591 N N . LEU A 1 603 ? -33.189 0.816 23.602 1.00 85.94 603 LEU A N 1
ATOM 4592 C CA . LEU A 1 603 ? -34.518 0.610 24.180 1.00 85.94 603 LEU A CA 1
ATOM 4593 C C . LEU A 1 603 ? -35.480 1.735 23.766 1.00 85.94 603 LEU A C 1
ATOM 4595 O O . LEU A 1 603 ? -36.608 1.451 23.364 1.00 85.94 603 LEU A O 1
ATOM 4599 N N . PHE A 1 604 ? -35.037 2.993 23.839 1.00 87.69 604 PHE A N 1
ATOM 4600 C CA . PHE A 1 604 ? -35.844 4.149 23.450 1.00 87.69 604 PHE A CA 1
ATOM 4601 C C . PHE A 1 604 ? -36.282 4.071 21.979 1.00 87.69 604 PHE A C 1
ATOM 4603 O O . PHE A 1 604 ? -37.467 4.217 21.672 1.00 87.69 604 PHE A O 1
ATOM 4610 N N . GLU A 1 605 ? -35.354 3.759 21.071 1.00 82.00 605 GLU A N 1
ATOM 4611 C CA . GLU A 1 605 ? -35.655 3.605 19.642 1.00 82.00 605 GLU A CA 1
ATOM 4612 C C . GLU A 1 605 ? -36.533 2.377 19.351 1.00 82.00 605 GLU A C 1
ATOM 4614 O O . GLU A 1 605 ? -37.421 2.437 18.499 1.00 82.00 605 GLU A O 1
ATOM 4619 N N . LEU A 1 606 ? -36.374 1.279 20.096 1.00 85.81 606 LEU A N 1
ATOM 4620 C CA . LEU A 1 606 ? -37.258 0.117 19.982 1.00 85.81 606 LEU A CA 1
ATOM 4621 C C . LEU A 1 606 ? -38.703 0.457 20.387 1.00 85.81 606 LEU A C 1
ATOM 4623 O O . LEU A 1 606 ? -39.651 0.016 19.734 1.00 85.81 606 LEU A O 1
ATOM 4627 N N . ILE A 1 607 ? -38.893 1.241 21.454 1.00 93.12 607 ILE A N 1
ATOM 4628 C CA . ILE A 1 607 ? -40.218 1.715 21.888 1.00 93.12 607 ILE A CA 1
ATOM 4629 C C . ILE A 1 607 ? -40.845 2.602 20.803 1.00 93.12 607 ILE A C 1
ATOM 4631 O O . ILE A 1 607 ? -42.007 2.397 20.441 1.00 93.12 607 ILE A O 1
ATOM 4635 N N . LYS A 1 608 ? -40.061 3.516 20.221 1.00 89.06 608 LYS A N 1
ATOM 4636 C CA . LYS A 1 608 ? -40.464 4.352 19.080 1.00 89.06 608 LYS A CA 1
ATOM 4637 C C . LYS A 1 608 ? -40.909 3.522 17.881 1.00 89.06 608 LYS A C 1
ATOM 4639 O O . LYS A 1 608 ? -41.949 3.777 17.269 1.00 89.06 608 LYS A O 1
ATOM 4644 N N . GLU A 1 609 ? -40.143 2.486 17.552 1.00 87.12 609 GLU A N 1
ATOM 4645 C CA . GLU A 1 609 ? -40.466 1.571 16.464 1.00 87.12 609 GLU A CA 1
ATOM 4646 C C . GLU A 1 609 ? -41.768 0.806 16.740 1.00 87.12 609 GLU A C 1
ATOM 4648 O O . GLU A 1 609 ? -42.597 0.656 15.839 1.00 87.12 609 GLU A O 1
ATOM 4653 N N . ARG A 1 610 ? -42.002 0.378 17.987 1.00 89.25 610 ARG A N 1
ATOM 4654 C CA . ARG A 1 610 ? -43.255 -0.277 18.396 1.00 89.25 610 ARG A CA 1
ATOM 4655 C C . ARG A 1 610 ? -44.464 0.658 18.342 1.00 89.25 610 ARG A C 1
ATOM 4657 O O . ARG A 1 610 ? -45.515 0.191 17.908 1.00 89.25 610 ARG A O 1
ATOM 4664 N N . LYS A 1 611 ? -44.319 1.950 18.682 1.00 90.38 611 LYS A N 1
ATOM 4665 C CA . LYS A 1 611 ? -45.362 2.982 18.465 1.00 90.38 611 LYS A CA 1
ATOM 4666 C C . LYS A 1 611 ? -45.750 3.052 16.987 1.00 90.38 611 LYS A C 1
ATOM 4668 O O . LYS A 1 611 ? -46.924 3.129 16.647 1.00 90.38 611 LYS A O 1
ATOM 4673 N N . LYS A 1 612 ? -44.758 2.978 16.093 1.00 87.94 612 LYS A N 1
ATOM 4674 C CA . LYS A 1 612 ? -44.968 3.063 14.641 1.00 87.94 612 LYS A CA 1
ATOM 4675 C C . LYS A 1 612 ? -45.570 1.791 14.037 1.00 87.94 612 LYS A C 1
ATOM 4677 O O . LYS A 1 612 ? -46.407 1.883 13.145 1.00 87.94 612 LYS A O 1
ATOM 4682 N N . LYS A 1 613 ? -45.094 0.613 14.452 1.00 89.12 613 LYS A N 1
ATOM 4683 C CA . LYS A 1 613 ? -45.452 -0.676 13.833 1.00 89.12 613 LYS A CA 1
ATOM 4684 C C . LYS A 1 613 ? -46.665 -1.357 14.460 1.00 89.12 613 LYS A C 1
ATOM 4686 O O . LYS A 1 613 ? -47.251 -2.205 13.800 1.00 89.12 613 LYS A O 1
ATOM 4691 N N . MET A 1 614 ? -47.007 -1.025 15.705 1.00 90.38 614 MET A N 1
ATOM 4692 C CA . MET A 1 614 ? -48.120 -1.610 16.466 1.00 90.38 614 MET A CA 1
ATOM 4693 C C . MET A 1 614 ? -48.230 -3.149 16.349 1.00 90.38 614 MET A C 1
ATOM 4695 O O . MET A 1 614 ? -49.270 -3.658 15.932 1.00 90.38 614 MET A O 1
ATOM 4699 N N . PRO A 1 615 ? -47.167 -3.916 16.674 1.00 86.62 615 PRO A N 1
ATOM 4700 C CA . PRO A 1 615 ? -47.207 -5.377 16.615 1.00 86.62 615 PRO A CA 1
ATOM 4701 C C . PRO A 1 615 ? -48.273 -5.979 17.550 1.00 86.62 615 PRO A C 1
ATOM 4703 O O . PRO A 1 615 ? -48.383 -5.592 18.716 1.00 86.62 615 PRO A O 1
ATOM 4706 N N . GLU A 1 616 ? -49.013 -6.977 17.055 1.00 82.06 616 GLU A N 1
ATOM 4707 C CA . GLU A 1 616 ? -50.003 -7.722 17.845 1.00 82.06 616 GLU A CA 1
ATOM 4708 C C . GLU A 1 616 ? -49.358 -8.391 19.075 1.00 82.06 616 GLU A C 1
ATOM 4710 O O . GLU A 1 616 ? -48.233 -8.891 19.015 1.00 82.06 616 GLU A O 1
ATOM 4715 N N . ASN A 1 617 ? -50.081 -8.413 20.201 1.00 84.00 617 ASN A N 1
ATOM 4716 C CA . ASN A 1 617 ? -49.643 -8.957 21.499 1.00 84.00 617 ASN A CA 1
ATOM 4717 C C . ASN A 1 617 ? -48.433 -8.254 22.155 1.00 84.00 617 ASN A C 1
ATOM 4719 O O . ASN A 1 617 ? -47.783 -8.829 23.030 1.00 84.00 617 ASN A O 1
ATOM 4723 N N . SER A 1 618 ? -48.114 -7.011 21.778 1.00 89.69 618 SER A N 1
ATOM 4724 C CA . SER A 1 618 ? -47.077 -6.222 22.456 1.00 89.69 618 SER A CA 1
ATOM 4725 C C . SER A 1 618 ? -47.641 -5.384 23.607 1.00 89.69 618 SER A C 1
ATOM 4727 O O . SER A 1 618 ? -48.501 -4.534 23.389 1.00 89.69 618 SER A O 1
ATOM 4729 N N . TYR A 1 619 ? -47.077 -5.542 24.811 1.00 93.69 619 TYR A N 1
ATOM 4730 C CA . TYR A 1 619 ? -47.378 -4.677 25.965 1.00 93.69 619 TYR A CA 1
ATOM 4731 C C . TYR A 1 619 ? -47.110 -3.192 25.672 1.00 93.69 619 TYR A C 1
ATOM 4733 O O . TYR A 1 619 ? -47.883 -2.320 26.049 1.00 93.69 619 TYR A O 1
ATOM 4741 N N . THR A 1 620 ? -46.039 -2.878 24.936 1.00 92.56 620 THR A N 1
ATOM 4742 C CA . THR A 1 620 ? -45.745 -1.491 24.541 1.00 92.56 620 THR A CA 1
ATOM 4743 C C . THR A 1 620 ? -46.854 -0.924 23.649 1.00 92.56 620 THR A C 1
ATOM 4745 O O . THR A 1 620 ? -47.252 0.224 23.809 1.00 92.56 620 THR A O 1
ATOM 4748 N N . SER A 1 621 ? -47.377 -1.728 22.719 1.00 93.50 621 SER A N 1
ATOM 4749 C CA . SER A 1 621 ? -48.453 -1.303 21.819 1.00 93.50 621 SER A CA 1
ATOM 4750 C C . SER A 1 621 ? -49.793 -1.148 22.535 1.00 93.50 621 SER A C 1
ATOM 4752 O O . SER A 1 621 ? -50.555 -0.254 22.168 1.00 93.50 621 SER A O 1
ATOM 4754 N N . SER A 1 622 ? -50.079 -1.949 23.571 1.00 94.00 622 SER A N 1
ATOM 4755 C CA . SER A 1 622 ? -51.281 -1.739 24.388 1.00 94.00 622 SER A CA 1
ATOM 4756 C C . SER A 1 622 ? -51.211 -0.422 25.157 1.00 94.00 622 SER A C 1
ATOM 4758 O O . SER A 1 622 ? -52.179 0.320 25.134 1.00 94.00 622 SER A O 1
ATOM 4760 N N . LEU A 1 623 ? -50.051 -0.059 25.723 1.00 95.19 623 LEU A N 1
ATOM 4761 C CA . LEU A 1 623 ? -49.879 1.231 26.410 1.00 95.19 623 LEU A CA 1
ATOM 4762 C C . LEU A 1 623 ? -50.186 2.430 25.499 1.00 95.19 623 LEU A C 1
ATOM 4764 O O . LEU A 1 623 ? -50.874 3.351 25.920 1.00 95.19 623 LEU A O 1
ATOM 4768 N N . PHE A 1 624 ? -49.724 2.406 24.243 1.00 95.06 624 PHE A N 1
ATOM 4769 C CA . PHE A 1 624 ? -50.059 3.458 23.275 1.00 95.06 624 PHE A CA 1
ATOM 4770 C C . PHE A 1 624 ? -51.534 3.430 22.850 1.00 95.06 624 PHE A C 1
ATOM 4772 O O . PHE A 1 624 ? -52.119 4.484 22.616 1.00 95.06 624 PHE A O 1
ATOM 4779 N N . SER A 1 625 ? -52.139 2.243 22.751 1.00 92.94 625 SER A N 1
ATOM 4780 C CA . SER A 1 625 ? -53.556 2.091 22.381 1.00 92.94 625 SER A CA 1
ATOM 4781 C C . SER A 1 625 ? -54.500 2.575 23.483 1.00 92.94 625 SER A C 1
ATOM 4783 O O . SER A 1 625 ? -55.538 3.160 23.185 1.00 92.94 625 SER A O 1
ATOM 4785 N N . ASP A 1 626 ? -54.126 2.349 24.743 1.00 93.38 626 ASP A N 1
ATOM 4786 C CA . ASP A 1 626 ? -54.899 2.731 25.927 1.00 93.38 626 ASP A CA 1
ATOM 4787 C C . ASP A 1 626 ? -54.826 4.244 26.216 1.00 93.38 626 ASP A C 1
ATOM 4789 O O . ASP A 1 626 ? -55.620 4.767 26.998 1.00 93.38 626 ASP A O 1
ATOM 4793 N N . GLY A 1 627 ? -53.909 4.959 25.555 1.00 93.00 627 GLY A N 1
ATOM 4794 C CA . GLY A 1 627 ? -53.827 6.416 25.559 1.00 93.00 627 GLY A CA 1
ATOM 4795 C C . GLY A 1 627 ? -53.004 7.021 26.702 1.00 93.00 627 GLY A C 1
ATOM 4796 O O . GLY A 1 627 ? -52.503 6.338 27.597 1.00 93.00 627 GLY A O 1
ATOM 4797 N N . LEU A 1 628 ? -52.860 8.349 26.650 1.00 95.44 628 LEU A N 1
ATOM 4798 C CA . LEU A 1 628 ? -51.966 9.123 27.519 1.00 95.44 628 LEU A CA 1
ATOM 4799 C C . LEU A 1 628 ? -52.266 8.934 29.014 1.00 95.44 628 LEU A C 1
ATOM 4801 O O . LEU A 1 628 ? -51.337 8.733 29.794 1.00 95.44 628 LEU A O 1
ATOM 4805 N N . ASP A 1 629 ? -53.541 8.919 29.409 1.00 95.75 629 ASP A N 1
ATOM 4806 C CA . ASP A 1 629 ? -53.941 8.753 30.814 1.00 95.75 629 ASP A CA 1
ATOM 4807 C C . ASP A 1 629 ? -53.422 7.435 31.408 1.00 95.75 629 ASP A C 1
ATOM 4809 O O . ASP A 1 629 ? -52.978 7.387 32.556 1.00 95.75 629 ASP A O 1
ATOM 4813 N N . LYS A 1 630 ? -53.414 6.355 30.614 1.00 95.94 630 LYS A N 1
ATOM 4814 C CA . LYS A 1 630 ? -52.907 5.053 31.057 1.00 95.94 630 LYS A CA 1
ATOM 4815 C C . LYS A 1 630 ? -51.387 5.052 31.204 1.00 95.94 630 LYS A C 1
ATOM 4817 O O . LYS A 1 630 ? -50.868 4.443 32.140 1.00 95.94 630 LYS A O 1
ATOM 4822 N N . ILE A 1 631 ? -50.686 5.729 30.295 1.00 96.94 631 ILE A N 1
ATOM 4823 C CA . ILE A 1 631 ? -49.229 5.887 30.342 1.00 96.94 631 ILE A CA 1
ATOM 4824 C C . ILE A 1 631 ? -48.827 6.687 31.589 1.00 96.94 631 ILE A C 1
ATOM 4826 O O . ILE A 1 631 ? -47.930 6.259 32.313 1.00 96.94 631 ILE A O 1
ATOM 4830 N N . ILE A 1 632 ? -49.519 7.797 31.871 1.00 96.88 632 ILE A N 1
ATOM 4831 C CA . ILE A 1 632 ? -49.283 8.626 33.064 1.00 96.88 632 ILE A CA 1
ATOM 4832 C C . ILE A 1 632 ? -49.529 7.816 34.336 1.00 96.88 632 ILE A C 1
ATOM 4834 O O . ILE A 1 632 ? -48.653 7.773 35.196 1.00 96.88 632 ILE A O 1
ATOM 4838 N N . ALA A 1 633 ? -50.659 7.108 34.425 1.00 96.50 633 ALA A N 1
ATOM 4839 C CA . ALA A 1 633 ? -50.982 6.295 35.597 1.00 96.50 633 ALA A CA 1
ATOM 4840 C C . ALA A 1 633 ? -49.896 5.247 35.904 1.00 96.50 633 ALA A C 1
ATOM 4842 O O . ALA A 1 633 ? -49.573 5.021 37.066 1.00 96.50 633 ALA A O 1
ATOM 4843 N N . LYS A 1 634 ? -49.294 4.634 34.873 1.00 97.69 634 LYS A N 1
ATOM 4844 C CA . LYS A 1 634 ? -48.158 3.719 35.055 1.00 97.69 634 LYS A CA 1
ATOM 4845 C C . LYS A 1 634 ? -46.916 4.436 35.582 1.00 97.69 634 LYS A C 1
ATOM 4847 O O . LYS A 1 634 ? -46.260 3.902 36.460 1.00 97.69 634 LYS A O 1
ATOM 4852 N N . ILE A 1 635 ? -46.592 5.629 35.084 1.00 97.62 635 ILE A N 1
ATOM 4853 C CA . ILE A 1 635 ? -45.443 6.400 35.590 1.00 97.62 635 ILE A CA 1
ATOM 4854 C C . ILE A 1 635 ? -45.628 6.763 37.064 1.00 97.62 635 ILE A C 1
ATOM 4856 O O . ILE A 1 635 ? -44.680 6.648 37.836 1.00 97.62 635 ILE A O 1
ATOM 4860 N N . GLU A 1 636 ? -46.826 7.202 37.452 1.00 97.19 636 GLU A N 1
ATOM 4861 C CA . GLU A 1 636 ? -47.135 7.547 38.842 1.00 97.19 636 GLU A CA 1
ATOM 4862 C C . GLU A 1 636 ? -47.000 6.333 39.768 1.00 97.19 636 GLU A C 1
ATOM 4864 O O . GLU A 1 636 ? -46.365 6.440 40.817 1.00 97.19 636 GLU A O 1
ATOM 4869 N N . GLU A 1 637 ? -47.530 5.180 39.345 1.00 96.75 637 GLU A N 1
ATOM 4870 C CA . GLU A 1 637 ? -47.399 3.903 40.052 1.00 96.75 637 GLU A CA 1
ATOM 4871 C C . GLU A 1 637 ? -45.921 3.550 40.277 1.00 96.75 637 GLU A C 1
ATOM 4873 O O . GLU A 1 637 ? -45.489 3.449 41.425 1.00 96.75 637 GLU A O 1
ATOM 4878 N N . GLU A 1 638 ? -45.117 3.469 39.210 1.00 97.81 638 GLU A N 1
ATOM 4879 C CA . GLU A 1 638 ? -43.701 3.085 39.321 1.00 97.81 638 GLU A CA 1
ATOM 4880 C C . GLU A 1 638 ? -42.873 4.099 40.129 1.00 97.81 638 GLU A C 1
ATOM 4882 O O . GLU A 1 638 ? -41.942 3.734 40.850 1.00 97.81 638 GLU A O 1
ATOM 4887 N N . ALA A 1 639 ? -43.200 5.393 40.052 1.00 97.56 639 ALA A N 1
ATOM 4888 C CA . ALA A 1 639 ? -42.517 6.422 40.833 1.00 97.56 639 ALA A CA 1
ATOM 4889 C C . ALA A 1 639 ? -42.760 6.260 42.343 1.00 97.56 639 ALA A C 1
ATOM 4891 O O . ALA A 1 639 ? -41.838 6.453 43.146 1.00 97.56 639 ALA A O 1
ATOM 4892 N N . GLU A 1 640 ? -43.980 5.888 42.739 1.00 97.19 640 GLU A N 1
ATOM 4893 C CA . GLU A 1 640 ? -44.298 5.559 44.129 1.00 97.19 640 GLU A CA 1
ATOM 4894 C C . GLU A 1 640 ? -43.557 4.292 44.579 1.00 97.19 640 GLU A C 1
ATOM 4896 O O . GLU A 1 640 ? -42.989 4.265 45.679 1.00 97.19 640 GLU A O 1
ATOM 4901 N N . GLU A 1 641 ? -43.485 3.276 43.716 1.00 96.81 641 GLU A N 1
ATOM 4902 C CA . GLU A 1 641 ? -42.777 2.026 44.003 1.00 96.81 641 GLU A CA 1
ATOM 4903 C C . GLU A 1 641 ? -41.273 2.264 44.205 1.00 96.81 641 GLU A C 1
ATOM 4905 O O . GLU A 1 641 ? -40.709 1.802 45.198 1.00 96.81 641 GLU A O 1
ATOM 4910 N N . VAL A 1 642 ? -40.632 3.089 43.366 1.00 97.75 642 VAL A N 1
ATOM 4911 C CA . VAL A 1 642 ? -39.228 3.511 43.539 1.00 97.75 642 VAL A CA 1
ATOM 4912 C C . VAL A 1 642 ? -39.007 4.169 44.902 1.00 97.75 642 VAL A C 1
ATOM 4914 O O . VAL A 1 642 ? -38.059 3.831 45.620 1.00 97.75 642 VAL A O 1
ATOM 4917 N N . ALA A 1 643 ? -39.877 5.107 45.287 1.00 96.81 643 ALA A N 1
ATOM 4918 C CA . ALA A 1 643 ? -39.760 5.812 46.561 1.00 96.81 643 ALA A CA 1
ATOM 4919 C C . ALA A 1 643 ? -39.936 4.863 47.761 1.00 96.81 643 ALA A C 1
ATOM 4921 O O . ALA A 1 643 ? -39.193 4.951 48.747 1.00 96.81 643 ALA A O 1
ATOM 4922 N N . ARG A 1 644 ? -40.886 3.924 47.672 1.00 96.31 644 ARG A N 1
ATOM 4923 C CA . ARG A 1 644 ? -41.116 2.876 48.676 1.00 96.31 644 ARG A CA 1
ATOM 4924 C C . ARG A 1 644 ? -39.914 1.938 48.779 1.00 96.31 644 ARG A C 1
ATOM 4926 O O . ARG A 1 644 ? -39.423 1.682 49.885 1.00 96.31 644 ARG A O 1
ATOM 4933 N N . ALA A 1 645 ? -39.380 1.506 47.641 1.00 95.94 645 ALA A N 1
ATOM 4934 C CA . ALA A 1 645 ? -38.250 0.598 47.576 1.00 95.94 645 ALA A CA 1
ATOM 4935 C C . ALA A 1 645 ? -36.979 1.217 48.172 1.00 95.94 645 ALA A C 1
ATOM 4937 O O . ALA A 1 645 ? -36.288 0.575 48.971 1.00 95.94 645 ALA A O 1
ATOM 4938 N N . ALA A 1 646 ? -36.728 2.499 47.879 1.00 95.00 646 ALA A N 1
ATOM 4939 C CA . ALA A 1 646 ? -35.632 3.271 48.462 1.00 95.00 646 ALA A CA 1
ATOM 4940 C C . ALA A 1 646 ? -35.727 3.375 49.992 1.00 95.00 646 ALA A C 1
ATOM 4942 O O . ALA A 1 646 ? -34.704 3.404 50.679 1.00 95.00 646 ALA A O 1
ATOM 4943 N N . LYS A 1 647 ? -36.950 3.429 50.533 1.00 94.25 647 LYS A N 1
ATOM 4944 C CA . LYS A 1 647 ? -37.193 3.592 51.967 1.00 94.25 647 LYS A CA 1
ATOM 4945 C C . LYS A 1 647 ? -37.052 2.290 52.754 1.00 94.25 647 LYS A C 1
ATOM 4947 O O . LYS A 1 647 ? -36.566 2.336 53.884 1.00 94.25 647 LYS A O 1
ATOM 4952 N N . SER A 1 648 ? -37.505 1.158 52.210 1.00 90.81 648 SER A N 1
ATOM 4953 C CA . SER A 1 648 ? -37.683 -0.054 53.027 1.00 90.81 648 SER A CA 1
ATOM 4954 C C . SER A 1 648 ? -37.470 -1.409 52.346 1.00 90.81 648 SER A C 1
ATOM 4956 O O . SER A 1 648 ? -37.466 -2.409 53.058 1.00 90.81 648 SER A O 1
ATOM 4958 N N . GLU A 1 649 ? -37.268 -1.490 51.028 1.00 91.06 649 GLU A N 1
ATOM 4959 C CA . GLU A 1 649 ? -37.271 -2.790 50.311 1.00 91.06 649 GLU A CA 1
ATOM 4960 C C . GLU A 1 649 ? -35.888 -3.196 49.779 1.00 91.06 649 GLU A C 1
ATOM 4962 O O . GLU A 1 649 ? -35.681 -4.310 49.299 1.00 91.06 649 GLU A O 1
ATOM 4967 N N . GLY A 1 650 ? -34.899 -2.318 49.949 1.00 91.31 650 GLY A N 1
ATOM 4968 C CA . GLY A 1 650 ? -33.497 -2.610 49.690 1.00 91.31 650 GLY A CA 1
ATOM 4969 C C . GLY A 1 650 ? -33.068 -2.374 48.243 1.00 91.31 650 GLY A C 1
ATOM 4970 O O . GLY A 1 650 ? -33.850 -2.058 47.350 1.00 91.31 650 GLY A O 1
ATOM 4971 N N . LYS A 1 651 ? -31.758 -2.515 48.017 1.00 92.31 651 LYS A N 1
ATOM 4972 C CA . LYS A 1 651 ? -31.097 -2.108 46.769 1.00 92.31 651 LYS A CA 1
ATOM 4973 C C . LYS A 1 651 ? -31.633 -2.828 45.530 1.00 92.31 651 LYS A C 1
ATOM 4975 O O . LYS A 1 651 ? -31.732 -2.207 44.481 1.00 92.31 651 LYS A O 1
ATOM 4980 N N . GLN A 1 652 ? -31.930 -4.121 45.643 1.00 92.88 652 GLN A N 1
ATOM 4981 C CA . GLN A 1 652 ? -32.374 -4.914 44.498 1.00 92.88 652 GLN A CA 1
ATOM 4982 C C . GLN A 1 652 ? -33.750 -4.457 44.011 1.00 92.88 652 GLN A C 1
ATOM 4984 O O . GLN A 1 652 ? -33.903 -4.197 42.823 1.00 92.88 652 GLN A O 1
ATOM 4989 N N . ARG A 1 653 ? -34.706 -4.266 44.930 1.00 94.88 653 ARG A N 1
ATOM 4990 C CA . ARG A 1 653 ? -36.039 -3.791 44.562 1.00 94.88 653 ARG A CA 1
ATOM 4991 C C . ARG A 1 653 ? -35.996 -2.368 44.020 1.00 94.88 653 ARG A C 1
ATOM 4993 O O . ARG A 1 653 ? -36.590 -2.100 42.992 1.00 94.88 653 ARG A O 1
ATOM 5000 N N . LEU A 1 654 ? -35.182 -1.495 44.620 1.00 95.38 654 LEU A N 1
ATOM 5001 C CA . LEU A 1 654 ? -34.973 -0.142 44.099 1.00 95.38 654 LEU A CA 1
ATOM 5002 C C . LEU A 1 654 ? -34.490 -0.143 42.640 1.00 95.38 654 LEU A C 1
ATOM 5004 O O . LEU A 1 654 ? -34.927 0.697 41.861 1.00 95.38 654 LEU A O 1
ATOM 5008 N N . ILE A 1 655 ? -33.593 -1.063 42.267 1.00 92.94 655 ILE A N 1
ATOM 5009 C CA . ILE A 1 655 ? -33.124 -1.196 40.881 1.00 92.94 655 ILE A CA 1
ATOM 5010 C C . ILE A 1 655 ? -34.270 -1.630 39.959 1.00 92.94 655 ILE A C 1
ATOM 5012 O O . ILE A 1 655 ? -34.413 -1.044 38.892 1.00 92.94 655 ILE A O 1
ATOM 5016 N N . GLU A 1 656 ? -35.072 -2.615 40.370 1.00 93.38 656 GLU A N 1
ATOM 5017 C CA . GLU A 1 656 ? -36.208 -3.130 39.591 1.00 93.38 656 GLU A CA 1
ATOM 5018 C C . GLU A 1 656 ? -37.238 -2.031 39.302 1.00 93.38 656 GLU A C 1
ATOM 5020 O O . GLU A 1 656 ? -37.460 -1.722 38.133 1.00 93.38 656 GLU A O 1
ATOM 5025 N N . GLU A 1 657 ? -37.738 -1.344 40.334 1.00 96.81 657 GLU A N 1
ATOM 5026 C CA . GLU A 1 657 ? -38.736 -0.277 40.135 1.00 96.81 657 GLU A CA 1
ATOM 5027 C C . GLU A 1 657 ? -38.148 0.903 39.343 1.00 96.81 657 GLU A C 1
ATOM 5029 O O . GLU A 1 657 ? -38.830 1.564 38.562 1.00 96.81 657 GLU A O 1
ATOM 5034 N N . SER A 1 658 ? -36.844 1.177 39.502 1.00 95.62 658 SER A N 1
ATOM 5035 C CA . SER A 1 658 ? -36.179 2.231 38.721 1.00 95.62 658 SER A CA 1
ATOM 5036 C C . SER A 1 658 ? -36.126 1.883 37.233 1.00 95.62 658 SER A C 1
ATOM 5038 O O . SER A 1 658 ? -36.184 2.784 36.395 1.00 95.62 658 SER A O 1
ATOM 5040 N N . CYS A 1 659 ? -36.002 0.598 36.887 1.00 95.81 659 CYS A N 1
ATOM 5041 C CA . CYS A 1 659 ? -36.060 0.145 35.502 1.00 95.81 659 CYS A CA 1
ATOM 5042 C C . CYS A 1 659 ? -37.466 0.309 34.918 1.00 95.81 659 CYS A C 1
ATOM 5044 O O . CYS A 1 659 ? -37.584 0.8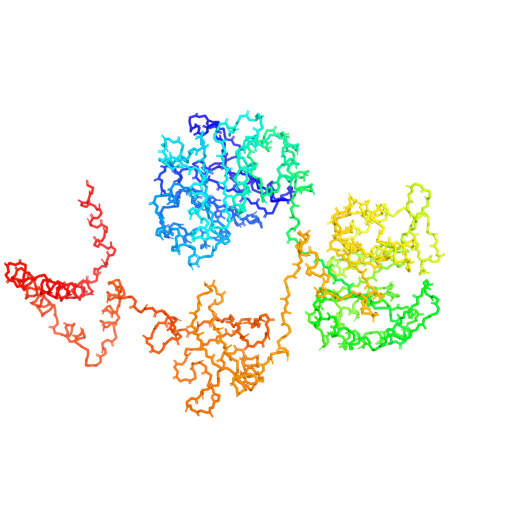09 33.796 1.00 95.81 659 CYS A O 1
ATOM 5046 N N . ASP A 1 660 ? -38.506 -0.050 35.671 1.00 96.25 660 ASP A N 1
ATOM 5047 C CA . ASP A 1 660 ? -39.896 0.064 35.220 1.00 96.25 660 ASP A CA 1
ATOM 5048 C C . ASP A 1 660 ? -40.315 1.532 35.062 1.00 96.25 660 ASP A C 1
ATOM 5050 O O . ASP A 1 660 ? -40.845 1.915 34.010 1.00 96.25 660 ASP A O 1
ATOM 5054 N N . LEU A 1 661 ? -39.944 2.395 36.015 1.00 97.69 661 LEU A N 1
ATOM 5055 C CA . LEU A 1 661 ? -40.139 3.842 35.906 1.00 97.69 661 LEU A CA 1
ATOM 5056 C C . LEU A 1 661 ? -39.454 4.417 34.659 1.00 97.69 661 LEU A C 1
ATOM 5058 O O . LEU A 1 661 ? -40.058 5.192 33.916 1.00 97.69 661 LEU A O 1
ATOM 5062 N N . LEU A 1 662 ? -38.199 4.036 34.403 1.00 96.44 662 LEU A N 1
ATOM 5063 C CA . LEU A 1 662 ? -37.445 4.525 33.248 1.00 96.44 662 LEU A CA 1
ATOM 5064 C C . LEU A 1 662 ? -38.062 4.054 31.922 1.00 96.44 662 LEU A C 1
ATOM 5066 O O . LEU A 1 662 ? -38.167 4.835 30.976 1.00 96.44 662 LEU A O 1
ATOM 5070 N N . TYR A 1 663 ? -38.502 2.795 31.855 1.00 97.38 663 TYR A N 1
ATOM 5071 C CA . TYR A 1 663 ? -39.189 2.252 30.686 1.00 97.38 663 TYR A CA 1
ATOM 5072 C C . TYR A 1 663 ? -40.497 3.005 30.408 1.00 97.38 663 TYR A C 1
ATOM 5074 O O . TYR A 1 663 ? -40.733 3.442 29.279 1.00 97.38 663 TYR A O 1
ATOM 5082 N N . HIS A 1 664 ? -41.330 3.209 31.431 1.00 97.88 664 HIS A N 1
ATOM 5083 C CA . HIS A 1 664 ? -42.597 3.924 31.293 1.00 97.88 664 HIS A CA 1
ATOM 5084 C C . HIS A 1 664 ? -42.401 5.408 30.956 1.00 97.88 664 HIS A C 1
ATOM 5086 O O . HIS A 1 664 ? -43.131 5.944 30.120 1.00 97.88 664 HIS A O 1
ATOM 5092 N N . LEU A 1 665 ? -41.353 6.041 31.488 1.00 97.19 665 LEU A N 1
ATOM 5093 C CA . LEU A 1 665 ? -40.942 7.382 31.082 1.00 97.19 665 LEU A CA 1
ATOM 5094 C C . LEU A 1 665 ? -40.583 7.433 29.590 1.00 97.19 665 LEU A C 1
ATOM 5096 O O . LEU A 1 665 ? -41.044 8.323 28.883 1.00 97.19 665 LEU A O 1
ATOM 5100 N N . PHE A 1 666 ? -39.821 6.466 29.070 1.00 97.50 666 PHE A N 1
ATOM 5101 C CA . PHE A 1 666 ? -39.493 6.409 27.639 1.00 97.50 666 PHE A CA 1
ATOM 5102 C C . PHE A 1 666 ? -40.724 6.220 26.748 1.00 97.50 666 PHE A C 1
ATOM 5104 O O . PHE A 1 666 ? -40.760 6.766 25.643 1.00 97.50 666 PHE A O 1
ATOM 5111 N N . VAL A 1 667 ? -41.738 5.486 27.215 1.00 97.38 667 VAL A N 1
ATOM 5112 C CA . VAL A 1 667 ? -43.032 5.372 26.525 1.00 97.38 667 VAL A CA 1
ATOM 5113 C C . VAL A 1 667 ? -43.734 6.731 26.461 1.00 97.38 667 VAL A C 1
ATOM 5115 O O . VAL A 1 667 ? -44.164 7.117 25.376 1.00 97.38 667 VAL A O 1
ATOM 5118 N N . LEU A 1 668 ? -43.796 7.485 27.566 1.00 97.50 668 LEU A N 1
ATOM 5119 C CA . LEU A 1 668 ? -44.375 8.837 27.587 1.00 97.50 668 LEU A CA 1
ATOM 5120 C C . LEU A 1 668 ? -43.629 9.801 26.664 1.00 97.50 668 LEU A C 1
ATOM 5122 O O . LEU A 1 668 ? -44.254 10.480 25.857 1.00 97.50 668 LEU A O 1
ATOM 5126 N N . LEU A 1 669 ? -42.299 9.833 26.747 1.00 96.69 669 LEU A N 1
ATOM 5127 C CA . LEU A 1 669 ? -41.474 10.699 25.903 1.00 96.69 669 LEU A CA 1
ATOM 5128 C C . LEU A 1 669 ? -41.692 10.398 24.419 1.00 96.69 669 LEU A C 1
ATOM 5130 O O . LEU A 1 669 ? -41.891 11.312 23.627 1.00 96.69 669 LEU A O 1
ATOM 5134 N N . ASN A 1 670 ? -41.746 9.115 24.046 1.00 95.88 670 ASN A N 1
ATOM 5135 C CA . ASN A 1 670 ? -42.103 8.727 22.686 1.00 95.88 670 ASN A CA 1
ATOM 5136 C C . ASN A 1 670 ? -43.548 9.076 22.331 1.00 95.88 670 ASN A C 1
ATOM 5138 O O . ASN A 1 670 ? -43.809 9.330 21.161 1.00 95.88 670 ASN A O 1
ATOM 5142 N N . ASN A 1 671 ? -44.496 9.059 23.275 1.00 95.69 671 ASN A N 1
ATOM 5143 C CA . ASN A 1 671 ? -45.881 9.461 23.023 1.00 95.69 671 ASN A CA 1
ATOM 5144 C C . ASN A 1 671 ? -45.976 10.945 22.650 1.00 95.69 671 ASN A C 1
ATOM 5146 O O . ASN A 1 671 ? -46.610 11.257 21.645 1.00 95.69 671 ASN A O 1
ATOM 5150 N N . GLU A 1 672 ? -45.275 11.794 23.403 1.00 95.81 672 GLU A N 1
ATOM 5151 C CA . GLU A 1 672 ? -45.238 13.259 23.268 1.00 95.81 672 GLU A CA 1
ATOM 5152 C C . GLU A 1 672 ? -44.152 13.769 22.301 1.00 95.81 672 GLU A C 1
ATOM 5154 O O . GLU A 1 672 ? -43.889 14.966 22.233 1.00 95.81 672 GLU A O 1
ATOM 5159 N N . ASP A 1 673 ? -43.505 12.861 21.564 1.00 92.94 673 ASP A N 1
ATOM 5160 C CA . ASP A 1 673 ? -42.451 13.151 20.584 1.00 92.94 673 ASP A CA 1
ATOM 5161 C C . ASP A 1 673 ? -41.240 13.935 21.155 1.00 92.94 673 ASP A C 1
ATOM 5163 O O . ASP A 1 673 ? -40.564 14.673 20.439 1.00 92.94 673 ASP A O 1
ATOM 5167 N N . VAL A 1 674 ? -40.920 13.726 22.437 1.00 92.38 674 VAL A N 1
ATOM 5168 C CA . VAL A 1 674 ? -39.734 14.272 23.121 1.00 92.38 674 VAL A CA 1
ATOM 5169 C C . VAL A 1 674 ? -38.562 13.300 22.985 1.00 92.38 674 VAL A C 1
ATOM 5171 O O . VAL A 1 674 ? -38.689 12.120 23.312 1.00 92.38 674 VAL A O 1
ATOM 5174 N N . THR A 1 675 ? -37.397 13.770 22.536 1.00 87.00 675 THR A N 1
ATOM 5175 C CA . THR A 1 675 ? -36.217 12.920 22.310 1.00 87.00 675 THR A CA 1
ATOM 5176 C C . THR A 1 675 ? -35.253 12.901 23.501 1.00 87.00 675 THR A C 1
ATOM 5178 O O . THR A 1 675 ? -35.241 13.791 24.350 1.00 87.00 675 THR A O 1
ATOM 5181 N N . ILE A 1 676 ? -34.371 11.896 23.545 1.00 83.19 676 ILE A N 1
ATOM 5182 C CA . ILE A 1 676 ? -33.273 11.843 24.528 1.00 83.19 676 ILE A CA 1
ATOM 5183 C C . ILE A 1 676 ? -32.319 13.040 24.366 1.00 83.19 676 ILE A C 1
ATOM 5185 O O . ILE A 1 676 ? -31.785 13.528 25.360 1.00 83.19 676 ILE A O 1
ATOM 5189 N N . ALA A 1 677 ? -32.138 13.541 23.137 1.00 76.00 677 ALA A N 1
ATOM 5190 C CA . ALA A 1 677 ? -31.317 14.720 22.872 1.00 76.00 677 ALA A CA 1
ATOM 5191 C C . ALA A 1 677 ? -31.908 15.983 23.519 1.00 76.00 677 ALA A C 1
ATOM 5193 O O . ALA A 1 677 ? -31.160 16.748 24.121 1.00 76.00 677 ALA A O 1
ATOM 5194 N N . ASP A 1 678 ? -33.234 16.152 23.480 1.00 84.69 678 ASP A N 1
ATOM 5195 C CA . ASP A 1 678 ? -33.914 17.295 24.107 1.00 84.69 678 ASP A CA 1
ATOM 5196 C C . ASP A 1 678 ? -33.710 17.298 25.631 1.00 84.69 678 ASP A C 1
ATOM 5198 O O . ASP A 1 678 ? -33.408 18.329 26.235 1.00 84.69 678 ASP A O 1
ATOM 5202 N N . ILE A 1 679 ? -33.812 16.121 26.261 1.00 89.50 679 ILE A N 1
ATOM 5203 C CA . ILE A 1 679 ? -33.551 15.957 27.700 1.00 89.50 679 ILE A CA 1
ATOM 5204 C C . ILE A 1 679 ? -32.086 16.241 28.023 1.00 89.50 679 ILE A C 1
ATOM 5206 O O . ILE A 1 679 ? -31.794 16.906 29.017 1.00 89.50 679 ILE A O 1
ATOM 5210 N N . GLN A 1 680 ? -31.161 15.737 27.204 1.00 78.88 680 GLN A N 1
ATOM 5211 C CA . GLN A 1 680 ? -29.736 15.961 27.408 1.00 78.88 680 GLN A CA 1
ATOM 5212 C C . GLN A 1 680 ? -29.389 17.451 27.304 1.00 78.88 680 GLN A C 1
ATOM 5214 O O . GLN A 1 680 ? -28.696 17.963 28.180 1.00 78.88 680 GLN A O 1
ATOM 5219 N N . GLU A 1 681 ? -29.904 18.156 26.295 1.00 80.38 681 GLU A N 1
ATOM 5220 C CA . GLU A 1 681 ? -29.685 19.595 26.128 1.00 80.38 681 GLU A CA 1
ATOM 5221 C C . GLU A 1 681 ? -30.197 20.383 27.345 1.00 80.38 681 GLU A C 1
ATOM 5223 O O . GLU A 1 681 ? -29.527 21.291 27.843 1.00 80.38 681 GLU A O 1
ATOM 5228 N N . GLU A 1 682 ? -31.367 20.015 27.870 1.00 88.94 682 GLU A N 1
ATOM 5229 C CA . GLU A 1 682 ? -31.936 20.637 29.065 1.00 88.94 682 GLU A CA 1
ATOM 5230 C C . GLU A 1 682 ? -31.112 20.344 30.331 1.00 88.94 682 GLU A C 1
ATOM 5232 O O . GLU A 1 682 ? -30.876 21.239 31.145 1.00 88.94 682 GLU A O 1
ATOM 5237 N N . LEU A 1 683 ? -30.616 19.117 30.502 1.00 85.00 683 LEU A N 1
ATOM 5238 C CA . LEU A 1 683 ? -29.723 18.773 31.613 1.00 85.00 683 LEU A CA 1
ATOM 5239 C C . LEU A 1 683 ? -28.382 19.510 31.517 1.00 85.00 683 LEU A C 1
ATOM 5241 O O . LEU A 1 683 ? -27.882 19.998 32.531 1.00 85.00 683 LEU A O 1
ATOM 5245 N N . GLU A 1 684 ? -27.820 19.647 30.316 1.00 78.69 684 GLU A N 1
ATOM 5246 C CA . GLU A 1 684 ? -26.596 20.418 30.073 1.00 78.69 684 GLU A CA 1
ATOM 5247 C C . GLU A 1 684 ? -26.782 21.902 30.409 1.00 78.69 684 GLU A C 1
ATOM 5249 O O . GLU A 1 684 ? -25.889 22.514 31.001 1.00 78.69 684 GLU A O 1
ATOM 5254 N N . LYS A 1 685 ? -27.951 22.479 30.096 1.00 86.12 685 LYS A N 1
ATOM 5255 C CA . LYS A 1 685 ? -28.307 23.849 30.501 1.00 86.12 685 LYS A CA 1
ATOM 5256 C C . LYS A 1 685 ? -28.369 24.007 32.017 1.00 86.12 685 LYS A C 1
ATOM 5258 O O . LYS A 1 685 ? -27.920 25.031 32.513 1.00 86.12 685 LYS A O 1
ATOM 5263 N N . ARG A 1 686 ? -28.903 23.016 32.739 1.00 87.75 686 ARG A N 1
ATOM 5264 C CA . ARG A 1 686 ? -29.037 23.031 34.211 1.00 87.75 686 ARG A CA 1
ATOM 5265 C C . ARG A 1 686 ? -27.748 22.704 34.961 1.00 87.75 686 ARG A C 1
ATOM 5267 O O . ARG A 1 686 ? -27.673 22.943 36.163 1.00 87.75 686 ARG A O 1
ATOM 5274 N N . HIS A 1 687 ? -26.781 22.082 34.290 1.00 75.69 687 HIS A N 1
ATOM 5275 C CA . HIS A 1 687 ? -25.482 21.760 34.874 1.00 75.69 687 HIS A CA 1
ATOM 5276 C C . HIS A 1 687 ? -24.531 22.967 34.905 1.00 75.69 687 HIS A C 1
ATOM 5278 O O . HIS A 1 687 ? -23.630 23.007 35.743 1.00 75.69 687 HIS A O 1
ATOM 5284 N N . LYS A 1 688 ? -24.731 23.925 33.992 1.00 52.47 688 LYS A N 1
ATOM 5285 C CA . LYS A 1 688 ? -24.100 25.250 34.026 1.00 52.47 688 LYS A CA 1
ATOM 5286 C C . LYS A 1 688 ? -24.763 26.126 35.080 1.00 52.47 688 LYS A C 1
ATOM 5288 O O . LYS A 1 688 ? -24.018 26.927 35.686 1.00 52.47 688 LYS A O 1
#

Sequence (688 aa):
MLILPAIDIIGGECVRLAQGDYEKKQTYSKNPADIARKFEQSGSTFLHIVDLDGAASGSSQNLAQVQNILENTDLSVQVGGGIRNFEAAKRLFDLGVDRIILGTSAVNDKILLKKLLKQYGAQKIMVSVDARDEKVLTEGWLKDSSKFLSEFLEELKGIGIKTIIFTDINSDGMLKGPNWSNIKQVIAAGLNVIVAGGISSSSDLQKLKEIGAYGAIIGKALYEGMIDLTEAVEKFQLSNLTKRIIPCMDIKDGRVVKGTFFTDLKDAGDPVELAKKYSDLGADELVFLDITATVEKRKTLCELVKKIAENINIPFTVGGGINSIADIRDLLNSGADKVSIGSAAVRNPELVKKTAKAFGSQCVVISVDAKRFGDSWNIFIDGGCTNTGLDVLNFVREMEKLGAGELLVNSLDRDGTKQGYDTELLRAICCAVSIPVIASSGAGAKKDFLDAFNQANVDAVLAASVFHYGQIEIFDLKKYLQANLITMRPEKKDLSKLDFSKLNGLVPAIVQDADTLQVLMLGFMNRDAFEKTLTDGKVTFFSRSKNRLWQKGESSGNFLKVIEVKSDCDSDSLLILAKPEGPTCHTGTESCFGKSEFDLIQLFELIKERKKKMPENSYTSSLFSDGLDKIIAKIEEEAEEVARAAKSEGKQRLIEESCDLLYHLFVLLNNEDVTIADIQEELEKRHK

pLDDT: mean 87.08, std 10.35, range [45.75, 98.5]

Secondary structure (DSSP, 8-state):
-EEEEEEEEETTEEEEEETTEEEEEEEEES-HHHHHHHHHHTT--EEEEEEHHHHHHSS---HHHHHHHHHH---EEEEESS--SHHHHHHHHHTT-SEEEESHHHHH-HHHHHHHHHHH-TTTEEEEEEEETTEEEETTTTEEEEEEHHHHHHHHHHHT--EEEEEETTTTTS-S---HHHHHHHHHTTSEEEEES---SHHHHHHHHHTT-SEEEE-HHHHTTSS-HHHHHHHHPPPSSPBEEEEEEEEETTEEEEEETTEEEEEEE-HHHHHHHHHHTT-S-EEEEE----GGGHHHHHHHHHHHHTT--S-EEEESS--SHHHHHHHHHTT-SEEEE-HHHHH-THHHHHHHHHH-GGGEEEEEEEEEETTEEEEEETTTTEEEEEEHHHHHHHHHHTT--EEEEEETTTTTT-S---HHHHHHHHTT-SS-EEEES---SHHHHHHHHHHH--SEEEESHHHHTTSS-HHHHHHHHHHTT--BPPP---GGG--TTTTTT-EEEEEEETTT--EEEEEEE-HHHHHHHHHHSB-EEEETTTTEEEETTTTTS--EEEEEEEE-TTSSSEEEEEEESS-SSTTS-SSTT------HHHHHHHHHHHHHH--TT-HHHHHHHH-HHHHHHHHHHHHHHHHHIIIIIHHHHHHHHHHHHHHHHHHHHHHTT--HHHHHHHHHHHH-